Protein AF-0000000087412002 (afdb_homodimer)

Foldseek 3Di:
DPLVVLPLPFPVDCVQAWDWDQAPVRWIKIKGKAAADAAEEEAEAPPDALCLLSSQRVVQRPPHTYIGIGFALAFPIHQDPDQLLPQQELLNRLRRVVRVCVVVVHAQYEYEAAEVRLVSVLVNCVVCVRRHAEYEYELYDDCLLPCVLVPPVQVVVCVVLVLLLDPCSLCQCLVALVSVLVVVVCCLQVQWLPNVLDDPSRSSSSSVRCNPPCSVVRSSSHSNNVVVVCVVPVDDPPPAAAREHAYEYEYECAGSNRHPVSCPCNVVRHVHYHYDYDYSGGRSCSRNPVVVVSVVVVVSVVD/DPLVVLPLPFPVDCVQAWDWDQAPVRWIKIKGKAAADAAEEEAEAPPDALCLLSSQRVVQRDPHTYIGIGFALAFPIHQDPDQLLPQQELVNRLRRVVRVCVVVVHAQYEYEAAEVRLVSVLVNCVVCVRRHAEYEYELYDDCLLPCVLVPPVQVVVCVVLVLLLDPCSLCQCLVALVSVLVVVVCCLQVQWLPNVLDDPSRSSSSSVRCNPPCSVVRSSSHSNNVVVVCVVPVDDPPPAAAREHAYEYEYECAGSNRHPVSCPCNVVRHVHYHYDYDYSGGRSCSRNPVVVVSVVVVVSVVD

Nearest PDB structures (foldseek):
  8hgu-assembly1_B  TM=9.425E-01  e=6.709E-30  Bosea sp. PAMC 26642
  8agm-assembly2_DDD  TM=9.220E-01  e=1.750E-25  metagenome
  4inz-assembly2_B  TM=8.528E-01  e=5.417E-22  Priestia megaterium
  4o08-assembly2_B  TM=8.492E-01  e=7.806E-22  Priestia megaterium
  4io0-assembly2_B  TM=8.385E-01  e=4.246E-22  Priestia megaterium

Structure (mmCIF, N/CA/C/O backbone):
data_AF-0000000087412002-model_v1
#
loop_
_entity.id
_entity.type
_entity.pdbx_description
1 polymer Hydrolase
#
loop_
_atom_site.group_PDB
_atom_site.id
_atom_site.type_symbol
_atom_site.label_atom_id
_atom_site.label_alt_id
_atom_site.label_comp_id
_atom_site.label_asym_id
_atom_site.label_entity_id
_atom_site.label_seq_id
_atom_site.pdbx_PDB_ins_code
_atom_site.Cartn_x
_atom_site.Cartn_y
_atom_site.Cartn_z
_atom_site.occupancy
_atom_site.B_iso_or_equiv
_atom_site.auth_seq_id
_atom_site.auth_comp_id
_atom_site.auth_asym_id
_atom_site.auth_atom_id
_atom_site.pdbx_PDB_model_num
ATOM 1 N N . MET A 1 1 ? -5.898 -38.125 1.73 1 53.84 1 MET A N 1
ATOM 2 C CA . MET A 1 1 ? -4.848 -38.281 0.724 1 53.84 1 MET A CA 1
ATOM 3 C C . MET A 1 1 ? -3.467 -38.156 1.358 1 53.84 1 MET A C 1
ATOM 5 O O . MET A 1 1 ? -3.299 -37.469 2.369 1 53.84 1 MET A O 1
ATOM 9 N N . ASN A 1 2 ? -2.592 -39.125 1.1 1 62.88 2 ASN A N 1
ATOM 10 C CA . ASN A 1 2 ? -1.389 -39.469 1.861 1 62.88 2 ASN A CA 1
ATOM 11 C C . ASN A 1 2 ? -0.272 -38.438 1.588 1 62.88 2 ASN A C 1
ATOM 13 O O . ASN A 1 2 ? 0.633 -38.719 0.797 1 62.88 2 ASN A O 1
ATOM 17 N N . TYR A 1 3 ? -0.481 -37.188 1.935 1 68.19 3 TYR A N 1
ATOM 18 C CA . TYR A 1 3 ? 0.678 -36.312 1.886 1 68.19 3 TYR A CA 1
ATOM 19 C C . TYR A 1 3 ? 1.342 -36.188 3.254 1 68.19 3 TYR A C 1
ATOM 21 O O . TYR A 1 3 ? 2.25 -35.375 3.449 1 68.19 3 TYR A O 1
ATOM 29 N N . ASP A 1 4 ? 0.982 -37.031 4.125 1 74.44 4 ASP A N 1
ATOM 30 C CA . ASP A 1 4 ? 1.461 -36.969 5.504 1 74.44 4 ASP A CA 1
ATOM 31 C C . ASP A 1 4 ? 2.971 -37.188 5.566 1 74.44 4 ASP A C 1
ATOM 33 O O . ASP A 1 4 ? 3.656 -36.594 6.398 1 74.44 4 ASP A O 1
ATOM 37 N N . LYS A 1 5 ? 3.402 -38.031 4.605 1 76.69 5 LYS A N 1
ATOM 38 C CA . LYS A 1 5 ? 4.828 -38.344 4.617 1 76.69 5 LYS A CA 1
ATOM 39 C C . LYS A 1 5 ? 5.668 -37.125 4.262 1 76.69 5 LYS A C 1
ATOM 41 O O . LYS A 1 5 ? 6.863 -37.062 4.566 1 76.69 5 LYS A O 1
ATOM 46 N N . PHE A 1 6 ? 5.078 -36.125 3.592 1 82 6 PHE A N 1
ATOM 47 C CA . PHE A 1 6 ? 5.836 -34.969 3.133 1 82 6 PHE A CA 1
ATOM 48 C C . PHE A 1 6 ? 5.508 -33.75 3.967 1 82 6 PHE A C 1
ATOM 50 O O . PHE A 1 6 ? 5.973 -32.656 3.67 1 82 6 PHE A O 1
ATOM 57 N N . LEU A 1 7 ? 4.758 -34.062 4.996 1 80.25 7 LEU A N 1
ATOM 58 C CA . LEU A 1 7 ? 4.352 -32.938 5.848 1 80.25 7 LEU A CA 1
ATOM 59 C C . LEU A 1 7 ? 5.566 -32.281 6.484 1 80.25 7 LEU A C 1
ATOM 61 O O . LEU A 1 7 ? 6.461 -32.969 6.992 1 80.25 7 LEU A O 1
ATOM 65 N N . ASP A 1 8 ? 5.762 -30.969 6.375 1 84.31 8 ASP A N 1
ATOM 66 C CA . ASP A 1 8 ? 6.746 -30.109 7.016 1 84.31 8 ASP A CA 1
ATOM 67 C C . ASP A 1 8 ? 8.133 -30.312 6.406 1 84.31 8 ASP A C 1
ATOM 69 O O . ASP A 1 8 ? 9.125 -29.812 6.934 1 84.31 8 ASP A O 1
ATOM 73 N N . LEU A 1 9 ? 8.148 -31.156 5.312 1 93.25 9 LEU A N 1
ATOM 74 C CA . LEU A 1 9 ? 9.43 -31.281 4.617 1 93.25 9 LEU A CA 1
ATOM 75 C C . LEU A 1 9 ? 9.852 -29.953 4.012 1 93.25 9 LEU A C 1
ATOM 77 O O . LEU A 1 9 ? 9.07 -29.297 3.322 1 93.25 9 LEU A O 1
ATOM 81 N N . ALA A 1 10 ? 11.023 -29.641 4.301 1 96.12 10 ALA A N 1
ATOM 82 C CA . ALA A 1 10 ? 11.555 -28.375 3.773 1 96.12 10 ALA A CA 1
ATOM 83 C C . ALA A 1 10 ? 11.617 -28.406 2.248 1 96.12 10 ALA A C 1
ATOM 85 O O . ALA A 1 10 ? 11.844 -29.469 1.651 1 96.12 10 ALA A O 1
ATOM 86 N N . PRO A 1 11 ? 11.492 -27.281 1.626 1 97.44 11 PRO A N 1
ATOM 87 C CA . PRO A 1 11 ? 11.578 -27.234 0.165 1 97.44 11 PRO A CA 1
ATOM 88 C C . PRO A 1 11 ? 12.922 -27.719 -0.365 1 97.44 11 PRO A C 1
ATOM 90 O O . PRO A 1 11 ? 13.008 -28.188 -1.507 1 97.44 11 PRO A O 1
ATOM 93 N N . SER A 1 12 ? 13.945 -27.703 0.431 1 96.5 12 SER A N 1
ATOM 94 C CA . SER A 1 12 ? 15.273 -28.094 -0.039 1 96.5 12 SER A CA 1
ATOM 95 C C . SER A 1 12 ? 15.477 -29.594 0.04 1 96.5 12 SER A C 1
ATOM 97 O O . SER A 1 12 ? 16.484 -30.125 -0.43 1 96.5 12 SER A O 1
ATOM 99 N N . ASP A 1 13 ? 14.531 -30.266 0.653 1 96.88 13 ASP A N 1
ATOM 100 C CA . ASP A 1 13 ? 14.68 -31.703 0.837 1 96.88 13 ASP A CA 1
ATOM 101 C C . ASP A 1 13 ? 14.773 -32.438 -0.507 1 96.88 13 ASP A C 1
ATOM 103 O O . ASP A 1 13 ? 13.969 -32.188 -1.406 1 96.88 13 ASP A O 1
ATOM 107 N N . GLU A 1 14 ? 15.602 -33.375 -0.643 1 94.88 14 GLU A N 1
ATOM 108 C CA . GLU A 1 14 ? 15.875 -34.062 -1.898 1 94.88 14 GLU A CA 1
ATOM 109 C C . GLU A 1 14 ? 14.719 -35 -2.283 1 94.88 14 GLU A C 1
ATOM 111 O O . GLU A 1 14 ? 14.547 -35.312 -3.461 1 94.88 14 GLU A O 1
ATOM 116 N N . ARG A 1 15 ? 13.977 -35.375 -1.32 1 94.62 15 ARG A N 1
ATOM 117 C CA . ARG A 1 15 ? 12.875 -36.312 -1.562 1 94.62 15 ARG A CA 1
ATOM 118 C C . ARG A 1 15 ? 11.844 -35.688 -2.502 1 94.62 15 ARG A C 1
ATOM 120 O O . ARG A 1 15 ? 11.031 -36.406 -3.088 1 94.62 15 ARG A O 1
ATOM 127 N N . TRP A 1 16 ? 11.867 -34.375 -2.797 1 97.19 16 TRP A N 1
ATOM 128 C CA . TRP A 1 16 ? 10.914 -33.688 -3.66 1 97.19 16 TRP A CA 1
ATOM 129 C C . TRP A 1 16 ? 11.227 -33.938 -5.129 1 97.19 16 TRP A C 1
ATOM 131 O O . TRP A 1 16 ? 10.383 -33.719 -6 1 97.19 16 TRP A O 1
ATOM 141 N N . GLY A 1 17 ? 12.445 -34.406 -5.488 1 97.62 17 GLY A N 1
ATOM 142 C CA . GLY A 1 17 ? 12.812 -34.656 -6.875 1 97.62 17 GLY A CA 1
ATOM 143 C C . GLY A 1 17 ? 13.156 -33.375 -7.637 1 97.62 17 GLY A C 1
ATOM 144 O O . GLY A 1 17 ? 12.57 -33.094 -8.688 1 97.62 17 GLY A O 1
ATOM 145 N N . HIS A 1 18 ? 14.211 -32.688 -7.129 1 98.56 18 HIS A N 1
ATOM 146 C CA . HIS A 1 18 ? 14.633 -31.406 -7.699 1 98.56 18 HIS A CA 1
ATOM 147 C C . HIS A 1 18 ? 15.359 -31.609 -9.023 1 98.56 18 HIS A C 1
ATOM 149 O O . HIS A 1 18 ? 16.172 -32.531 -9.156 1 98.56 18 HIS A O 1
ATOM 155 N N . ASN A 1 19 ? 15 -30.812 -9.961 1 98.62 19 ASN A N 1
ATOM 156 C CA . ASN A 1 19 ? 15.602 -30.781 -11.289 1 98.62 19 ASN A CA 1
ATOM 157 C C . ASN A 1 19 ? 15.766 -29.344 -11.797 1 98.62 19 ASN A C 1
ATOM 159 O O . ASN A 1 19 ? 15.289 -28.406 -11.172 1 98.62 19 ASN A O 1
ATOM 163 N N . GLU A 1 20 ? 16.531 -29.172 -12.898 1 98.5 20 GLU A N 1
ATOM 164 C CA . GLU A 1 20 ? 16.703 -27.875 -13.555 1 98.5 20 GLU A CA 1
ATOM 165 C C . GLU A 1 20 ? 16.875 -28.031 -15.062 1 98.5 20 GLU A C 1
ATOM 167 O O . GLU A 1 20 ? 17.344 -29.078 -15.531 1 98.5 20 GLU A O 1
ATOM 172 N N . ILE A 1 21 ? 16.547 -27.078 -15.773 1 98.5 21 ILE A N 1
ATOM 173 C CA . ILE A 1 21 ? 16.828 -26.984 -17.203 1 98.5 21 ILE A CA 1
ATOM 174 C C . ILE A 1 21 ? 17.328 -25.578 -17.531 1 98.5 21 ILE A C 1
ATOM 176 O O . ILE A 1 21 ? 17.141 -24.641 -16.75 1 98.5 21 ILE A O 1
ATOM 180 N N . VAL A 1 22 ? 17.938 -25.438 -18.672 1 98.56 22 VAL A N 1
ATOM 181 C CA . VAL A 1 22 ? 18.25 -24.125 -19.234 1 98.56 22 VAL A CA 1
ATOM 182 C C . VAL A 1 22 ? 17.281 -23.812 -20.375 1 98.56 22 VAL A C 1
ATOM 184 O O . VAL A 1 22 ? 17.281 -24.5 -21.391 1 98.56 22 VAL A O 1
ATOM 187 N N . CYS A 1 23 ? 16.531 -22.844 -20.172 1 98 23 CYS A N 1
ATOM 188 C CA . CYS A 1 23 ? 15.531 -22.453 -21.156 1 98 23 CYS A CA 1
ATOM 189 C C . CYS A 1 23 ? 16.188 -21.859 -22.406 1 98 23 CYS A C 1
ATOM 191 O O . CYS A 1 23 ? 17.375 -21.547 -22.391 1 98 23 CYS A O 1
ATOM 193 N N . ASP A 1 24 ? 15.391 -21.797 -23.469 1 95.69 24 ASP A N 1
ATOM 194 C CA . ASP A 1 24 ? 15.875 -21.203 -24.719 1 95.69 24 ASP A CA 1
ATOM 195 C C . ASP A 1 24 ? 16.391 -19.781 -24.484 1 95.69 24 ASP A C 1
ATOM 197 O O . ASP A 1 24 ? 17.297 -19.328 -25.172 1 95.69 24 ASP A O 1
ATOM 201 N N . SER A 1 25 ? 15.859 -19.109 -23.484 1 94.31 25 SER A N 1
ATOM 202 C CA . SER A 1 25 ? 16.25 -17.75 -23.156 1 94.31 25 SER A CA 1
ATOM 203 C C . SER A 1 25 ? 17.594 -17.734 -22.406 1 94.31 25 SER A C 1
ATOM 205 O O . SER A 1 25 ? 18.172 -16.656 -22.188 1 94.31 25 SER A O 1
ATOM 207 N N . GLY A 1 26 ? 18.031 -18.812 -21.953 1 96.75 26 GLY A N 1
ATOM 208 C CA . GLY A 1 26 ? 19.25 -18.891 -21.156 1 96.75 26 GLY A CA 1
ATOM 209 C C . GLY A 1 26 ? 19 -18.969 -19.672 1 96.75 26 GLY A C 1
ATOM 210 O O . GLY A 1 26 ? 19.906 -19.234 -18.891 1 96.75 26 GLY A O 1
ATOM 211 N N . ILE A 1 27 ? 17.797 -18.828 -19.297 1 96.25 27 ILE A N 1
ATOM 212 C CA . ILE A 1 27 ? 17.391 -18.844 -17.891 1 96.25 27 ILE A CA 1
ATOM 213 C C . ILE A 1 27 ? 17.375 -20.281 -17.375 1 96.25 27 ILE A C 1
ATOM 215 O O . ILE A 1 27 ? 16.875 -21.188 -18.047 1 96.25 27 ILE A O 1
ATOM 219 N N . LYS A 1 28 ? 17.969 -20.469 -16.219 1 98.44 28 LYS A N 1
ATOM 220 C CA . LYS A 1 28 ? 17.828 -21.75 -15.547 1 98.44 28 LYS A CA 1
ATOM 221 C C . LYS A 1 28 ? 16.5 -21.859 -14.789 1 98.44 28 LYS A C 1
ATOM 223 O O . LYS A 1 28 ? 16.219 -21.047 -13.906 1 98.44 28 LYS A O 1
ATOM 228 N N . LEU A 1 29 ? 15.773 -22.812 -15.125 1 98.69 29 LEU A N 1
ATOM 229 C CA . LEU A 1 29 ? 14.469 -23.031 -14.508 1 98.69 29 LEU A CA 1
ATOM 230 C C . LEU A 1 29 ? 14.508 -24.266 -13.602 1 98.69 29 LEU A C 1
ATOM 232 O O . LEU A 1 29 ? 14.867 -25.359 -14.047 1 98.69 29 LEU A O 1
ATOM 236 N N . HIS A 1 30 ? 14.148 -24.047 -12.344 1 98.88 30 HIS A N 1
ATOM 237 C CA . HIS A 1 30 ? 14.023 -25.141 -11.391 1 98.88 30 HIS A CA 1
ATOM 238 C C . HIS A 1 30 ? 12.633 -25.766 -11.453 1 98.88 30 HIS A C 1
ATOM 240 O O . HIS A 1 30 ? 11.641 -25.062 -11.68 1 98.88 30 HIS A O 1
ATOM 246 N N . TYR A 1 31 ? 12.57 -27.078 -11.242 1 98.88 31 TYR A N 1
ATOM 247 C CA . TYR A 1 31 ? 11.281 -27.734 -11.07 1 98.88 31 TYR A CA 1
ATOM 248 C C . TYR A 1 31 ? 11.438 -29 -10.234 1 98.88 31 TYR A C 1
ATOM 250 O O . TYR A 1 31 ? 12.531 -29.578 -10.148 1 98.88 31 TYR A O 1
ATOM 258 N N . VAL A 1 32 ? 10.359 -29.406 -9.57 1 98.62 32 VAL A N 1
ATOM 259 C CA . VAL A 1 32 ? 10.266 -30.719 -8.938 1 98.62 32 VAL A CA 1
ATOM 260 C C . VAL A 1 32 ? 9.438 -31.656 -9.82 1 98.62 32 VAL A C 1
ATOM 262 O O . VAL A 1 32 ? 8.516 -31.219 -10.508 1 98.62 32 VAL A O 1
ATOM 265 N N . ARG A 1 33 ? 9.805 -32.906 -9.781 1 98.62 33 ARG A N 1
ATOM 266 C CA . ARG A 1 33 ? 9.109 -33.875 -10.609 1 98.62 33 ARG A CA 1
ATOM 267 C C . ARG A 1 33 ? 8.945 -35.219 -9.875 1 98.62 33 ARG A C 1
ATOM 269 O O . ARG A 1 33 ? 9.906 -35.75 -9.305 1 98.62 33 ARG A O 1
ATOM 276 N N . GLN A 1 34 ? 7.727 -35.656 -9.883 1 96.88 34 GLN A N 1
ATOM 277 C CA . GLN A 1 34 ? 7.402 -36.969 -9.281 1 96.88 34 GLN A CA 1
ATOM 278 C C . GLN A 1 34 ? 6.348 -37.688 -10.102 1 96.88 34 GLN A C 1
ATOM 280 O O . GLN A 1 34 ? 5.5 -37.062 -10.742 1 96.88 34 GLN A O 1
ATOM 285 N N . GLY A 1 35 ? 6.457 -39.031 -10.109 1 96.88 35 GLY A N 1
ATOM 286 C CA . GLY A 1 35 ? 5.438 -39.844 -10.734 1 96.88 35 GLY A CA 1
ATOM 287 C C . GLY A 1 35 ? 5.719 -40.156 -12.195 1 96.88 35 GLY A C 1
ATOM 288 O O . GLY A 1 35 ? 6.836 -39.938 -12.672 1 96.88 35 GLY A O 1
ATOM 289 N N . ALA A 1 36 ? 4.812 -40.844 -12.797 1 96.06 36 ALA A N 1
ATOM 290 C CA . ALA A 1 36 ? 4.859 -41.219 -14.203 1 96.06 36 ALA A CA 1
ATOM 291 C C . ALA A 1 36 ? 3.463 -41.219 -14.82 1 96.06 36 ALA A C 1
ATOM 293 O O . ALA A 1 36 ? 2.463 -41.344 -14.102 1 96.06 36 ALA A O 1
ATOM 294 N N . GLY A 1 37 ? 3.49 -41.125 -16.125 1 95 37 GLY A N 1
ATOM 295 C CA . GLY A 1 37 ? 2.211 -41.125 -16.812 1 95 37 GLY A CA 1
ATOM 296 C C . GLY A 1 37 ? 1.924 -39.812 -17.516 1 95 37 GLY A C 1
ATOM 297 O O . GLY A 1 37 ? 2.826 -39.188 -18.078 1 95 37 GLY A O 1
ATOM 298 N N . LYS A 1 38 ? 0.625 -39.469 -17.531 1 95.81 38 LYS A N 1
ATOM 299 C CA . LYS A 1 38 ? 0.226 -38.219 -18.203 1 95.81 38 LYS A CA 1
ATOM 300 C C . LYS A 1 38 ? 0.84 -37 -17.5 1 95.81 38 LYS A C 1
ATOM 302 O O . LYS A 1 38 ? 0.793 -36.906 -16.281 1 95.81 38 LYS A O 1
ATOM 307 N N . PRO A 1 39 ? 1.451 -36.125 -18.234 1 98.12 39 PRO A N 1
ATOM 308 C CA . PRO A 1 39 ? 2.109 -35 -17.625 1 98.12 39 PRO A CA 1
ATOM 309 C C . PRO A 1 39 ? 1.116 -33.969 -17.078 1 98.12 39 PRO A C 1
ATOM 311 O O . PRO A 1 39 ? 0.184 -33.562 -17.781 1 98.12 39 PRO A O 1
ATOM 314 N N . VAL A 1 40 ? 1.279 -33.562 -15.859 1 98.62 40 VAL A N 1
ATOM 315 C CA . VAL A 1 40 ? 0.551 -32.5 -15.195 1 98.62 40 VAL A CA 1
ATOM 316 C C . VAL A 1 40 ? 1.529 -31.422 -14.711 1 98.62 40 VAL A C 1
ATOM 318 O O . VAL A 1 40 ? 2.408 -31.703 -13.891 1 98.62 40 VAL A O 1
ATOM 321 N N . LEU A 1 41 ? 1.398 -30.234 -15.242 1 98.81 41 LEU A N 1
ATOM 322 C CA . LEU A 1 41 ? 2.24 -29.109 -14.852 1 98.81 41 LEU A CA 1
ATOM 323 C C . LEU A 1 41 ? 1.527 -28.219 -13.844 1 98.81 41 LEU A C 1
ATOM 325 O O . LEU A 1 41 ? 0.41 -27.75 -14.086 1 98.81 41 LEU A O 1
ATOM 329 N N . LEU A 1 42 ? 2.156 -27.984 -12.703 1 98.94 42 LEU A N 1
ATOM 330 C CA . LEU A 1 42 ? 1.604 -27.172 -11.625 1 98.94 42 LEU A CA 1
ATOM 331 C C . LEU A 1 42 ? 2.252 -25.797 -11.602 1 98.94 42 LEU A C 1
ATOM 333 O O . LEU A 1 42 ? 3.438 -25.672 -11.289 1 98.94 42 LEU A O 1
ATOM 337 N N . LEU A 1 43 ? 1.487 -24.75 -11.922 1 98.94 43 LEU A N 1
ATOM 338 C CA . LEU A 1 43 ? 1.999 -23.375 -12 1 98.94 43 LEU A CA 1
ATOM 339 C C . LEU A 1 43 ? 1.523 -22.547 -10.812 1 98.94 43 LEU A C 1
ATOM 341 O O . LEU A 1 43 ? 0.319 -22.375 -10.609 1 98.94 43 LEU A O 1
ATOM 345 N N . HIS A 1 44 ? 2.482 -22.016 -10.086 1 98.81 44 HIS A N 1
ATOM 346 C CA . HIS A 1 44 ? 2.197 -21.375 -8.805 1 98.81 44 HIS A CA 1
ATOM 347 C C . HIS A 1 44 ? 1.827 -19.906 -8.977 1 98.81 44 HIS A C 1
ATOM 349 O O . HIS A 1 44 ? 1.927 -19.375 -10.078 1 98.81 44 HIS A O 1
ATOM 355 N N . GLY A 1 45 ? 1.318 -19.297 -7.887 1 98.56 45 GLY A N 1
ATOM 356 C CA . GLY A 1 45 ? 0.998 -17.875 -7.84 1 98.56 45 GLY A CA 1
ATOM 357 C C . GLY A 1 45 ? 1.929 -17.094 -6.941 1 98.56 45 GLY A C 1
ATOM 358 O O . GLY A 1 45 ? 3.08 -17.484 -6.734 1 98.56 45 GLY A O 1
ATOM 359 N N . TRP A 1 46 ? 1.433 -15.898 -6.492 1 98.12 46 TRP A N 1
ATOM 360 C CA . TRP A 1 46 ? 2.139 -15.039 -5.547 1 98.12 46 TRP A CA 1
ATOM 361 C C . TRP A 1 46 ? 1.269 -14.734 -4.332 1 98.12 46 TRP A C 1
ATOM 363 O O . TRP A 1 46 ? 0.065 -14.5 -4.465 1 98.12 46 TRP A O 1
ATOM 373 N N . PRO A 1 47 ? 1.859 -14.633 -3.217 1 97.25 47 PRO A N 1
ATOM 374 C CA . PRO A 1 47 ? 3.189 -15.195 -2.979 1 97.25 47 PRO A CA 1
ATOM 375 C C . PRO A 1 47 ? 3.215 -16.719 -3.094 1 97.25 47 PRO A C 1
ATOM 377 O O . PRO A 1 47 ? 2.162 -17.359 -3.078 1 97.25 47 PRO A O 1
ATOM 380 N N . GLY A 1 48 ? 4.301 -17.266 -3.279 1 97.44 48 GLY A N 1
ATOM 381 C CA . GLY A 1 48 ? 4.434 -18.719 -3.379 1 97.44 48 GLY A CA 1
ATOM 382 C C . GLY A 1 48 ? 5.531 -19.156 -4.328 1 97.44 48 GLY A C 1
ATOM 383 O O . GLY A 1 48 ? 6.289 -18.312 -4.832 1 97.44 48 GLY A O 1
ATOM 384 N N . PHE A 1 49 ? 5.711 -20.375 -4.465 1 98.44 49 PHE A N 1
ATOM 385 C CA . PHE A 1 49 ? 6.527 -21.109 -5.418 1 98.44 49 PHE A CA 1
ATOM 386 C C . PHE A 1 49 ? 6.098 -22.578 -5.473 1 98.44 49 PHE A C 1
ATOM 388 O O . PHE A 1 49 ? 5.02 -22.938 -4.996 1 98.44 49 PHE A O 1
ATOM 395 N N . TRP A 1 50 ? 6.875 -23.406 -6.137 1 98.69 50 TRP A N 1
ATOM 396 C CA . TRP A 1 50 ? 6.422 -24.766 -6.367 1 98.69 50 TRP A CA 1
ATOM 397 C C . TRP A 1 50 ? 5.906 -25.391 -5.074 1 98.69 50 TRP A C 1
ATOM 399 O O . TRP A 1 50 ? 5.02 -26.25 -5.102 1 98.69 50 TRP A O 1
ATOM 409 N N . TYR A 1 51 ? 6.359 -25 -3.947 1 98.31 51 TYR A N 1
ATOM 410 C CA . TYR A 1 51 ? 6.094 -25.578 -2.635 1 98.31 51 TYR A CA 1
ATOM 411 C C . TYR A 1 51 ? 4.633 -25.391 -2.242 1 98.31 51 TYR A C 1
ATOM 413 O O . TYR A 1 51 ? 4.137 -26.062 -1.331 1 98.31 51 TYR A O 1
ATOM 421 N N . ASP A 1 52 ? 3.91 -24.516 -2.893 1 97.12 52 ASP A N 1
ATOM 422 C CA . ASP A 1 52 ? 2.477 -24.375 -2.664 1 97.12 52 ASP A CA 1
ATOM 423 C C . ASP A 1 52 ? 1.734 -25.656 -2.988 1 97.12 52 ASP A C 1
ATOM 425 O O . ASP A 1 52 ? 0.635 -25.891 -2.482 1 97.12 52 ASP A O 1
ATOM 429 N N . TRP A 1 53 ? 2.359 -26.469 -3.805 1 97.88 53 TRP A N 1
ATOM 430 C CA . TRP A 1 53 ? 1.736 -27.703 -4.277 1 97.88 53 TRP A CA 1
ATOM 431 C C . TRP A 1 53 ? 2.135 -28.891 -3.402 1 97.88 53 TRP A C 1
ATOM 433 O O . TRP A 1 53 ? 1.856 -30.047 -3.74 1 97.88 53 TRP A O 1
ATOM 443 N N . ARG A 1 54 ? 2.668 -28.688 -2.256 1 96.62 54 ARG A N 1
ATOM 444 C CA . ARG A 1 54 ? 3.303 -29.688 -1.415 1 96.62 54 ARG A CA 1
ATOM 445 C C . ARG A 1 54 ? 2.303 -30.766 -1.002 1 96.62 54 ARG A C 1
ATOM 447 O O . ARG A 1 54 ? 2.682 -31.922 -0.771 1 96.62 54 ARG A O 1
ATOM 454 N N . ARG A 1 55 ? 1.049 -30.453 -0.99 1 95.56 55 ARG A N 1
ATOM 455 C CA . ARG A 1 55 ? 0.038 -31.438 -0.604 1 95.56 55 ARG A CA 1
ATOM 456 C C . ARG A 1 55 ? -0.572 -32.094 -1.831 1 95.56 55 ARG A C 1
ATOM 458 O O . ARG A 1 55 ? -1.187 -33.156 -1.724 1 95.56 55 ARG A O 1
ATOM 465 N N . VAL A 1 56 ? -0.381 -31.484 -2.926 1 96.62 56 VAL A N 1
ATOM 466 C CA . VAL A 1 56 ? -0.955 -31.984 -4.172 1 96.62 56 VAL A CA 1
ATOM 467 C C . VAL A 1 56 ? 0.02 -32.938 -4.844 1 96.62 56 VAL A C 1
ATOM 469 O O . VAL A 1 56 ? -0.382 -34 -5.332 1 96.62 56 VAL A O 1
ATOM 472 N N . ILE A 1 57 ? 1.314 -32.688 -4.805 1 97.06 57 ILE A N 1
ATOM 473 C CA . ILE A 1 57 ? 2.346 -33.375 -5.547 1 97.06 57 ILE A CA 1
ATOM 474 C C . ILE A 1 57 ? 2.35 -34.844 -5.141 1 97.06 57 ILE A C 1
ATOM 476 O O . ILE A 1 57 ? 2.174 -35.75 -5.98 1 97.06 57 ILE A O 1
ATOM 480 N N . PRO A 1 58 ? 2.441 -35.156 -3.818 1 94.5 58 PRO A N 1
ATOM 481 C CA . PRO A 1 58 ? 2.521 -36.594 -3.453 1 94.5 58 PRO A CA 1
ATOM 482 C C . PRO A 1 58 ? 1.238 -37.344 -3.768 1 94.5 58 PRO A C 1
ATOM 484 O O . PRO A 1 58 ? 1.291 -38.531 -4.129 1 94.5 58 PRO A O 1
ATOM 487 N N . ALA A 1 59 ? 0.14 -36.688 -3.67 1 93 59 ALA A N 1
ATOM 488 C CA . ALA A 1 59 ? -1.146 -37.312 -3.936 1 93 59 ALA A CA 1
ATOM 489 C C . ALA A 1 59 ? -1.325 -37.594 -5.426 1 93 59 ALA A C 1
ATOM 491 O O . ALA A 1 59 ? -1.857 -38.656 -5.812 1 93 59 ALA A O 1
ATOM 492 N N . LEU A 1 60 ? -0.871 -36.75 -6.227 1 94.62 60 LEU A N 1
ATOM 493 C CA . LEU A 1 60 ? -1.073 -36.844 -7.668 1 94.62 60 LEU A CA 1
ATOM 494 C C . LEU A 1 60 ? -0.014 -37.719 -8.312 1 94.62 60 LEU A C 1
ATOM 496 O O . LEU A 1 60 ? -0.249 -38.312 -9.375 1 94.62 60 LEU A O 1
ATOM 500 N N . ALA A 1 61 ? 1.129 -37.844 -7.684 1 94.44 61 ALA A N 1
ATOM 501 C CA . ALA A 1 61 ? 2.271 -38.562 -8.242 1 94.44 61 ALA A CA 1
ATOM 502 C C . ALA A 1 61 ? 1.974 -40.031 -8.375 1 94.44 61 ALA A C 1
ATOM 504 O O . ALA A 1 61 ? 2.631 -40.75 -9.141 1 94.44 61 ALA A O 1
ATOM 505 N N . GLU A 1 62 ? 0.983 -40.469 -7.742 1 90.31 62 GLU A N 1
ATOM 506 C CA . GLU A 1 62 ? 0.57 -41.875 -7.824 1 90.31 62 GLU A CA 1
ATOM 507 C C . GLU A 1 62 ? -0.123 -42.156 -9.148 1 90.31 62 GLU A C 1
ATOM 509 O O . GLU A 1 62 ? -0.217 -43.312 -9.562 1 90.31 62 GLU A O 1
ATOM 514 N N . LYS A 1 63 ? -0.49 -41.156 -9.852 1 92.12 63 LYS A N 1
ATOM 515 C CA . LYS A 1 63 ? -1.377 -41.375 -10.992 1 92.12 63 LYS A CA 1
ATOM 516 C C . LYS A 1 63 ? -0.886 -40.625 -12.219 1 92.12 63 LYS A C 1
ATOM 518 O O . LYS A 1 63 ? -1.383 -40.812 -13.328 1 92.12 63 LYS A O 1
ATOM 523 N N . ALA A 1 64 ? 0.079 -39.812 -12.039 1 96.25 64 ALA A N 1
ATOM 524 C CA . ALA A 1 64 ? 0.485 -38.938 -13.133 1 96.25 64 ALA A CA 1
ATOM 525 C C . ALA A 1 64 ? 1.956 -38.531 -13.008 1 96.25 64 ALA A C 1
ATOM 527 O O . ALA A 1 64 ? 2.584 -38.781 -11.977 1 96.25 64 ALA A O 1
ATOM 528 N N . ASP A 1 65 ? 2.492 -38.031 -14.086 1 97.69 65 ASP A N 1
ATOM 529 C CA . ASP A 1 65 ? 3.789 -37.375 -14.094 1 97.69 65 ASP A CA 1
ATOM 530 C C . ASP A 1 65 ? 3.654 -35.906 -13.68 1 97.69 65 ASP A C 1
ATOM 532 O O . ASP A 1 65 ? 3.264 -35.062 -14.492 1 97.69 65 ASP A O 1
ATOM 536 N N . VAL A 1 66 ? 3.992 -35.625 -12.422 1 98.38 66 VAL A N 1
ATOM 537 C CA . VAL A 1 66 ? 3.727 -34.312 -11.836 1 98.38 66 VAL A CA 1
ATOM 538 C C . VAL A 1 66 ? 4.98 -33.438 -11.914 1 98.38 66 VAL A C 1
ATOM 540 O O . VAL A 1 66 ? 6.043 -33.812 -11.414 1 98.38 66 VAL A O 1
ATOM 543 N N . ILE A 1 67 ? 4.902 -32.281 -12.562 1 98.88 67 ILE A N 1
ATOM 544 C CA . ILE A 1 67 ? 5.996 -31.344 -12.719 1 98.88 67 ILE A CA 1
ATOM 545 C C . ILE A 1 67 ? 5.586 -29.984 -12.148 1 98.88 67 ILE A C 1
ATOM 547 O O . ILE A 1 67 ? 4.559 -29.422 -12.539 1 98.88 67 ILE A O 1
ATOM 551 N N . ALA A 1 68 ? 6.344 -29.469 -11.219 1 98.88 68 ALA A N 1
ATOM 552 C CA . ALA A 1 68 ? 6.059 -28.188 -10.586 1 98.88 68 ALA A CA 1
ATOM 553 C C . ALA A 1 68 ? 7.266 -27.25 -10.664 1 98.88 68 ALA A C 1
ATOM 555 O O . ALA A 1 68 ? 8.172 -27.344 -9.836 1 98.88 68 ALA A O 1
ATOM 556 N N . PRO A 1 69 ? 7.281 -26.328 -11.555 1 98.88 69 PRO A N 1
ATOM 557 C CA . PRO A 1 69 ? 8.406 -25.406 -11.688 1 98.88 69 PRO A CA 1
ATOM 558 C C . PRO A 1 69 ? 8.266 -24.172 -10.789 1 98.88 69 PRO A C 1
ATOM 560 O O . PRO A 1 69 ? 7.16 -23.859 -10.344 1 98.88 69 PRO A O 1
ATOM 563 N N . ASP A 1 70 ? 9.375 -23.578 -10.508 1 98.88 70 ASP A N 1
ATOM 564 C CA . ASP A 1 70 ? 9.43 -22.172 -10.102 1 98.88 70 ASP A CA 1
ATOM 565 C C . ASP A 1 70 ? 9.461 -21.25 -11.32 1 98.88 70 ASP A C 1
ATOM 567 O O . ASP A 1 70 ? 10.297 -21.422 -12.211 1 98.88 70 ASP A O 1
ATOM 571 N N . PHE A 1 71 ? 8.586 -20.297 -11.352 1 98.75 71 PHE A N 1
ATOM 572 C CA . PHE A 1 71 ? 8.766 -19.266 -12.367 1 98.75 71 PHE A CA 1
ATOM 573 C C . PHE A 1 71 ? 10.102 -18.547 -12.18 1 98.75 71 PHE A C 1
ATOM 575 O O . PHE A 1 71 ? 10.641 -18.5 -11.078 1 98.75 71 PHE A O 1
ATOM 582 N N . ARG A 1 72 ? 10.68 -18.016 -13.305 1 98.5 72 ARG A N 1
ATOM 583 C CA . ARG A 1 72 ? 11.789 -17.078 -13.117 1 98.5 72 ARG A CA 1
ATOM 584 C C . ARG A 1 72 ? 11.445 -16.031 -12.062 1 98.5 72 ARG A C 1
ATOM 586 O O . ARG A 1 72 ? 10.305 -15.578 -11.977 1 98.5 72 ARG A O 1
ATOM 593 N N . GLY A 1 73 ? 12.461 -15.727 -11.234 1 98.19 73 GLY A N 1
ATOM 594 C CA . GLY A 1 73 ? 12.234 -14.75 -10.188 1 98.19 73 GLY A CA 1
ATOM 595 C C . GLY A 1 73 ? 11.766 -15.375 -8.883 1 98.19 73 GLY A C 1
ATOM 596 O O . GLY A 1 73 ? 11.719 -14.703 -7.852 1 98.19 73 GLY A O 1
ATOM 597 N N . PHE A 1 74 ? 11.5 -16.688 -8.875 1 98.5 74 PHE A N 1
ATOM 598 C CA . PHE A 1 74 ? 10.953 -17.344 -7.695 1 98.5 74 PHE A CA 1
ATOM 599 C C . PHE A 1 74 ? 11.797 -18.562 -7.309 1 98.5 74 PHE A C 1
ATOM 601 O O . PHE A 1 74 ? 12.453 -19.156 -8.156 1 98.5 74 PHE A O 1
ATOM 608 N N . GLY A 1 75 ? 11.734 -18.875 -6.039 1 98.06 75 GLY A N 1
ATOM 609 C CA . GLY A 1 75 ? 12.312 -20.125 -5.555 1 98.06 75 GLY A CA 1
ATOM 610 C C . GLY A 1 75 ? 13.758 -20.297 -5.98 1 98.06 75 GLY A C 1
ATOM 611 O O . GLY A 1 75 ? 14.594 -19.422 -5.766 1 98.06 75 GLY A O 1
ATOM 612 N N . ALA A 1 76 ? 14.023 -21.422 -6.641 1 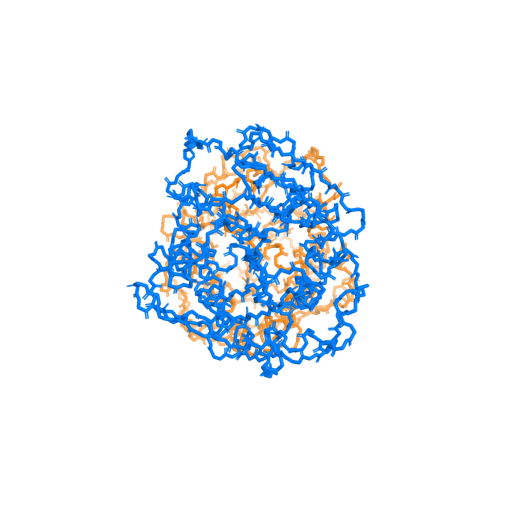98.06 76 ALA A N 1
ATOM 613 C CA . ALA A 1 76 ? 15.398 -21.766 -6.984 1 98.06 76 ALA A CA 1
ATOM 614 C C . ALA A 1 76 ? 15.68 -21.484 -8.461 1 98.06 76 ALA A C 1
ATOM 616 O O . ALA A 1 76 ? 16.781 -21.766 -8.953 1 98.06 76 ALA A O 1
ATOM 617 N N . SER A 1 77 ? 14.695 -20.922 -9.18 1 98.56 77 SER A N 1
ATOM 618 C CA . SER A 1 77 ? 14.93 -20.5 -10.555 1 98.56 77 SER A CA 1
ATOM 619 C C . SER A 1 77 ? 15.773 -19.234 -10.617 1 98.56 77 SER A C 1
ATOM 621 O O . SER A 1 77 ? 15.906 -18.531 -9.617 1 98.56 77 SER A O 1
ATOM 623 N N . ASP A 1 78 ? 16.312 -18.984 -11.797 1 98.06 78 ASP A N 1
ATOM 624 C CA . ASP A 1 78 ? 17.094 -17.766 -12.016 1 98.06 78 ASP A CA 1
ATOM 625 C C . ASP A 1 78 ? 16.25 -16.516 -11.773 1 98.06 78 ASP A C 1
ATOM 627 O O . ASP A 1 78 ? 15.023 -16.547 -11.945 1 98.06 78 ASP A O 1
ATOM 631 N N . LYS A 1 79 ? 16.938 -15.469 -11.406 1 97.62 79 LYS A N 1
ATOM 632 C CA . LYS A 1 79 ? 16.375 -14.148 -11.188 1 97.62 79 LYS A CA 1
ATOM 633 C C . LYS A 1 79 ? 17.109 -13.086 -12 1 97.62 79 LYS A C 1
ATOM 635 O O . LYS A 1 79 ? 17.828 -12.258 -11.438 1 97.62 79 LYS A O 1
ATOM 640 N N . PRO A 1 80 ? 16.812 -13.164 -13.273 1 95.81 80 PRO A N 1
ATOM 641 C CA . PRO A 1 80 ? 17.594 -12.281 -14.148 1 95.81 80 PRO A CA 1
ATOM 642 C C . PRO A 1 80 ? 17.359 -10.805 -13.852 1 95.81 80 PRO A C 1
ATOM 644 O O . PRO A 1 80 ? 16.219 -10.391 -13.609 1 95.81 80 PRO A O 1
ATOM 647 N N . ASP A 1 81 ? 18.422 -10.07 -13.836 1 94.88 81 ASP A N 1
ATOM 648 C CA . ASP A 1 81 ? 18.359 -8.633 -13.617 1 94.88 81 ASP A CA 1
ATOM 649 C C . ASP A 1 81 ? 17.953 -7.898 -14.891 1 94.88 81 ASP A C 1
ATOM 651 O O . ASP A 1 81 ? 18.797 -7.281 -15.547 1 94.88 81 ASP A O 1
ATOM 655 N N . LEU A 1 82 ? 16.766 -7.961 -15.281 1 94.62 82 LEU A N 1
ATOM 656 C CA . LEU A 1 82 ? 16.172 -7.324 -16.453 1 94.62 82 LEU A CA 1
ATOM 657 C C . LEU A 1 82 ? 15.055 -6.371 -16.062 1 94.62 82 LEU A C 1
ATOM 659 O O . LEU A 1 82 ? 14.398 -6.574 -15.031 1 94.62 82 LEU A O 1
ATOM 663 N N . PRO A 1 83 ? 14.859 -5.348 -16.938 1 94.5 83 PRO A N 1
ATOM 664 C CA . PRO A 1 83 ? 13.648 -4.559 -16.688 1 94.5 83 PRO A CA 1
ATOM 665 C C . PRO A 1 83 ? 12.383 -5.414 -16.641 1 94.5 83 PRO A C 1
ATOM 667 O O . PRO A 1 83 ? 12.211 -6.305 -17.484 1 94.5 83 PRO A O 1
ATOM 670 N N . PRO A 1 84 ? 11.609 -5.141 -15.68 1 94.12 84 PRO A N 1
ATOM 671 C CA . PRO A 1 84 ? 10.43 -5.988 -15.508 1 94.12 84 PRO A CA 1
ATOM 672 C C . PRO A 1 84 ? 9.609 -6.121 -16.797 1 94.12 84 PRO A C 1
ATOM 674 O O . PRO A 1 84 ? 9.18 -7.227 -17.141 1 94.12 84 PRO A O 1
ATOM 677 N N . ALA A 1 85 ? 9.445 -5.133 -17.547 1 92.75 85 ALA A N 1
ATOM 678 C CA . ALA A 1 85 ? 8.633 -5.129 -18.766 1 92.75 85 ALA A CA 1
ATOM 679 C C . ALA A 1 85 ? 9.242 -6.035 -19.828 1 92.75 85 ALA A C 1
ATOM 681 O O . ALA A 1 85 ? 8.562 -6.422 -20.781 1 92.75 85 ALA A O 1
ATOM 682 N N . GLU A 1 86 ? 10.461 -6.449 -19.656 1 92 86 GLU A N 1
ATOM 683 C CA . GLU A 1 86 ? 11.164 -7.297 -20.609 1 92 86 GLU A CA 1
ATOM 684 C C . GLU A 1 86 ? 11.305 -8.719 -20.094 1 92 86 GLU A C 1
ATOM 686 O O . GLU A 1 86 ? 11.258 -9.68 -20.859 1 92 86 GLU A O 1
ATOM 691 N N . GLY A 1 87 ? 11.352 -8.781 -18.828 1 95.12 87 GLY A N 1
ATOM 692 C CA . GLY A 1 87 ? 11.805 -10.062 -18.312 1 95.12 87 GLY A CA 1
ATOM 693 C C . GLY A 1 87 ? 10.758 -10.781 -17.484 1 95.12 87 GLY A C 1
ATOM 694 O O . GLY A 1 87 ? 10.883 -11.984 -17.219 1 95.12 87 GLY A O 1
ATOM 695 N N . TYR A 1 88 ? 9.695 -10.102 -17.125 1 97.5 88 TYR A N 1
ATOM 696 C CA . TYR A 1 88 ? 8.836 -10.727 -16.125 1 97.5 88 TYR A CA 1
ATOM 697 C C . TYR A 1 88 ? 7.363 -10.602 -16.5 1 97.5 88 TYR A C 1
ATOM 699 O O . TYR A 1 88 ? 6.488 -10.562 -15.641 1 97.5 88 TYR A O 1
ATOM 707 N N . THR A 1 89 ? 7.094 -10.5 -17.797 1 96.25 89 THR A N 1
ATOM 708 C CA . THR A 1 89 ? 5.73 -10.484 -18.328 1 96.25 89 THR A CA 1
ATOM 709 C C . THR A 1 89 ? 5.148 -11.891 -18.359 1 96.25 89 THR A C 1
ATOM 711 O O . THR A 1 89 ? 5.887 -12.875 -18.266 1 96.25 89 THR A O 1
ATOM 714 N N . PRO A 1 90 ? 3.834 -11.977 -18.5 1 96.31 90 PRO A N 1
ATOM 715 C CA . PRO A 1 90 ? 3.24 -13.305 -18.672 1 96.31 90 PRO A CA 1
ATOM 716 C C . PRO A 1 90 ? 3.832 -14.062 -19.859 1 96.31 90 PRO A C 1
ATOM 718 O O . PRO A 1 90 ? 4.016 -15.281 -19.797 1 96.31 90 PRO A O 1
ATOM 721 N N . GLN A 1 91 ? 4.176 -13.391 -20.875 1 96.06 91 GLN A N 1
ATOM 722 C CA . GLN A 1 91 ? 4.762 -14 -22.062 1 96.06 91 GLN A CA 1
ATOM 723 C C . GLN A 1 91 ? 6.152 -14.562 -21.766 1 96.06 91 GLN A C 1
ATOM 725 O O . GLN A 1 91 ? 6.5 -15.648 -22.234 1 96.06 91 GLN A O 1
ATOM 730 N N . ALA A 1 92 ? 6.898 -13.789 -21.016 1 97 92 ALA A N 1
ATOM 731 C CA . ALA A 1 92 ? 8.234 -14.258 -20.656 1 97 92 ALA A CA 1
ATOM 732 C C . ALA A 1 92 ? 8.172 -15.516 -19.812 1 97 92 ALA A C 1
ATOM 734 O O . ALA A 1 92 ? 8.906 -16.484 -20.047 1 97 92 ALA A O 1
ATOM 735 N N . LEU A 1 93 ? 7.316 -15.492 -18.844 1 98.31 93 LEU A N 1
ATOM 736 C CA . LEU A 1 93 ? 7.164 -16.656 -17.984 1 98.31 93 LEU A CA 1
ATOM 737 C C . LEU A 1 93 ? 6.648 -17.859 -18.766 1 98.31 93 LEU A C 1
ATOM 739 O O . LEU A 1 93 ? 7.141 -18.969 -18.609 1 98.31 93 LEU A O 1
ATOM 743 N N . ALA A 1 94 ? 5.672 -17.625 -19.656 1 98.25 94 ALA A N 1
ATOM 744 C CA . ALA A 1 94 ? 5.137 -18.688 -20.5 1 98.25 94 ALA A CA 1
ATOM 745 C C . ALA A 1 94 ? 6.223 -19.266 -21.406 1 98.25 94 ALA A C 1
ATOM 747 O O . ALA A 1 94 ? 6.246 -20.469 -21.656 1 98.25 94 ALA A O 1
ATOM 748 N N . GLY A 1 95 ? 7.07 -18.391 -21.859 1 98.12 95 GLY A N 1
ATOM 749 C CA . GLY A 1 95 ? 8.18 -18.828 -22.688 1 98.12 95 GLY A CA 1
ATOM 750 C C . GLY A 1 95 ? 9.094 -19.812 -21.969 1 98.12 95 GLY A C 1
ATOM 751 O O . GLY A 1 95 ? 9.57 -20.781 -22.578 1 98.12 95 GLY A O 1
ATOM 752 N N . ASP A 1 96 ? 9.352 -19.562 -20.734 1 98.62 96 ASP A N 1
ATOM 753 C CA . ASP A 1 96 ? 10.172 -20.484 -19.953 1 98.62 96 ASP A CA 1
ATOM 754 C C . ASP A 1 96 ? 9.484 -21.844 -19.812 1 98.62 96 ASP A C 1
ATOM 756 O O . ASP A 1 96 ? 10.141 -22.891 -19.938 1 98.62 96 ASP A O 1
ATOM 760 N N . ILE A 1 97 ? 8.195 -21.797 -19.578 1 98.81 97 ILE A N 1
ATOM 761 C CA . ILE A 1 97 ? 7.449 -23.047 -19.422 1 98.81 97 ILE A CA 1
ATOM 762 C C . ILE A 1 97 ? 7.402 -23.781 -20.75 1 98.81 97 ILE A C 1
ATOM 764 O O . ILE A 1 97 ? 7.465 -25.016 -20.797 1 98.81 97 ILE A O 1
ATOM 768 N N . LEU A 1 98 ? 7.277 -23.062 -21.844 1 98.56 98 LEU A N 1
ATOM 769 C CA . LEU A 1 98 ? 7.336 -23.656 -23.172 1 98.56 98 LEU A CA 1
ATOM 770 C C . LEU A 1 98 ? 8.648 -24.406 -23.375 1 98.56 98 LEU A C 1
ATOM 772 O O . LEU A 1 98 ? 8.656 -25.531 -23.891 1 98.56 98 LEU A O 1
ATOM 776 N N . SER A 1 99 ? 9.719 -23.797 -22.984 1 98.62 99 SER A N 1
ATOM 777 C CA . SER A 1 99 ? 11.023 -24.469 -23.062 1 98.62 99 SER A CA 1
ATOM 778 C C . SER A 1 99 ? 11.023 -25.766 -22.266 1 98.62 99 SER A C 1
ATOM 780 O O . SER A 1 99 ? 11.578 -26.766 -22.719 1 98.62 99 SER A O 1
ATOM 782 N N . LEU A 1 100 ? 10.445 -25.703 -21.094 1 98.75 100 LEU A N 1
ATOM 783 C CA . LEU A 1 100 ? 10.359 -26.875 -20.25 1 98.75 100 LEU A CA 1
ATOM 784 C C . LEU A 1 100 ? 9.594 -28 -20.938 1 98.75 100 LEU A C 1
ATOM 786 O O . LEU A 1 100 ? 10.039 -29.141 -20.953 1 98.75 100 LEU A O 1
ATOM 790 N N . ILE A 1 101 ? 8.453 -27.703 -21.547 1 98.62 101 ILE A N 1
ATOM 791 C CA . ILE A 1 101 ? 7.605 -28.672 -22.234 1 98.62 101 ILE A CA 1
ATOM 792 C C . ILE A 1 101 ? 8.375 -29.297 -23.391 1 98.62 101 ILE A C 1
ATOM 794 O O . ILE A 1 101 ? 8.359 -30.516 -23.578 1 98.62 101 ILE A O 1
ATOM 798 N N . HIS A 1 102 ? 9.086 -28.469 -24.109 1 98.19 102 HIS A N 1
ATOM 799 C CA . HIS A 1 102 ? 9.844 -28.953 -25.266 1 98.19 102 HIS A CA 1
ATOM 800 C C . HIS A 1 102 ? 10.992 -29.859 -24.828 1 98.19 102 HIS A C 1
ATOM 802 O O . HIS A 1 102 ? 11.164 -30.938 -25.375 1 98.19 102 HIS A O 1
ATOM 808 N N . GLN A 1 103 ? 11.703 -29.422 -23.906 1 98.31 103 GLN A N 1
ATOM 809 C CA . GLN A 1 103 ? 12.914 -30.125 -23.516 1 98.31 103 GLN A CA 1
ATOM 810 C C . GLN A 1 103 ? 12.578 -31.453 -22.844 1 98.31 103 GLN A C 1
ATOM 812 O O . GLN A 1 103 ? 13.336 -32.406 -22.953 1 98.31 103 GLN A O 1
ATOM 817 N N . LEU A 1 104 ? 11.461 -31.5 -22.156 1 98.25 104 LEU A N 1
ATOM 818 C CA . LEU A 1 104 ? 11.047 -32.719 -21.5 1 98.25 104 LEU A CA 1
ATOM 819 C C . LEU A 1 104 ? 10.188 -33.562 -22.438 1 98.25 104 LEU A C 1
ATOM 821 O O . LEU A 1 104 ? 9.703 -34.656 -22.047 1 98.25 104 LEU A O 1
ATOM 825 N N . ASN A 1 105 ? 9.953 -33.094 -23.625 1 97.75 105 ASN A N 1
ATOM 826 C CA . ASN A 1 105 ? 9.172 -33.781 -24.656 1 97.75 105 ASN A CA 1
ATOM 827 C C . ASN A 1 105 ? 7.773 -34.156 -24.141 1 97.75 105 ASN A C 1
ATOM 829 O O . ASN A 1 105 ? 7.328 -35.281 -24.281 1 97.75 105 ASN A O 1
ATOM 833 N N . LEU A 1 106 ? 7.16 -33.219 -23.531 1 97.94 106 LEU A N 1
ATOM 834 C CA . LEU A 1 106 ? 5.82 -33.438 -22.984 1 97.94 106 LEU A CA 1
ATOM 835 C C . LEU A 1 106 ? 4.762 -33.25 -24.062 1 97.94 106 LEU A C 1
ATOM 837 O O . LEU A 1 106 ? 4.883 -32.344 -24.906 1 97.94 106 LEU A O 1
ATOM 841 N N . GLU A 1 107 ? 3.781 -34.062 -24.078 1 96 107 GLU A N 1
ATOM 842 C CA . GLU A 1 107 ? 2.621 -33.969 -24.953 1 96 107 GLU A CA 1
ATOM 843 C C . GLU A 1 107 ? 1.32 -34.125 -24.172 1 96 107 GLU A C 1
ATOM 845 O O . GLU A 1 107 ? 1.287 -34.781 -23.125 1 96 107 GLU A O 1
ATOM 850 N N . ASN A 1 108 ? 0.232 -33.438 -24.719 1 96.31 108 ASN A N 1
ATOM 851 C CA . ASN A 1 108 ? -1.082 -33.531 -24.094 1 96.31 108 ASN A CA 1
ATOM 852 C C . ASN A 1 108 ? -1.018 -33.156 -22.609 1 96.31 108 ASN A C 1
ATOM 854 O O . ASN A 1 108 ? -1.469 -33.938 -21.75 1 96.31 108 ASN A O 1
ATOM 858 N N . VAL A 1 109 ? -0.47 -32.031 -22.344 1 98.06 109 VAL A N 1
ATOM 859 C CA . VAL A 1 109 ? -0.165 -31.578 -20.984 1 98.06 109 VAL A CA 1
ATOM 860 C C . VAL A 1 109 ? -1.424 -31 -20.328 1 98.06 109 VAL A C 1
ATOM 862 O O . VAL A 1 109 ? -2.168 -30.25 -20.969 1 98.06 109 VAL A O 1
ATOM 865 N N . MET A 1 110 ? -1.702 -31.391 -19.141 1 98.56 110 MET A N 1
ATOM 866 C CA . MET A 1 110 ? -2.674 -30.688 -18.312 1 98.56 110 MET A CA 1
ATOM 867 C C . MET A 1 110 ? -2 -29.578 -17.5 1 98.56 110 MET A C 1
ATOM 869 O O . MET A 1 110 ? -0.979 -29.812 -16.859 1 98.56 110 MET A O 1
ATOM 873 N N . LEU A 1 111 ? -2.547 -28.375 -17.578 1 98.81 111 LEU A N 1
ATOM 874 C CA . LEU A 1 111 ? -2.045 -27.25 -16.781 1 98.81 111 LEU A CA 1
ATOM 875 C C . LEU A 1 111 ? -2.906 -27.031 -15.547 1 98.81 111 LEU A C 1
ATOM 877 O O . LEU A 1 111 ? -4.125 -26.875 -15.656 1 98.81 111 LEU A O 1
ATOM 881 N N . VAL A 1 112 ? -2.322 -27.078 -14.406 1 98.88 112 VAL A N 1
ATOM 882 C CA . VAL A 1 112 ? -2.941 -26.688 -13.148 1 98.88 112 VAL A CA 1
ATOM 883 C C . VAL A 1 112 ? -2.281 -25.422 -12.617 1 98.88 112 VAL A C 1
ATOM 885 O O . VAL A 1 112 ? -1.088 -25.422 -12.305 1 98.88 112 VAL A O 1
ATOM 888 N N . ALA A 1 113 ? -3.076 -24.344 -12.492 1 98.94 113 ALA A N 1
ATOM 889 C CA . ALA A 1 113 ? -2.432 -23.047 -12.336 1 98.94 113 ALA A CA 1
ATOM 890 C C . ALA A 1 113 ? -3.188 -22.172 -11.336 1 98.94 113 ALA A C 1
ATOM 892 O O . ALA A 1 113 ? -4.418 -22.094 -11.375 1 98.94 113 ALA A O 1
ATOM 893 N N . HIS A 1 114 ? -2.441 -21.531 -10.492 1 98.81 114 HIS A N 1
ATOM 894 C CA . HIS A 1 114 ? -2.982 -20.719 -9.406 1 98.81 114 HIS A CA 1
ATOM 895 C C . HIS A 1 114 ? -2.607 -19.25 -9.586 1 98.81 114 HIS A C 1
ATOM 897 O O . HIS A 1 114 ? -1.438 -18.922 -9.812 1 98.81 114 HIS A O 1
ATOM 903 N N . ASP A 1 115 ? -3.629 -18.328 -9.5 1 98.19 115 ASP A N 1
ATOM 904 C CA . ASP A 1 115 ? -3.373 -16.891 -9.422 1 98.19 115 ASP A CA 1
ATOM 905 C C . ASP A 1 115 ? -2.553 -16.406 -10.617 1 98.19 115 ASP A C 1
ATOM 907 O O . ASP A 1 115 ? -2.938 -16.625 -11.766 1 98.19 115 ASP A O 1
ATOM 911 N N . ILE A 1 116 ? -1.363 -15.852 -10.508 1 97.56 116 ILE A N 1
ATOM 912 C CA . ILE A 1 116 ? -0.59 -15.359 -11.648 1 97.56 116 ILE A CA 1
ATOM 913 C C . ILE A 1 116 ? -0.222 -16.516 -12.562 1 97.56 116 ILE A C 1
ATOM 915 O O . ILE A 1 116 ? -0.094 -16.344 -13.781 1 97.56 116 ILE A O 1
ATOM 919 N N . GLY A 1 117 ? -0.102 -17.688 -11.961 1 98.69 117 GLY A N 1
ATOM 920 C CA . GLY A 1 117 ? 0.11 -18.859 -12.797 1 98.69 117 GLY A CA 1
ATOM 921 C C . GLY A 1 117 ? -1.021 -19.109 -13.773 1 98.69 117 GLY A C 1
ATOM 922 O O . GLY A 1 117 ? -0.794 -19.609 -14.875 1 98.69 117 GLY A O 1
ATOM 923 N N . ALA A 1 118 ? -2.213 -18.781 -13.352 1 98.62 118 ALA A N 1
ATOM 924 C CA . ALA A 1 118 ? -3.361 -18.953 -14.234 1 98.62 118 ALA A CA 1
ATOM 925 C C . ALA A 1 118 ? -3.271 -18.016 -15.438 1 98.62 118 ALA A C 1
ATOM 927 O O . ALA A 1 118 ? -3.68 -18.375 -16.547 1 98.62 118 ALA A O 1
ATOM 928 N N . THR A 1 119 ? -2.785 -16.812 -15.203 1 97.31 119 THR A N 1
ATOM 929 C CA . THR A 1 119 ? -2.545 -15.914 -16.328 1 97.31 119 THR A CA 1
ATOM 930 C C . THR A 1 119 ? -1.509 -16.5 -17.281 1 97.31 119 THR A C 1
ATOM 932 O O . THR A 1 119 ? -1.703 -16.484 -18.5 1 97.31 119 THR A O 1
ATOM 935 N N . VAL A 1 120 ? -0.495 -17.047 -16.75 1 98.12 120 VAL A N 1
ATOM 936 C CA . VAL A 1 120 ? 0.577 -17.641 -17.547 1 98.12 120 VAL A CA 1
ATOM 937 C C . VAL A 1 120 ? 0.049 -18.859 -18.297 1 98.12 120 VAL A C 1
ATOM 939 O O . VAL A 1 120 ? 0.356 -19.047 -19.484 1 98.12 120 VAL A O 1
ATOM 942 N N . ALA A 1 121 ? -0.768 -19.656 -17.641 1 98.75 121 ALA A N 1
ATOM 943 C CA . ALA A 1 121 ? -1.353 -20.844 -18.25 1 98.75 121 ALA A CA 1
ATOM 944 C C . ALA A 1 121 ? -2.232 -20.469 -19.438 1 98.75 121 ALA A C 1
ATOM 946 O O . ALA A 1 121 ? -2.184 -21.109 -20.5 1 98.75 121 ALA A O 1
ATOM 947 N N . GLN A 1 122 ? -3.016 -19.453 -19.266 1 97.94 122 GLN A N 1
ATOM 948 C CA . GLN A 1 122 ? -3.859 -18.969 -20.359 1 97.94 122 GLN A CA 1
ATOM 949 C C . GLN A 1 122 ? -3.016 -18.484 -21.531 1 97.94 122 GLN A C 1
ATOM 951 O O . GLN A 1 122 ? -3.314 -18.797 -22.688 1 97.94 122 GLN A O 1
ATOM 956 N N . THR A 1 123 ? -1.991 -17.766 -21.234 1 96.75 123 THR A N 1
ATOM 957 C CA . THR A 1 123 ? -1.072 -17.281 -22.25 1 96.75 123 THR A CA 1
ATOM 958 C C . THR A 1 123 ? -0.421 -18.453 -23 1 96.75 123 THR A C 1
ATOM 960 O O . THR A 1 123 ? -0.409 -18.484 -24.234 1 96.75 123 THR A O 1
ATOM 963 N N . LEU A 1 124 ? 0.034 -19.375 -22.25 1 97.75 124 LEU A N 1
ATOM 964 C CA . LEU A 1 124 ? 0.699 -20.547 -22.812 1 97.75 124 LEU A CA 1
ATOM 965 C C . LEU A 1 124 ? -0.258 -21.344 -23.688 1 97.75 124 LEU A C 1
ATOM 967 O O . LEU A 1 124 ? 0.116 -21.797 -24.766 1 97.75 124 LEU A O 1
ATOM 971 N N . THR A 1 125 ? -1.466 -21.547 -23.234 1 97.88 125 THR A N 1
ATOM 972 C CA . THR A 1 125 ? -2.471 -22.297 -23.969 1 97.88 125 THR A CA 1
ATOM 973 C C . THR A 1 125 ? -2.754 -21.656 -25.328 1 97.88 125 THR A C 1
ATOM 975 O O . THR A 1 125 ? -2.908 -22.359 -26.328 1 97.88 125 THR A O 1
ATOM 978 N N . ARG A 1 126 ? -2.764 -20.391 -25.359 1 95 126 ARG A N 1
ATOM 979 C CA . ARG A 1 126 ? -3.004 -19.688 -26.609 1 95 126 ARG A CA 1
ATOM 980 C C . ARG A 1 126 ? -1.79 -19.766 -27.531 1 95 126 ARG A C 1
ATOM 982 O O . ARG A 1 126 ? -1.929 -19.75 -28.766 1 95 126 ARG A O 1
ATOM 989 N N . MET A 1 127 ? -0.664 -19.953 -26.984 1 94.44 127 MET A N 1
ATOM 990 C CA . MET A 1 127 ? 0.576 -20.078 -27.75 1 94.44 127 MET A CA 1
ATOM 991 C C . MET A 1 127 ? 0.687 -21.453 -28.391 1 94.44 127 MET A C 1
ATOM 993 O O . MET A 1 127 ? 1.175 -21.594 -29.516 1 94.44 127 MET A O 1
ATOM 997 N N . ILE A 1 128 ? 0.256 -22.484 -27.672 1 96.62 128 ILE A N 1
ATOM 998 C CA . ILE A 1 128 ? 0.443 -23.859 -28.156 1 96.62 128 ILE A CA 1
ATOM 999 C C . ILE A 1 128 ? -0.799 -24.688 -27.828 1 96.62 128 ILE A C 1
ATOM 1001 O O . ILE A 1 128 ? -0.709 -25.719 -27.172 1 96.62 128 ILE A O 1
ATOM 1005 N N . PRO A 1 129 ? -1.895 -24.312 -28.344 1 96.12 129 PRO A N 1
ATOM 1006 C CA . PRO A 1 129 ? -3.145 -25 -28.016 1 96.12 129 PRO A CA 1
ATOM 1007 C C . PRO A 1 129 ? -3.092 -26.5 -28.297 1 96.12 129 PRO A C 1
ATOM 1009 O O . PRO A 1 129 ? -3.705 -27.281 -27.562 1 96.12 129 PRO A O 1
ATOM 1012 N N . GLU A 1 130 ? -2.314 -26.922 -29.219 1 96.38 130 GLU A N 1
ATOM 1013 C CA . GLU A 1 130 ? -2.291 -28.312 -29.656 1 96.38 130 GLU A CA 1
ATOM 1014 C C . GLU A 1 130 ? -1.579 -29.203 -28.625 1 96.38 130 GLU A C 1
ATOM 1016 O O . GLU A 1 130 ? -1.775 -30.422 -28.594 1 96.38 130 GLU A O 1
ATOM 1021 N N . LYS A 1 131 ? -0.807 -28.625 -27.75 1 97.44 131 LYS A N 1
ATOM 1022 C CA . LYS A 1 131 ? -0.045 -29.391 -26.781 1 97.44 131 LYS A CA 1
ATOM 1023 C C . LYS A 1 131 ? -0.765 -29.438 -25.438 1 97.44 131 LYS A C 1
ATOM 1025 O O . LYS A 1 131 ? -0.412 -30.234 -24.562 1 97.44 131 LYS A O 1
ATOM 1030 N N . ILE A 1 132 ? -1.772 -28.656 -25.297 1 98.06 132 ILE A N 1
ATOM 1031 C CA . ILE A 1 132 ? -2.453 -28.547 -24.016 1 98.06 132 ILE A CA 1
ATOM 1032 C C . ILE A 1 132 ? -3.746 -29.359 -24.047 1 98.06 132 ILE A C 1
ATOM 1034 O O . ILE A 1 132 ? -4.582 -29.172 -24.938 1 98.06 132 ILE A O 1
ATOM 1038 N N . ASP A 1 133 ? -3.832 -30.219 -23.094 1 97.75 133 ASP A N 1
ATOM 1039 C CA . ASP A 1 133 ? -4.977 -31.125 -23.047 1 97.75 133 ASP A CA 1
ATOM 1040 C C . ASP A 1 133 ? -6.145 -30.484 -22.297 1 97.75 133 ASP A C 1
ATOM 1042 O O . ASP A 1 133 ? -7.301 -30.609 -22.703 1 97.75 133 ASP A O 1
ATOM 1046 N N . SER A 1 134 ? -5.902 -29.906 -21.219 1 98.31 134 SER A N 1
ATOM 1047 C CA . SER A 1 134 ? -6.906 -29.344 -20.328 1 98.31 134 SER A CA 1
ATOM 1048 C C . SER A 1 134 ? -6.273 -28.422 -19.281 1 98.31 134 SER A C 1
ATOM 1050 O O . SER A 1 134 ? -5.047 -28.359 -19.172 1 98.31 134 SER A O 1
ATOM 1052 N N . LEU A 1 135 ? -7.156 -27.641 -18.609 1 98.62 135 LEU A N 1
ATOM 1053 C CA . LEU A 1 135 ? -6.695 -26.734 -17.578 1 98.62 135 LEU A CA 1
ATOM 1054 C C . LEU A 1 135 ? -7.508 -26.906 -16.297 1 98.62 135 LEU A C 1
ATOM 1056 O O . LEU A 1 135 ? -8.719 -27.109 -16.344 1 98.62 135 LEU A O 1
ATOM 1060 N N . VAL A 1 136 ? -6.871 -26.812 -15.172 1 98.81 136 VAL A N 1
ATOM 1061 C CA . VAL A 1 136 ? -7.477 -26.547 -13.867 1 98.81 136 VAL A CA 1
ATOM 1062 C C . VAL A 1 136 ? -6.969 -25.219 -13.312 1 98.81 136 VAL A C 1
ATOM 1064 O O . VAL A 1 136 ? -5.785 -25.078 -13.008 1 98.81 136 VAL A O 1
ATOM 1067 N N . LEU A 1 137 ? -7.848 -24.266 -13.219 1 98.88 137 LEU A N 1
ATOM 1068 C CA . LEU A 1 137 ? -7.469 -22.922 -12.789 1 98.88 137 LEU A CA 1
ATOM 1069 C C . LEU A 1 137 ? -7.988 -22.625 -11.383 1 98.88 137 LEU A C 1
ATOM 1071 O O . LEU A 1 137 ? -9.164 -22.859 -11.094 1 98.88 137 LEU A O 1
ATOM 1075 N N . LEU A 1 138 ? -7.082 -22.156 -10.531 1 98.88 138 LEU A N 1
ATOM 1076 C CA . LEU A 1 138 ? -7.398 -21.891 -9.133 1 98.88 138 LEU A CA 1
ATOM 1077 C C . LEU A 1 138 ? -7.371 -20.391 -8.852 1 98.88 138 LEU A C 1
ATOM 1079 O O . LEU A 1 138 ? -6.316 -19.766 -8.945 1 98.88 138 LEU A O 1
ATOM 1083 N N . ASN A 1 139 ? -8.516 -19.781 -8.422 1 98.25 139 ASN A N 1
ATOM 1084 C CA . ASN A 1 139 ? -8.656 -18.344 -8.219 1 98.25 139 ASN A CA 1
ATOM 1085 C C . ASN A 1 139 ? -7.98 -17.547 -9.336 1 98.25 139 ASN A C 1
ATOM 1087 O O . ASN A 1 139 ? -7.117 -16.719 -9.07 1 98.25 139 ASN A O 1
ATOM 1091 N N . PRO A 1 140 ? -8.477 -17.781 -10.586 1 98.12 140 PRO A N 1
ATOM 1092 C CA . PRO A 1 140 ? -7.723 -17.25 -11.727 1 98.12 140 PRO A CA 1
ATOM 1093 C C . PRO A 1 140 ? -8.062 -15.797 -12.047 1 98.12 140 PRO A C 1
ATOM 1095 O O . PRO A 1 140 ? -9.234 -15.453 -12.18 1 98.12 140 PRO A O 1
ATOM 1098 N N . PRO A 1 141 ? -7.039 -14.945 -12.172 1 96.06 141 PRO A N 1
ATOM 1099 C CA . PRO A 1 141 ? -7.293 -13.766 -13.008 1 96.06 141 PRO A CA 1
ATOM 1100 C C . PRO A 1 141 ? -7.645 -14.125 -14.453 1 96.06 141 PRO A C 1
ATOM 1102 O O . PRO A 1 141 ? -7.102 -15.086 -15 1 96.06 141 PRO A O 1
ATOM 1105 N N . TYR A 1 142 ? -8.586 -13.453 -15.039 1 95.06 142 TYR A N 1
ATOM 1106 C CA . TYR A 1 142 ? -8.969 -13.602 -16.438 1 95.06 142 TYR A CA 1
ATOM 1107 C C . TYR A 1 142 ? -9.586 -12.32 -16.969 1 95.06 142 TYR A C 1
ATOM 1109 O O . TYR A 1 142 ? -10.016 -11.461 -16.203 1 95.06 142 TYR A O 1
ATOM 1117 N N . PRO A 1 143 ? -9.547 -12.133 -18.219 1 91.75 143 PRO A N 1
ATOM 1118 C CA . PRO A 1 143 ? -9.93 -10.836 -18.797 1 91.75 143 PRO A CA 1
ATOM 1119 C C . PRO A 1 143 ? -11.352 -10.422 -18.438 1 91.75 143 PRO A C 1
ATOM 1121 O O . PRO A 1 143 ? -11.648 -9.227 -18.375 1 91.75 143 PRO A O 1
ATOM 1124 N N . GLY A 1 144 ? -12.172 -11.305 -18.094 1 93.25 144 GLY A N 1
ATOM 1125 C CA . GLY A 1 144 ? -13.57 -11.008 -17.812 1 93.25 144 GLY A CA 1
ATOM 1126 C C . GLY A 1 144 ? -13.758 -10.242 -16.516 1 93.25 144 GLY A C 1
ATOM 1127 O O . GLY A 1 144 ? -14.836 -9.688 -16.266 1 93.25 144 GLY A O 1
ATOM 1128 N N . ILE A 1 145 ? -12.781 -10.227 -15.664 1 93.56 145 ILE A N 1
ATOM 1129 C CA . ILE A 1 145 ? -12.844 -9.422 -14.453 1 93.56 145 ILE A CA 1
ATOM 1130 C C . ILE A 1 145 ? -12.93 -7.941 -14.812 1 93.56 145 ILE A C 1
ATOM 1132 O O . ILE A 1 145 ? -13.672 -7.184 -14.18 1 93.56 145 ILE A O 1
ATOM 1136 N N . GLY A 1 146 ? -12.172 -7.527 -15.773 1 87.94 146 GLY A N 1
ATOM 1137 C CA . GLY A 1 146 ? -12.258 -6.188 -16.328 1 87.94 146 GLY A CA 1
ATOM 1138 C C . GLY A 1 146 ? -12.016 -5.098 -15.297 1 87.94 146 GLY A C 1
ATOM 1139 O O . GLY A 1 146 ? -11.102 -5.207 -14.477 1 87.94 146 GLY A O 1
ATOM 1140 N N . SER A 1 147 ? -12.867 -4.074 -15.289 1 85.62 147 SER A N 1
ATOM 1141 C CA . SER A 1 147 ? -12.648 -2.879 -14.477 1 85.62 147 SER A CA 1
ATOM 1142 C C . SER A 1 147 ? -13.133 -3.082 -13.047 1 85.62 147 SER A C 1
ATOM 1144 O O . SER A 1 147 ? -12.945 -2.215 -12.195 1 85.62 147 SER A O 1
ATOM 1146 N N . ARG A 1 148 ? -13.695 -4.234 -12.805 1 88.81 148 ARG A N 1
ATOM 1147 C CA . ARG A 1 148 ? -14.219 -4.492 -11.469 1 88.81 148 ARG A CA 1
ATOM 1148 C C . ARG A 1 148 ? -13.102 -4.488 -10.43 1 88.81 148 ARG A C 1
ATOM 1150 O O . ARG A 1 148 ? -13.344 -4.242 -9.242 1 88.81 148 ARG A O 1
ATOM 1157 N N . ARG A 1 149 ? -11.898 -4.734 -10.891 1 86.56 149 ARG A N 1
ATOM 1158 C CA . ARG A 1 149 ? -10.75 -4.73 -9.992 1 86.56 149 ARG A CA 1
ATOM 1159 C C . ARG A 1 149 ? -10.438 -3.32 -9.508 1 86.56 149 ARG A C 1
ATOM 1161 O O . ARG A 1 149 ? -9.656 -3.137 -8.578 1 86.56 149 ARG A O 1
ATOM 1168 N N . PHE A 1 150 ? -11.117 -2.359 -10.117 1 83.69 150 PHE A N 1
ATOM 1169 C CA . PHE A 1 150 ? -10.883 -0.972 -9.727 1 83.69 150 PHE A CA 1
ATOM 1170 C C . PHE A 1 150 ? -12.031 -0.447 -8.875 1 83.69 150 PHE A C 1
ATOM 1172 O O . PHE A 1 150 ? -12.047 0.724 -8.492 1 83.69 150 PHE A O 1
ATOM 1179 N N . ASP A 1 151 ? -12.984 -1.287 -8.594 1 86.31 151 ASP A N 1
ATOM 1180 C CA . ASP A 1 151 ? -14.078 -0.888 -7.715 1 86.31 151 ASP A CA 1
ATOM 1181 C C . ASP A 1 151 ? -13.555 -0.406 -6.363 1 86.31 151 ASP A C 1
ATOM 1183 O O . ASP A 1 151 ? -12.742 -1.084 -5.73 1 86.31 151 ASP A O 1
ATOM 1187 N N . PRO A 1 152 ? -14.039 0.746 -5.887 1 82.06 152 PRO A N 1
ATOM 1188 C CA . PRO A 1 152 ? -13.586 1.282 -4.602 1 82.06 152 PRO A CA 1
ATOM 1189 C C . PRO A 1 152 ? -13.75 0.288 -3.453 1 82.06 152 PRO A C 1
ATOM 1191 O O . PRO A 1 152 ? -12.938 0.271 -2.525 1 82.06 152 PRO A O 1
ATOM 1194 N N . ALA A 1 153 ? -14.703 -0.526 -3.506 1 83.5 153 ALA A N 1
ATOM 1195 C CA . ALA A 1 153 ? -15.023 -1.447 -2.418 1 83.5 153 ALA A CA 1
ATOM 1196 C C . ALA A 1 153 ? -13.922 -2.496 -2.25 1 83.5 153 ALA A C 1
ATOM 1198 O O . ALA A 1 153 ? -13.797 -3.105 -1.186 1 83.5 153 ALA A O 1
ATOM 1199 N N . VAL A 1 154 ? -13.078 -2.668 -3.303 1 87.25 154 VAL A N 1
ATOM 1200 C CA . VAL A 1 154 ? -12.109 -3.754 -3.236 1 87.25 154 VAL A CA 1
ATOM 1201 C C .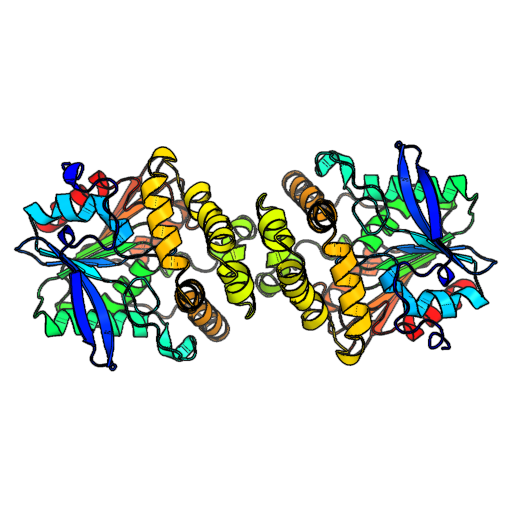 VAL A 1 154 ? -10.695 -3.18 -3.193 1 87.25 154 VAL A C 1
ATOM 1203 O O . VAL A 1 154 ? -9.719 -3.924 -3.053 1 87.25 154 VAL A O 1
ATOM 1206 N N . GLN A 1 155 ? -10.555 -1.899 -3.244 1 84.56 155 GLN A N 1
ATOM 1207 C CA . GLN A 1 155 ? -9.242 -1.275 -3.383 1 84.56 155 GLN A CA 1
ATOM 1208 C C . GLN A 1 155 ? -8.383 -1.524 -2.146 1 84.56 155 GLN A C 1
ATOM 1210 O O . GLN A 1 155 ? -7.152 -1.593 -2.24 1 84.56 155 GLN A O 1
ATOM 1215 N N . GLY A 1 156 ? -9.055 -1.71 -1.006 1 87 156 GLY A N 1
ATOM 1216 C CA . GLY A 1 156 ? -8.305 -1.991 0.211 1 87 156 GLY A CA 1
ATOM 1217 C C . GLY A 1 156 ? -7.5 -3.275 0.133 1 87 156 GLY A C 1
ATOM 1218 O O . GLY A 1 156 ? -6.551 -3.465 0.896 1 87 156 GLY A O 1
ATOM 1219 N N . GLN A 1 157 ? -7.836 -4.094 -0.857 1 90.31 157 GLN A N 1
ATOM 1220 C CA . GLN A 1 157 ? -7.172 -5.387 -0.982 1 90.31 157 GLN A CA 1
ATOM 1221 C C . GLN A 1 157 ? -6.027 -5.32 -1.991 1 90.31 157 GLN A C 1
ATOM 1223 O O . GLN A 1 157 ? -5.223 -6.25 -2.088 1 90.31 157 GLN A O 1
ATOM 1228 N N . PHE A 1 158 ? -5.855 -4.184 -2.723 1 90 158 PHE A N 1
ATOM 1229 C CA . PHE A 1 158 ? -4.918 -4.145 -3.84 1 90 158 PHE A CA 1
ATOM 1230 C C . PHE A 1 158 ? -3.775 -3.182 -3.553 1 90 158 PHE A C 1
ATOM 1232 O O . PHE A 1 158 ? -2.973 -2.881 -4.441 1 90 158 PHE A O 1
ATOM 1239 N N . TRP A 1 159 ? -3.689 -2.766 -2.305 1 91.5 159 TRP A N 1
ATOM 1240 C CA . TRP A 1 159 ? -2.664 -1.809 -1.902 1 91.5 159 TRP A CA 1
ATOM 1241 C C . TRP A 1 159 ? -1.273 -2.318 -2.264 1 91.5 159 TRP A C 1
ATOM 1243 O O . TRP A 1 159 ? -0.414 -1.543 -2.691 1 91.5 159 TRP A O 1
ATOM 1253 N N . TYR A 1 160 ? -1.024 -3.615 -2.17 1 94.69 160 TYR A N 1
ATOM 1254 C CA . TYR A 1 160 ? 0.295 -4.219 -2.32 1 94.69 160 TYR A CA 1
ATOM 1255 C C . TYR A 1 160 ? 0.788 -4.098 -3.758 1 94.69 160 TYR A C 1
ATOM 1257 O O . TYR A 1 160 ? 1.995 -4.039 -4.004 1 94.69 160 TYR A O 1
ATOM 1265 N N . GLN A 1 161 ? -0.146 -4.074 -4.734 1 93.06 161 GLN A N 1
ATOM 1266 C CA . GLN A 1 161 ? 0.272 -3.949 -6.129 1 93.06 161 GLN A CA 1
ATOM 1267 C C . GLN A 1 161 ? 0.883 -2.576 -6.395 1 93.06 161 GLN A C 1
ATOM 1269 O O . GLN A 1 161 ? 1.856 -2.461 -7.145 1 93.06 161 GLN A O 1
ATOM 1274 N N . HIS A 1 162 ? 0.359 -1.583 -5.805 1 91.31 162 HIS A N 1
ATOM 1275 C CA . HIS A 1 162 ? 0.917 -0.241 -5.922 1 91.31 162 HIS A CA 1
ATOM 1276 C C . HIS A 1 162 ? 2.188 -0.097 -5.09 1 91.31 162 HIS A C 1
ATOM 1278 O O . HIS A 1 162 ? 3.166 0.5 -5.543 1 91.31 162 HIS A O 1
ATOM 1284 N N . PHE A 1 163 ? 2.146 -0.692 -3.873 1 95.25 163 PHE A N 1
ATOM 1285 C CA . PHE A 1 163 ? 3.312 -0.69 -2.996 1 95.25 163 PHE A CA 1
ATOM 1286 C C . PHE A 1 163 ? 4.496 -1.373 -3.668 1 95.25 163 PHE A C 1
ATOM 1288 O O . PHE A 1 163 ? 5.617 -0.863 -3.629 1 95.25 163 PHE A O 1
ATOM 1295 N N . HIS A 1 164 ? 4.242 -2.467 -4.379 1 96.19 164 HIS A N 1
ATOM 1296 C CA . HIS A 1 164 ? 5.285 -3.244 -5.035 1 96.19 164 HIS A CA 1
ATOM 1297 C C . HIS A 1 164 ? 5.949 -2.443 -6.148 1 96.19 164 HIS A C 1
ATOM 1299 O O . HIS A 1 164 ? 7.066 -2.76 -6.562 1 96.19 164 HIS A O 1
ATOM 1305 N N . ASN A 1 165 ? 5.297 -1.515 -6.684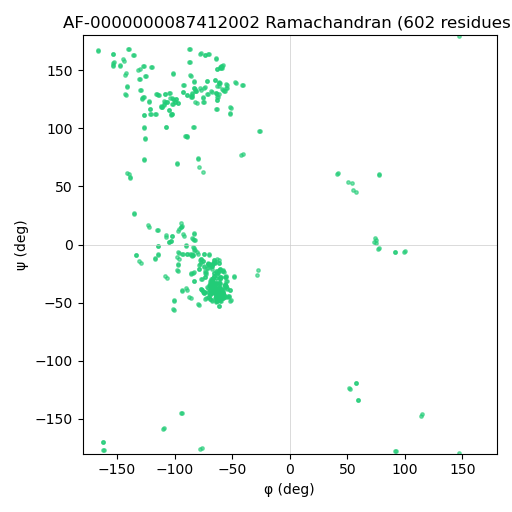 1 92.19 165 ASN A N 1
ATOM 1306 C CA . ASN A 1 165 ? 5.828 -0.753 -7.809 1 92.19 165 ASN A CA 1
ATOM 1307 C C . ASN A 1 165 ? 6.77 0.356 -7.34 1 92.19 165 ASN A C 1
ATOM 1309 O O . ASN A 1 165 ? 7.395 1.033 -8.156 1 92.19 165 ASN A O 1
ATOM 1313 N N . LEU A 1 166 ? 6.859 0.497 -6.004 1 91.94 166 LEU A N 1
ATOM 1314 C CA . LEU A 1 166 ? 7.801 1.471 -5.461 1 91.94 166 LEU A CA 1
ATOM 1315 C C . LEU A 1 166 ? 9.211 0.89 -5.398 1 91.94 166 LEU A C 1
ATOM 1317 O O . LEU A 1 166 ? 9.406 -0.219 -4.898 1 91.94 166 LEU A O 1
ATOM 1321 N N . PRO A 1 167 ? 10.188 1.607 -5.859 1 85.75 167 PRO A N 1
ATOM 1322 C CA . PRO A 1 167 ? 11.547 1.065 -5.957 1 85.75 167 PRO A CA 1
ATOM 1323 C C . PRO A 1 167 ? 12.109 0.639 -4.602 1 85.75 167 PRO A C 1
ATOM 1325 O O . PRO A 1 167 ? 12.883 -0.319 -4.523 1 85.75 167 PRO A O 1
ATOM 1328 N N . TRP A 1 168 ? 11.695 1.232 -3.561 1 91.69 168 TRP A N 1
ATOM 1329 C CA . TRP A 1 168 ? 12.281 0.97 -2.25 1 91.69 168 TRP A CA 1
ATOM 1330 C C . TRP A 1 168 ? 11.5 -0.107 -1.508 1 91.69 168 TRP A C 1
ATOM 1332 O O . TRP A 1 168 ? 11.898 -0.535 -0.422 1 91.69 168 TRP A O 1
ATOM 1342 N N . ALA A 1 169 ? 10.375 -0.517 -2.037 1 94.25 169 ALA A N 1
ATOM 1343 C CA . ALA A 1 169 ? 9.555 -1.53 -1.381 1 94.25 169 ALA A CA 1
ATOM 1344 C C . ALA A 1 169 ? 10.344 -2.818 -1.163 1 94.25 169 ALA A C 1
ATOM 1346 O O . ALA A 1 169 ? 10.242 -3.443 -0.105 1 94.25 169 ALA A O 1
ATOM 1347 N N . GLU A 1 170 ? 11.125 -3.164 -2.213 1 94.62 170 GLU A N 1
ATOM 1348 C CA . GLU A 1 170 ? 11.93 -4.379 -2.123 1 94.62 170 GLU A CA 1
ATOM 1349 C C . GLU A 1 170 ? 12.977 -4.266 -1.021 1 94.62 170 GLU A C 1
ATOM 1351 O O . GLU A 1 170 ? 13.305 -5.258 -0.368 1 94.62 170 GLU A O 1
ATOM 1356 N N . GLU A 1 171 ? 13.477 -3.047 -0.81 1 94.88 171 GLU A N 1
ATOM 1357 C CA . GLU A 1 171 ? 14.484 -2.83 0.229 1 94.88 171 GLU A CA 1
ATOM 1358 C C . GLU A 1 171 ? 13.852 -2.877 1.619 1 94.88 171 GLU A C 1
ATOM 1360 O O . GLU A 1 171 ? 14.43 -3.453 2.547 1 94.88 171 GLU A O 1
ATOM 1365 N N . LEU A 1 172 ? 12.672 -2.268 1.733 1 96.56 172 LEU A N 1
ATOM 1366 C CA . LEU A 1 172 ? 11.977 -2.236 3.02 1 96.56 172 LEU A CA 1
ATOM 1367 C C . LEU A 1 172 ? 11.586 -3.643 3.457 1 96.56 172 LEU A C 1
ATOM 1369 O O . LEU A 1 172 ? 11.906 -4.066 4.57 1 96.56 172 LEU A O 1
ATOM 1373 N N . VAL A 1 173 ? 10.953 -4.391 2.551 1 97.12 173 VAL A N 1
ATOM 1374 C CA . VAL A 1 173 ? 10.461 -5.723 2.879 1 97.12 173 VAL A CA 1
ATOM 1375 C C . VAL A 1 173 ? 11.633 -6.699 2.975 1 97.12 173 VAL A C 1
ATOM 1377 O O . VAL A 1 173 ? 11.664 -7.551 3.865 1 97.12 173 VAL A O 1
ATOM 1380 N N . GLY A 1 174 ? 12.594 -6.566 2.043 1 96.19 174 GLY A N 1
ATOM 1381 C CA . GLY A 1 174 ? 13.734 -7.465 1.984 1 96.19 174 GLY A CA 1
ATOM 1382 C C . GLY A 1 174 ? 14.852 -7.078 2.936 1 96.19 174 GLY A C 1
ATOM 1383 O O . GLY A 1 174 ? 15.977 -7.566 2.812 1 96.19 174 GLY A O 1
ATOM 1384 N N . TYR A 1 175 ? 14.586 -6.082 3.861 1 94.19 175 TYR A N 1
ATOM 1385 C CA . TYR A 1 175 ? 15.602 -5.559 4.766 1 94.19 175 TYR A CA 1
ATOM 1386 C C . TYR A 1 175 ? 16.281 -6.688 5.531 1 94.19 175 TYR A C 1
ATOM 1388 O O . TYR A 1 175 ? 17.516 -6.758 5.59 1 94.19 175 TYR A O 1
ATOM 1396 N N . ASP A 1 176 ? 15.562 -7.633 6.062 1 95.25 176 ASP A N 1
ATOM 1397 C CA . ASP A 1 176 ? 16.062 -8.867 6.664 1 95.25 176 ASP A CA 1
ATOM 1398 C C . ASP A 1 176 ? 14.945 -9.914 6.766 1 95.25 176 ASP A C 1
ATOM 1400 O O . ASP A 1 176 ? 13.852 -9.711 6.246 1 95.25 176 ASP A O 1
ATOM 1404 N N . ARG A 1 177 ? 15.227 -11.055 7.34 1 97.62 177 ARG A N 1
ATOM 1405 C CA . ARG A 1 177 ? 14.289 -12.172 7.395 1 97.62 177 ARG A CA 1
ATOM 1406 C C . ARG A 1 177 ? 13.023 -11.797 8.148 1 97.62 177 ARG A C 1
ATOM 1408 O O . ARG A 1 177 ? 11.922 -12.234 7.793 1 97.62 177 ARG A O 1
ATOM 1415 N N . ASN A 1 178 ? 13.133 -10.969 9.219 1 96.75 178 ASN A N 1
ATOM 1416 C CA . ASN A 1 178 ? 11.977 -10.602 10.039 1 96.75 178 ASN A CA 1
ATOM 1417 C C . ASN A 1 178 ? 11.016 -9.703 9.281 1 96.75 178 ASN A C 1
ATOM 1419 O O . ASN A 1 178 ? 9.797 -9.852 9.398 1 96.75 178 ASN A O 1
ATOM 1423 N N . THR A 1 179 ? 11.531 -8.711 8.531 1 97.12 179 THR A N 1
ATOM 1424 C CA . THR A 1 179 ? 10.656 -7.832 7.754 1 97.12 179 THR A CA 1
ATOM 1425 C C . THR A 1 179 ? 9.969 -8.609 6.641 1 97.12 179 THR A C 1
ATOM 1427 O O . THR A 1 179 ? 8.797 -8.367 6.34 1 97.12 179 THR A O 1
ATOM 1430 N N . VAL A 1 180 ? 10.672 -9.617 6.051 1 98.25 180 VAL A N 1
ATOM 1431 C CA . VAL A 1 180 ? 10.055 -10.484 5.055 1 98.25 180 VAL A CA 1
ATOM 1432 C C . VAL A 1 180 ? 8.922 -11.289 5.695 1 98.25 180 VAL A C 1
ATOM 1434 O O . VAL A 1 180 ? 7.82 -11.375 5.148 1 98.25 180 VAL A O 1
ATOM 1437 N N . LYS A 1 181 ? 9.195 -11.812 6.867 1 98.06 181 LYS A N 1
ATOM 1438 C CA . LYS A 1 181 ? 8.211 -12.609 7.594 1 98.06 181 LYS A CA 1
ATOM 1439 C C . LYS A 1 181 ? 6.973 -11.781 7.926 1 98.06 181 LYS A C 1
ATOM 1441 O O . LYS A 1 181 ? 5.844 -12.234 7.73 1 98.06 181 LYS A O 1
ATOM 1446 N N . MET A 1 182 ? 7.16 -10.547 8.406 1 96.62 182 MET A N 1
ATOM 1447 C CA . MET A 1 182 ? 6.047 -9.664 8.75 1 96.62 182 MET A CA 1
ATOM 1448 C C . MET A 1 182 ? 5.172 -9.398 7.531 1 96.62 182 MET A C 1
ATOM 1450 O O . MET A 1 182 ? 3.943 -9.484 7.617 1 96.62 182 MET A O 1
ATOM 1454 N N . TYR A 1 183 ? 5.816 -9.141 6.434 1 98 183 TYR A N 1
ATOM 1455 C CA . TYR A 1 183 ? 5.082 -8.789 5.219 1 98 183 TYR A CA 1
ATOM 1456 C C . TYR A 1 183 ? 4.324 -9.992 4.676 1 98 183 TYR A C 1
ATOM 1458 O O . TYR A 1 183 ? 3.129 -9.898 4.383 1 98 183 TYR A O 1
ATOM 1466 N N . LEU A 1 184 ? 4.969 -11.148 4.582 1 98.12 184 LEU A N 1
ATOM 1467 C CA . LEU A 1 184 ? 4.344 -12.344 4.027 1 98.12 184 LEU A CA 1
ATOM 1468 C C . LEU A 1 184 ? 3.236 -12.859 4.941 1 98.12 184 LEU A C 1
ATOM 1470 O O . LEU A 1 184 ? 2.24 -13.406 4.469 1 98.12 184 LEU A O 1
ATOM 1474 N N . SER A 1 185 ? 3.434 -12.688 6.234 1 97.31 185 SER A N 1
ATOM 1475 C CA . SER A 1 185 ? 2.441 -13.148 7.203 1 97.31 185 SER A CA 1
ATOM 1476 C C . SER A 1 185 ? 1.071 -12.539 6.922 1 97.31 185 SER A C 1
ATOM 1478 O O . SER A 1 185 ? 0.046 -13.211 7.086 1 97.31 185 SER A O 1
ATOM 1480 N N . HIS A 1 186 ? 1.071 -11.328 6.461 1 96.06 186 HIS A N 1
ATOM 1481 C CA . HIS A 1 186 ? -0.201 -10.688 6.137 1 96.06 186 HIS A CA 1
ATOM 1482 C C . HIS A 1 186 ? -0.954 -11.469 5.066 1 96.06 186 HIS A C 1
ATOM 1484 O O . HIS A 1 186 ? -2.123 -11.82 5.25 1 96.06 186 HIS A O 1
ATOM 1490 N N . PHE A 1 187 ? -0.301 -11.797 4.043 1 97.19 187 PHE A N 1
ATOM 1491 C CA . PHE A 1 187 ? -0.963 -12.43 2.908 1 97.19 187 PHE A CA 1
ATOM 1492 C C . PHE A 1 187 ? -1.384 -13.852 3.254 1 97.19 187 PHE A C 1
ATOM 1494 O O . PHE A 1 187 ? -2.512 -14.258 2.967 1 97.19 187 PHE A O 1
ATOM 1501 N N . TYR A 1 188 ? -0.497 -14.609 3.879 1 96.94 188 TYR A N 1
ATOM 1502 C CA . TYR A 1 188 ? -0.773 -16 4.184 1 96.94 188 TYR A CA 1
ATOM 1503 C C . TYR A 1 188 ? -1.841 -16.125 5.266 1 96.94 188 TYR A C 1
ATOM 1505 O O . TYR A 1 188 ? -2.467 -17.188 5.41 1 96.94 188 TYR A O 1
ATOM 1513 N N . HIS A 1 189 ? -2.102 -15.094 5.984 1 95.12 189 HIS A N 1
ATOM 1514 C CA . HIS A 1 189 ? -3.158 -15.141 6.988 1 95.12 189 HIS A CA 1
ATOM 1515 C C . HIS A 1 189 ? -4.434 -14.477 6.477 1 95.12 189 HIS A C 1
ATOM 1517 O O . HIS A 1 189 ? -5.512 -15.078 6.523 1 95.12 189 HIS A O 1
ATOM 1523 N N . HIS A 1 190 ? -4.32 -13.312 5.926 1 96.12 190 HIS A N 1
ATOM 1524 C CA . HIS A 1 190 ? -5.477 -12.523 5.504 1 96.12 190 HIS A CA 1
ATOM 1525 C C . HIS A 1 190 ? -6.172 -13.172 4.309 1 96.12 190 HIS A C 1
ATOM 1527 O O . HIS A 1 190 ? -7.398 -13.125 4.203 1 96.12 190 HIS A O 1
ATOM 1533 N N . TRP A 1 191 ? -5.406 -13.789 3.408 1 97.88 191 TRP A N 1
ATOM 1534 C CA . TRP A 1 191 ? -5.965 -14.32 2.166 1 97.88 191 TRP A CA 1
ATOM 1535 C C . TRP A 1 191 ? -6.438 -15.758 2.348 1 97.88 191 TRP A C 1
ATOM 1537 O O . TRP A 1 191 ? -7.086 -16.312 1.462 1 97.88 191 TRP A O 1
ATOM 1547 N N . THR A 1 192 ? -6.148 -16.359 3.484 1 98.19 192 THR A N 1
ATOM 1548 C CA . THR A 1 192 ? -6.484 -17.75 3.744 1 98.19 192 THR A CA 1
ATOM 1549 C C . THR A 1 192 ? -7.84 -17.859 4.43 1 98.19 192 THR A C 1
ATOM 1551 O O . THR A 1 192 ? -8.141 -17.109 5.355 1 98.19 192 THR A O 1
ATOM 1554 N N . GLY A 1 193 ? -8.695 -18.734 3.92 1 98.06 193 GLY A N 1
ATOM 1555 C CA . GLY A 1 193 ? -9.953 -19.047 4.582 1 98.06 193 GLY A CA 1
ATOM 1556 C C . GLY A 1 193 ? -9.789 -20.031 5.727 1 98.06 193 GLY A C 1
ATOM 1557 O O . GLY A 1 193 ? -10.133 -19.719 6.871 1 98.06 193 GLY A O 1
ATOM 1558 N N . LYS A 1 194 ? -9.133 -21.141 5.438 1 97.19 194 LYS A N 1
ATOM 1559 C CA . LYS A 1 194 ? -8.836 -22.172 6.434 1 97.19 194 LYS A CA 1
ATOM 1560 C C . LYS A 1 194 ? -7.504 -21.906 7.125 1 97.19 194 LYS A C 1
ATOM 1562 O O . LYS A 1 194 ? -6.469 -22.438 6.715 1 97.19 194 LYS A O 1
ATOM 1567 N N . LYS A 1 195 ? -7.574 -21.234 8.195 1 95.75 195 LYS A N 1
ATOM 1568 C CA . LYS A 1 195 ? -6.371 -20.719 8.844 1 95.75 195 LYS A CA 1
ATOM 1569 C C . LYS A 1 195 ? -5.43 -21.859 9.234 1 95.75 195 LYS A C 1
ATOM 1571 O O . LYS A 1 195 ? -4.211 -21.688 9.242 1 95.75 195 LYS A O 1
ATOM 1576 N N . GLU A 1 196 ? -5.957 -23.016 9.484 1 93.75 196 GLU A N 1
ATOM 1577 C CA . GLU A 1 196 ? -5.156 -24.156 9.914 1 93.75 196 GLU A CA 1
ATOM 1578 C C . GLU A 1 196 ? -4.293 -24.672 8.766 1 93.75 196 GLU A C 1
ATOM 1580 O O . GLU A 1 196 ? -3.355 -25.438 8.992 1 93.75 196 GLU A O 1
ATOM 1585 N N . ALA A 1 197 ? -4.594 -24.312 7.574 1 93.12 197 ALA A N 1
ATOM 1586 C CA . ALA A 1 197 ? -3.838 -24.781 6.41 1 93.12 197 ALA A CA 1
ATOM 1587 C C . ALA A 1 197 ? -2.457 -24.125 6.367 1 93.12 197 ALA A C 1
ATOM 1589 O O . ALA A 1 197 ? -1.562 -24.609 5.664 1 93.12 197 ALA A O 1
ATOM 1590 N N . VAL A 1 198 ? -2.287 -23.031 7.043 1 93.88 198 VAL A N 1
ATOM 1591 C CA . VAL A 1 198 ? -0.984 -22.375 7.137 1 93.88 198 VAL A CA 1
ATOM 1592 C C . VAL A 1 198 ? -0.232 -22.906 8.359 1 93.88 198 VAL A C 1
ATOM 1594 O O . VAL A 1 198 ? -0.362 -22.359 9.453 1 93.88 198 VAL A O 1
ATOM 1597 N N . ARG A 1 199 ? 0.533 -23.859 8.125 1 94.75 199 ARG A N 1
ATOM 1598 C CA . ARG A 1 199 ? 1.287 -24.453 9.227 1 94.75 199 ARG A CA 1
ATOM 1599 C C . ARG A 1 199 ? 2.555 -23.656 9.516 1 94.75 199 ARG A C 1
ATOM 1601 O O . ARG A 1 199 ? 3.32 -23.344 8.602 1 94.75 199 ARG A O 1
ATOM 1608 N N . PRO A 1 200 ? 2.797 -23.422 10.773 1 95.69 200 PRO A N 1
ATOM 1609 C CA . PRO A 1 200 ? 3.914 -22.547 11.133 1 95.69 200 PRO A CA 1
ATOM 1610 C C . PRO A 1 200 ? 5.25 -23.031 10.578 1 95.69 200 PRO A C 1
ATOM 1612 O O . PRO A 1 200 ? 6.035 -22.234 10.047 1 95.69 200 PRO A O 1
ATOM 1615 N N . ALA A 1 201 ? 5.539 -24.344 10.664 1 95.56 201 ALA A N 1
ATOM 1616 C CA . ALA A 1 201 ? 6.812 -24.875 10.18 1 95.56 201 ALA A CA 1
ATOM 1617 C C . ALA A 1 201 ? 6.961 -24.672 8.68 1 95.56 201 ALA A C 1
ATOM 1619 O O . ALA A 1 201 ? 8.039 -24.312 8.195 1 95.56 201 ALA A O 1
ATOM 1620 N N . GLU A 1 202 ? 5.898 -24.906 7.938 1 96.44 202 GLU A N 1
ATOM 1621 C CA . GLU A 1 202 ? 5.91 -24.734 6.488 1 96.44 202 GLU A CA 1
ATOM 1622 C C . GLU A 1 202 ? 6.066 -23.266 6.117 1 96.44 202 GLU A C 1
ATOM 1624 O O . GLU A 1 202 ? 6.793 -22.922 5.18 1 96.44 202 GLU A O 1
ATOM 1629 N N . PHE A 1 203 ? 5.379 -22.391 6.918 1 97.62 203 PHE A N 1
ATOM 1630 C CA . PHE A 1 203 ? 5.473 -20.953 6.672 1 97.62 203 PHE A CA 1
ATOM 1631 C C . PHE A 1 203 ? 6.898 -20.469 6.887 1 97.62 203 PHE A C 1
ATOM 1633 O O . PHE A 1 203 ? 7.387 -19.625 6.133 1 97.62 203 PHE A O 1
ATOM 1640 N N . GLU A 1 204 ? 7.562 -20.984 7.887 1 97.94 204 GLU A N 1
ATOM 1641 C CA . GLU A 1 204 ? 8.953 -20.609 8.133 1 97.94 204 GLU A CA 1
ATOM 1642 C C . GLU A 1 204 ? 9.844 -20.953 6.945 1 97.94 204 GLU A C 1
ATOM 1644 O O . GLU A 1 204 ? 10.742 -20.203 6.59 1 97.94 204 GLU A O 1
ATOM 1649 N N . HIS A 1 205 ? 9.594 -22.109 6.32 1 97.44 205 HIS A N 1
ATOM 1650 C CA . HIS A 1 205 ? 10.359 -22.5 5.141 1 97.44 205 HIS A CA 1
ATOM 1651 C C . HIS A 1 205 ? 10.125 -21.547 3.984 1 97.44 205 HIS A C 1
ATOM 1653 O O . HIS A 1 205 ? 11.055 -21.203 3.248 1 97.44 205 HIS A O 1
ATOM 1659 N N . ILE A 1 206 ? 8.891 -21.125 3.854 1 98.19 206 ILE A N 1
ATOM 1660 C CA . ILE A 1 206 ? 8.547 -20.172 2.799 1 98.19 206 ILE A CA 1
ATOM 1661 C C . ILE A 1 206 ? 9.266 -18.844 3.035 1 98.19 206 ILE A C 1
ATOM 1663 O O . ILE A 1 206 ? 9.859 -18.281 2.111 1 98.19 206 ILE A O 1
ATOM 1667 N N . VAL A 1 207 ? 9.266 -18.375 4.289 1 98.56 207 VAL A N 1
ATOM 1668 C CA . VAL A 1 207 ? 9.938 -17.141 4.66 1 98.56 207 VAL A CA 1
ATOM 1669 C C . VAL A 1 207 ? 11.43 -17.234 4.324 1 98.56 207 VAL A C 1
ATOM 1671 O O . VAL A 1 207 ? 12.008 -16.281 3.783 1 98.56 207 VAL A O 1
ATOM 1674 N N . ASP A 1 208 ? 12.039 -18.359 4.617 1 98.25 208 ASP A N 1
ATOM 1675 C CA . ASP A 1 208 ? 13.461 -18.562 4.352 1 98.25 208 ASP A CA 1
ATOM 1676 C C . ASP A 1 208 ? 13.773 -18.375 2.869 1 98.25 208 ASP A C 1
ATOM 1678 O O . ASP A 1 208 ? 14.781 -17.766 2.514 1 98.25 208 ASP A O 1
ATOM 1682 N N . VAL A 1 209 ? 12.922 -18.875 2.035 1 98.38 209 VAL A N 1
ATOM 1683 C CA . VAL A 1 209 ? 13.141 -18.812 0.595 1 98.38 209 VAL A CA 1
ATOM 1684 C C . VAL A 1 209 ? 13.016 -17.359 0.127 1 98.38 209 VAL A C 1
ATOM 1686 O O . VAL A 1 209 ? 13.844 -16.875 -0.655 1 98.38 209 VAL A O 1
ATOM 1689 N N . TYR A 1 210 ? 12.078 -16.609 0.668 1 98.5 210 TYR A N 1
ATOM 1690 C CA . TYR A 1 210 ? 11.852 -15.227 0.259 1 98.5 210 TYR A CA 1
ATOM 1691 C C . TYR A 1 210 ? 12.883 -14.297 0.894 1 98.5 210 TYR A C 1
ATOM 1693 O O . TYR A 1 210 ? 13.086 -13.172 0.423 1 98.5 210 TYR A O 1
ATOM 1701 N N . ALA A 1 211 ? 13.5 -14.734 1.994 1 98.19 211 ALA A N 1
ATOM 1702 C CA . ALA A 1 211 ? 14.445 -13.898 2.723 1 98.19 211 ALA A CA 1
ATOM 1703 C C . ALA A 1 211 ? 15.844 -14 2.119 1 98.19 211 ALA A C 1
ATOM 1705 O O . ALA A 1 211 ? 16.75 -13.242 2.498 1 98.19 211 ALA A O 1
ATOM 1706 N N . ALA A 1 212 ? 16.016 -14.969 1.196 1 97.25 212 ALA A N 1
ATOM 1707 C CA . ALA A 1 212 ? 17.297 -15.047 0.503 1 97.25 212 ALA A CA 1
ATOM 1708 C C . ALA A 1 212 ? 17.609 -13.742 -0.225 1 97.25 212 ALA A C 1
ATOM 1710 O O . ALA A 1 212 ? 16.703 -12.969 -0.539 1 97.25 212 ALA A O 1
ATOM 1711 N N . PRO A 1 213 ? 18.859 -13.43 -0.451 1 94.25 213 PRO A N 1
ATOM 1712 C CA . PRO A 1 213 ? 19.234 -12.164 -1.08 1 94.25 213 PRO A CA 1
ATOM 1713 C C . PRO A 1 213 ? 18.484 -11.906 -2.383 1 94.25 213 PRO A C 1
ATOM 1715 O O . PRO A 1 213 ? 18.516 -12.734 -3.297 1 94.25 213 PRO A O 1
ATOM 1718 N N . GLN A 1 214 ? 17.734 -10.875 -2.445 1 93.69 214 GLN A N 1
ATOM 1719 C CA . GLN A 1 214 ? 17.047 -10.305 -3.6 1 93.69 214 GLN A CA 1
ATOM 1720 C C . GLN A 1 214 ? 15.844 -11.164 -4.004 1 93.69 214 GLN A C 1
ATOM 1722 O O . GLN A 1 214 ? 15.227 -10.93 -5.043 1 93.69 214 GLN A O 1
ATOM 1727 N N . ALA A 1 215 ? 15.562 -12.242 -3.264 1 97.25 215 ALA A N 1
ATOM 1728 C CA . ALA A 1 215 ? 14.461 -13.141 -3.619 1 97.25 215 ALA A CA 1
ATOM 1729 C C . ALA A 1 215 ? 13.133 -12.391 -3.643 1 97.25 215 ALA A C 1
ATOM 1731 O O . ALA A 1 215 ? 12.359 -12.516 -4.598 1 97.25 215 ALA A O 1
ATOM 1732 N N . PHE A 1 216 ? 12.922 -11.586 -2.602 1 97.94 216 PHE A N 1
ATOM 1733 C CA . PHE A 1 216 ? 11.672 -10.836 -2.578 1 97.94 216 PHE A CA 1
ATOM 1734 C C . PHE A 1 216 ? 11.609 -9.859 -3.74 1 97.94 216 PHE A C 1
ATOM 1736 O O . PHE A 1 216 ? 10.578 -9.75 -4.41 1 97.94 216 PHE A O 1
ATOM 1743 N N . LYS A 1 217 ? 12.703 -9.188 -3.994 1 96.5 217 LYS A N 1
ATOM 1744 C CA . LYS A 1 217 ? 12.781 -8.203 -5.07 1 96.5 217 LYS A CA 1
ATOM 1745 C C . LYS A 1 217 ? 12.289 -8.781 -6.387 1 96.5 217 LYS A C 1
ATOM 1747 O O . LYS A 1 217 ? 11.406 -8.211 -7.035 1 96.5 217 LYS A O 1
ATOM 1752 N N . TRP A 1 218 ? 12.734 -9.914 -6.719 1 97.25 218 TRP A N 1
ATOM 1753 C CA . TRP A 1 218 ? 12.445 -10.453 -8.047 1 97.25 218 TRP A CA 1
ATOM 1754 C C . TRP A 1 218 ? 11.086 -11.141 -8.062 1 97.25 218 TRP A C 1
ATOM 1756 O O . TRP A 1 218 ? 10.438 -11.219 -9.109 1 97.25 218 TRP A O 1
ATOM 1766 N N . SER A 1 219 ? 10.609 -11.602 -6.887 1 97.81 219 SER A N 1
ATOM 1767 C CA . SER A 1 219 ? 9.289 -12.211 -6.805 1 97.81 219 SER A CA 1
ATOM 1768 C C . SER A 1 219 ? 8.195 -11.219 -7.168 1 97.81 219 SER A C 1
ATOM 1770 O O . SER A 1 219 ? 7.109 -11.609 -7.609 1 97.81 219 SER A O 1
ATOM 1772 N N . ILE A 1 220 ? 8.477 -9.891 -6.98 1 97.88 220 ILE A N 1
ATOM 1773 C CA . ILE A 1 220 ? 7.43 -8.906 -7.219 1 97.88 220 ILE A CA 1
ATOM 1774 C C . ILE A 1 220 ? 7.648 -8.227 -8.57 1 97.88 220 ILE A C 1
ATOM 1776 O O . ILE A 1 220 ? 6.902 -7.32 -8.945 1 97.88 220 ILE A O 1
ATOM 1780 N N . ALA A 1 221 ? 8.625 -8.703 -9.375 1 97.19 221 ALA A N 1
ATOM 1781 C CA . ALA A 1 221 ? 8.922 -8.125 -10.68 1 97.19 221 ALA A CA 1
ATOM 1782 C C . ALA A 1 221 ? 7.766 -8.336 -11.656 1 97.19 221 ALA A C 1
ATOM 1784 O O . ALA A 1 221 ? 7.547 -7.523 -12.555 1 97.19 221 ALA A O 1
ATOM 1785 N N . TYR A 1 222 ? 7.035 -9.406 -11.453 1 95.69 222 TYR A N 1
ATOM 1786 C CA . TYR A 1 222 ? 5.844 -9.656 -12.25 1 95.69 222 TYR A CA 1
ATOM 1787 C C . TYR A 1 222 ? 4.852 -8.508 -12.125 1 95.69 222 TYR A C 1
ATOM 1789 O O . TYR A 1 222 ? 4.309 -8.039 -13.133 1 95.69 222 TYR A O 1
ATOM 1797 N N . TYR A 1 223 ? 4.625 -8.07 -10.938 1 94.44 223 TYR A N 1
ATOM 1798 C CA . TYR A 1 223 ? 3.691 -6.977 -10.695 1 94.44 223 TYR A CA 1
ATOM 1799 C C . TYR A 1 223 ? 4.207 -5.676 -11.305 1 94.44 223 TYR A C 1
ATOM 1801 O O . TYR A 1 223 ? 3.424 -4.871 -11.812 1 94.44 223 TYR A O 1
ATOM 1809 N N . ARG A 1 224 ? 5.461 -5.477 -11.242 1 94.81 224 ARG A N 1
ATOM 1810 C CA . ARG A 1 224 ? 6.066 -4.297 -11.852 1 94.81 224 ARG A CA 1
ATOM 1811 C C . ARG A 1 224 ? 5.918 -4.328 -13.367 1 94.81 224 ARG A C 1
ATOM 1813 O O . ARG A 1 224 ? 5.668 -3.293 -13.992 1 94.81 224 ARG A O 1
ATOM 1820 N N . ALA A 1 225 ? 6 -5.488 -13.93 1 94.69 225 ALA A N 1
ATOM 1821 C CA . ALA A 1 225 ? 5.816 -5.652 -15.367 1 94.69 225 ALA A CA 1
ATOM 1822 C C . ALA A 1 225 ? 4.379 -5.352 -15.781 1 94.69 225 ALA A C 1
ATOM 1824 O O . ALA A 1 225 ? 4.141 -4.703 -16.797 1 94.69 225 ALA A O 1
ATOM 1825 N N . ARG A 1 226 ? 3.453 -5.781 -14.969 1 90.38 226 ARG A N 1
ATOM 1826 C CA . ARG A 1 226 ? 2.037 -5.625 -15.281 1 90.38 226 ARG A CA 1
ATOM 1827 C C . ARG A 1 226 ? 1.612 -4.164 -15.172 1 90.38 226 ARG A C 1
ATOM 1829 O O . ARG A 1 226 ? 0.768 -3.695 -15.938 1 90.38 226 ARG A O 1
ATOM 1836 N N . ALA A 1 227 ? 2.08 -3.508 -14.195 1 82.44 227 ALA A N 1
ATOM 1837 C CA . ALA A 1 227 ? 1.757 -2.096 -14.008 1 82.44 227 ALA A CA 1
ATOM 1838 C C . ALA A 1 227 ? 2.188 -1.271 -15.219 1 82.44 227 ALA A C 1
ATOM 1840 O O . ALA A 1 227 ? 1.46 -0.378 -15.656 1 82.44 227 ALA A O 1
ATOM 1841 N N . GLY A 1 228 ? 3.271 -1.581 -15.75 1 72.5 228 GLY A N 1
ATOM 1842 C CA . GLY A 1 228 ? 3.738 -0.894 -16.938 1 72.5 228 GLY A CA 1
ATOM 1843 C C . GLY A 1 228 ? 2.848 -1.123 -18.141 1 72.5 228 GLY A C 1
ATOM 1844 O O . GLY A 1 228 ? 2.596 -0.2 -18.922 1 72.5 228 GLY A O 1
ATOM 1845 N N . ALA A 1 229 ? 2.338 -2.297 -18.219 1 70 229 ALA A N 1
ATOM 1846 C CA . ALA A 1 229 ? 1.49 -2.662 -19.344 1 70 229 ALA A CA 1
ATOM 1847 C C . ALA A 1 229 ? 0.123 -1.991 -19.25 1 70 229 ALA A C 1
ATOM 1849 O O . ALA A 1 229 ? -0.431 -1.547 -20.25 1 70 229 ALA A O 1
ATOM 1850 N N . ARG A 1 230 ? -0.423 -2.057 -18.109 1 62.78 230 ARG A N 1
ATOM 1851 C CA . ARG A 1 230 ? -1.721 -1.431 -17.891 1 62.78 230 ARG A CA 1
ATOM 1852 C C . ARG A 1 230 ? -1.696 0.043 -18.281 1 62.78 230 ARG A C 1
ATOM 1854 O O . ARG A 1 230 ? -2.67 0.561 -18.828 1 62.78 230 ARG A O 1
ATOM 1861 N N . ALA A 1 231 ? -0.67 0.604 -17.844 1 53.44 231 ALA A N 1
ATOM 1862 C CA . ALA A 1 231 ? -0.542 2.023 -18.172 1 53.44 231 ALA A CA 1
ATOM 1863 C C . ALA A 1 231 ? -0.582 2.254 -19.672 1 53.44 231 ALA A C 1
ATOM 1865 O O . ALA A 1 231 ? -1.039 3.301 -20.141 1 53.44 231 ALA A O 1
ATOM 1866 N N . LYS A 1 232 ? -0.25 1.231 -20.359 1 51.09 232 LYS A N 1
ATOM 1867 C CA . LYS A 1 232 ? -0.205 1.328 -21.812 1 51.09 232 LYS A CA 1
ATOM 1868 C C . LYS A 1 232 ? -1.529 0.892 -22.438 1 51.09 232 LYS A C 1
ATOM 1870 O O . LYS A 1 232 ? -1.889 1.343 -23.516 1 51.09 232 LYS A O 1
ATOM 1875 N N . GLU A 1 233 ? -2.178 -0.128 -21.953 1 48.44 233 GLU A N 1
ATOM 1876 C CA . GLU A 1 233 ? -3.324 -0.769 -22.594 1 48.44 233 GLU A CA 1
ATOM 1877 C C . GLU A 1 233 ? -4.637 -0.198 -22.062 1 48.44 233 GLU A C 1
ATOM 1879 O O . GLU A 1 233 ? -5.426 -0.911 -21.438 1 48.44 233 GLU A O 1
ATOM 1884 N N . ALA A 1 234 ? -4.645 0.982 -21.438 1 46.34 234 ALA A N 1
ATOM 1885 C CA . ALA A 1 234 ? -5.945 1.448 -20.969 1 46.34 234 ALA A CA 1
ATOM 1886 C C . ALA A 1 234 ? -7.07 0.91 -21.844 1 46.34 234 ALA A C 1
ATOM 1888 O O . ALA A 1 234 ? -8.25 1.144 -21.562 1 46.34 234 ALA A O 1
ATOM 1889 N N . GLY A 1 235 ? -6.902 0.598 -23 1 40.12 235 GLY A N 1
ATOM 1890 C CA . GLY A 1 235 ? -7.953 0.313 -23.953 1 40.12 235 GLY A CA 1
ATOM 1891 C C . GLY A 1 235 ? -8.586 -1.049 -23.766 1 40.12 235 GLY A C 1
ATOM 1892 O O . GLY A 1 235 ? -8.227 -1.782 -22.844 1 40.12 235 GLY A O 1
ATOM 1893 N N . ALA A 1 236 ? -9.57 -1.446 -24.766 1 42.81 236 ALA A N 1
ATOM 1894 C CA . ALA A 1 236 ? -10.484 -2.561 -25 1 42.81 236 ALA A CA 1
ATOM 1895 C C . ALA A 1 236 ? -9.75 -3.898 -24.922 1 42.81 236 ALA A C 1
ATOM 1897 O O . ALA A 1 236 ? -8.617 -4.023 -25.391 1 42.81 236 ALA A O 1
ATOM 1898 N N . ALA A 1 237 ? -10.07 -4.691 -23.891 1 49.84 237 ALA A N 1
ATOM 1899 C CA . ALA A 1 237 ? -9.719 -6.109 -23.938 1 49.84 237 ALA A CA 1
ATOM 1900 C C . ALA A 1 237 ? -9.602 -6.598 -25.375 1 49.84 237 ALA A C 1
ATOM 1902 O O . ALA A 1 237 ? -10.555 -6.496 -26.141 1 49.84 237 ALA A O 1
ATOM 1903 N N . PRO A 1 238 ? -8.43 -6.648 -25.875 1 50.03 238 PRO A N 1
ATOM 1904 C CA . PRO A 1 238 ? -8.414 -7.23 -27.219 1 50.03 238 PRO A CA 1
ATOM 1905 C C . PRO A 1 238 ? -9.344 -8.445 -27.344 1 50.03 238 PRO A C 1
ATOM 1907 O O . PRO A 1 238 ? -9.641 -9.102 -26.344 1 50.03 238 PRO A O 1
ATOM 1910 N N . GLU A 1 239 ? -10.039 -8.484 -28.406 1 54.91 239 GLU A N 1
ATOM 1911 C CA . GLU A 1 239 ? -10.742 -9.703 -28.797 1 54.91 239 GLU A CA 1
ATOM 1912 C C . GLU A 1 239 ? -9.883 -10.938 -28.547 1 54.91 239 GLU A C 1
ATOM 1914 O O . GLU A 1 239 ? -8.891 -11.156 -29.25 1 54.91 239 GLU A O 1
ATOM 1919 N N . THR A 1 240 ? -9.773 -11.43 -27.188 1 74.38 240 THR A N 1
ATOM 1920 C CA . THR A 1 240 ? -8.992 -12.625 -26.875 1 74.38 240 THR A CA 1
ATOM 1921 C C . THR A 1 240 ? -9.75 -13.883 -27.297 1 74.38 240 THR A C 1
ATOM 1923 O O . THR A 1 240 ? -10.953 -14 -27.062 1 74.38 240 THR A O 1
ATOM 1926 N N . MET A 1 241 ? -9.133 -14.695 -28.156 1 84.94 241 MET A N 1
ATOM 1927 C CA . MET A 1 241 ? -9.711 -15.977 -28.547 1 84.94 241 MET A CA 1
ATOM 1928 C C . MET A 1 241 ? -10.008 -16.844 -27.328 1 84.94 241 MET A C 1
ATOM 1930 O O . MET A 1 241 ? -9.195 -16.906 -26.391 1 84.94 241 MET A O 1
ATOM 1934 N N . LYS A 1 242 ? -11.133 -17.453 -27.391 1 94.62 242 LYS A N 1
ATOM 1935 C CA . LYS A 1 242 ? -11.523 -18.359 -26.312 1 94.62 242 LYS A CA 1
ATOM 1936 C C . LYS A 1 242 ? -10.602 -19.562 -26.234 1 94.62 242 LYS A C 1
ATOM 1938 O O . LYS A 1 242 ? -10.156 -20.078 -27.266 1 94.62 242 LYS A O 1
ATOM 1943 N N . ILE A 1 243 ? -10.328 -19.953 -25.062 1 97.38 243 ILE A N 1
ATOM 1944 C CA . ILE A 1 243 ? -9.672 -21.234 -24.844 1 97.38 243 ILE A CA 1
ATOM 1945 C C . ILE A 1 243 ? -10.672 -22.375 -25.047 1 97.38 243 ILE A C 1
ATOM 1947 O O . ILE A 1 243 ? -11.727 -22.391 -24.406 1 97.38 243 ILE A O 1
ATOM 1951 N N . VAL A 1 244 ? -10.328 -23.312 -25.906 1 96.81 244 VAL A N 1
ATOM 1952 C CA . VAL A 1 244 ? -11.305 -24.297 -26.328 1 96.81 244 VAL A CA 1
ATOM 1953 C C . VAL A 1 244 ? -11.133 -25.578 -25.5 1 96.81 244 VAL A C 1
ATOM 1955 O O . VAL A 1 244 ? -12.039 -26.406 -25.438 1 96.81 244 VAL A O 1
ATOM 1958 N N . GLN A 1 245 ? -9.945 -25.797 -24.922 1 97.19 245 GLN A N 1
ATOM 1959 C CA . GLN A 1 245 ? -9.695 -26.969 -24.094 1 97.19 245 GLN A CA 1
ATOM 1960 C C . GLN A 1 245 ? -10.648 -27.016 -22.906 1 97.19 245 GLN A C 1
ATOM 1962 O O . GLN A 1 245 ? -11.141 -25.984 -22.453 1 97.19 245 GLN A O 1
ATOM 1967 N N . PRO A 1 246 ? -10.945 -28.25 -22.406 1 97.94 246 PRO A N 1
ATOM 1968 C CA . PRO A 1 246 ? -11.719 -28.328 -21.156 1 97.94 246 PRO A CA 1
ATOM 1969 C C . PRO A 1 246 ? -11.031 -27.625 -19.984 1 97.94 246 PRO A C 1
ATOM 1971 O O . PRO A 1 246 ? -9.82 -27.766 -19.797 1 97.94 246 PRO A O 1
ATOM 1974 N N . VAL A 1 247 ? -11.852 -26.812 -19.234 1 98.38 247 VAL A N 1
ATOM 1975 C CA . VAL A 1 247 ? -11.32 -26.062 -18.109 1 98.38 247 VAL A CA 1
ATOM 1976 C C . VAL A 1 247 ? -12.172 -26.312 -16.859 1 98.38 247 VAL A C 1
ATOM 1978 O O . VAL A 1 247 ? -13.398 -26.25 -16.922 1 98.38 247 VAL A O 1
ATOM 1981 N N . SER A 1 248 ? -11.586 -26.703 -15.805 1 98.56 248 SER A N 1
ATOM 1982 C CA . SER A 1 248 ? -12.195 -26.688 -14.484 1 98.56 248 SER A CA 1
ATOM 1983 C C . SER A 1 248 ? -11.664 -25.531 -13.641 1 98.56 248 SER A C 1
ATOM 1985 O O . SER A 1 248 ? -10.453 -25.359 -13.5 1 98.56 248 SER A O 1
ATOM 1987 N N . VAL A 1 249 ? -12.555 -24.719 -13.117 1 98.81 249 VAL A N 1
ATOM 1988 C CA . VAL A 1 249 ? -12.164 -23.594 -12.266 1 98.81 249 VAL A CA 1
ATOM 1989 C C . VAL A 1 249 ? -12.562 -23.891 -10.82 1 98.81 249 VAL A C 1
ATOM 1991 O O . VAL A 1 249 ? -13.727 -24.172 -10.531 1 98.81 249 VAL A O 1
ATOM 1994 N N . LEU A 1 250 ? -11.617 -23.906 -9.938 1 98.88 250 LEU A N 1
ATOM 1995 C CA . LEU A 1 250 ? -11.836 -23.953 -8.5 1 98.88 250 LEU A CA 1
ATOM 1996 C C . LEU A 1 250 ? -11.633 -22.578 -7.879 1 98.88 250 LEU A C 1
ATOM 1998 O O . LEU A 1 250 ? -10.555 -21.984 -7.984 1 98.88 250 LEU A O 1
ATOM 2002 N N . TRP A 1 251 ? -12.656 -22.062 -7.23 1 98.81 251 TRP A N 1
ATOM 2003 C CA . TRP A 1 251 ? -12.641 -20.688 -6.742 1 98.81 251 TRP A CA 1
ATOM 2004 C C . TRP A 1 251 ? -12.961 -20.641 -5.254 1 98.81 251 TRP A C 1
ATOM 2006 O O . TRP A 1 251 ? -14.086 -20.969 -4.848 1 98.81 251 TRP A O 1
ATOM 2016 N N . GLY A 1 252 ? -11.969 -20.281 -4.453 1 98.75 252 GLY A N 1
ATOM 2017 C CA . GLY A 1 252 ? -12.234 -20.109 -3.033 1 98.75 252 GLY A CA 1
ATOM 2018 C C . GLY A 1 252 ? -13.227 -19 -2.744 1 98.75 252 GLY A C 1
ATOM 2019 O O . GLY A 1 252 ? -12.984 -17.844 -3.104 1 98.75 252 GLY A O 1
ATOM 2020 N N . GLU A 1 253 ? -14.25 -19.25 -2.078 1 98.31 253 GLU A N 1
ATOM 2021 C CA . GLU A 1 253 ? -15.312 -18.297 -1.8 1 98.31 253 GLU A CA 1
ATOM 2022 C C . GLU A 1 253 ? -14.828 -17.188 -0.872 1 98.31 253 GLU A C 1
ATOM 2024 O O . GLU A 1 253 ? -15.242 -16.031 -1.007 1 98.31 253 GLU A O 1
ATOM 2029 N N . ALA A 1 254 ? -13.945 -17.516 -0.042 1 98.06 254 ALA A N 1
ATOM 2030 C CA . ALA A 1 254 ? -13.5 -16.578 0.99 1 98.06 254 ALA A CA 1
ATOM 2031 C C . ALA A 1 254 ? -12.289 -15.781 0.518 1 98.06 254 ALA A C 1
ATOM 2033 O O . ALA A 1 254 ? -11.664 -15.07 1.308 1 98.06 254 ALA A O 1
ATOM 2034 N N . ASP A 1 255 ? -11.93 -15.891 -0.746 1 98 255 ASP A N 1
ATOM 2035 C CA . ASP A 1 255 ? -10.836 -15.109 -1.308 1 98 255 ASP A CA 1
ATOM 2036 C C . ASP A 1 255 ? -11.156 -13.609 -1.271 1 98 255 ASP A C 1
ATOM 2038 O O . ASP A 1 255 ? -12.078 -13.156 -1.952 1 98 255 ASP A O 1
ATOM 2042 N N . PRO A 1 256 ? -10.414 -12.828 -0.562 1 96.31 256 PRO A N 1
ATOM 2043 C CA . PRO A 1 256 ? -10.711 -11.398 -0.466 1 96.31 256 PRO A CA 1
ATOM 2044 C C . PRO A 1 256 ? -10.125 -10.602 -1.628 1 96.31 256 PRO A C 1
ATOM 2046 O O . PRO A 1 256 ? -10.445 -9.414 -1.784 1 96.31 256 PRO A O 1
ATOM 2049 N N . VAL A 1 257 ? -9.312 -11.188 -2.441 1 95.38 257 VAL A N 1
ATOM 2050 C CA . VAL A 1 257 ? -8.578 -10.461 -3.473 1 95.38 257 VAL A CA 1
ATOM 2051 C C . VAL A 1 257 ? -9.258 -10.648 -4.824 1 95.38 257 VAL A C 1
ATOM 2053 O O . VAL A 1 257 ? -9.547 -9.68 -5.527 1 95.38 257 VAL A O 1
ATOM 2056 N N . ILE A 1 258 ? -9.406 -11.883 -5.176 1 96.62 258 ILE A N 1
ATOM 2057 C CA . ILE A 1 258 ? -10.156 -12.203 -6.387 1 96.62 258 ILE A CA 1
ATOM 2058 C C . ILE A 1 258 ? -11.508 -12.805 -6.012 1 96.62 258 ILE A C 1
ATOM 2060 O O . ILE A 1 258 ? -11.617 -14.016 -5.789 1 96.62 258 ILE A O 1
ATOM 2064 N N . LEU A 1 259 ? -12.492 -12.031 -6.086 1 97.38 259 LEU A N 1
ATOM 2065 C CA . LEU A 1 259 ? -13.797 -12.383 -5.535 1 97.38 259 LEU A CA 1
ATOM 2066 C C . LEU A 1 259 ? -14.469 -13.461 -6.375 1 97.38 259 LEU A C 1
ATOM 2068 O O . LEU A 1 259 ? -14.422 -13.414 -7.609 1 97.38 259 LEU A O 1
ATOM 2072 N N . ALA A 1 260 ? -15.102 -14.344 -5.676 1 97.56 260 ALA A N 1
ATOM 2073 C CA . ALA A 1 260 ? -15.805 -15.422 -6.359 1 97.56 260 ALA A CA 1
ATOM 2074 C C . ALA A 1 260 ? -16.891 -14.875 -7.277 1 97.56 260 ALA A C 1
ATOM 2076 O O . ALA A 1 260 ? -17.172 -15.453 -8.328 1 97.56 260 ALA A O 1
ATOM 2077 N N . SER A 1 261 ? -17.469 -13.727 -6.938 1 97.19 261 SER A N 1
ATOM 2078 C CA . SER A 1 261 ? -18.531 -13.109 -7.738 1 97.19 261 SER A CA 1
ATOM 2079 C C . SER A 1 261 ? -18 -12.68 -9.109 1 97.19 261 SER A C 1
ATOM 2081 O O . SER A 1 261 ? -18.781 -12.445 -10.031 1 97.19 261 SER A O 1
ATOM 2083 N N . TRP A 1 262 ? -16.688 -12.633 -9.258 1 97 262 TRP A N 1
ATOM 2084 C CA . TRP A 1 262 ? -16.094 -12.219 -10.523 1 97 262 TRP A CA 1
ATOM 2085 C C . TRP A 1 262 ? -16.031 -13.391 -11.5 1 97 262 TRP A C 1
ATOM 2087 O O . TRP A 1 262 ? -15.555 -13.242 -12.625 1 97 262 TRP A O 1
ATOM 2097 N N . SER A 1 263 ? -16.531 -14.539 -11.188 1 98.06 263 SER A N 1
ATOM 2098 C CA . SER A 1 263 ? -16.531 -15.719 -12.039 1 98.06 263 SER A CA 1
ATOM 2099 C C . SER A 1 263 ? -17.688 -15.711 -13.016 1 98.06 263 SER A C 1
ATOM 2101 O O . SER A 1 263 ? -17.875 -16.672 -13.773 1 98.06 263 SER A O 1
ATOM 2103 N N . ASP A 1 264 ? -18.453 -14.664 -13.055 1 97.75 264 ASP A N 1
ATOM 2104 C CA . ASP A 1 264 ? -19.719 -14.617 -13.766 1 97.75 264 ASP A CA 1
ATOM 2105 C C . ASP A 1 264 ? -19.516 -14.523 -15.273 1 97.75 264 ASP A C 1
ATOM 2107 O O . ASP A 1 264 ? -20.438 -14.758 -16.047 1 97.75 264 ASP A O 1
ATOM 2111 N N . ARG A 1 265 ? -18.281 -14.328 -15.789 1 96.69 265 ARG A N 1
ATOM 2112 C CA . ARG A 1 265 ? -18.047 -14.117 -17.219 1 96.69 265 ARG A CA 1
ATOM 2113 C C . ARG A 1 265 ? -17.094 -15.156 -17.781 1 96.69 265 ARG A C 1
ATOM 2115 O O . ARG A 1 265 ? -16.531 -14.977 -18.859 1 96.69 265 ARG A O 1
ATOM 2122 N N . LEU A 1 266 ? -16.859 -16.219 -17.078 1 97.81 266 LEU A N 1
ATOM 2123 C CA . LEU A 1 266 ? -15.914 -17.25 -17.516 1 97.81 266 LEU A CA 1
ATOM 2124 C C . LEU A 1 266 ? -16.281 -17.781 -18.891 1 97.81 266 LEU A C 1
ATOM 2126 O O . LEU A 1 266 ? -15.406 -18 -19.734 1 97.81 266 LEU A O 1
ATOM 2130 N N . HIS A 1 267 ? -17.516 -17.922 -19.234 1 97 267 HIS A N 1
ATOM 2131 C CA . HIS A 1 267 ? -17.984 -18.516 -20.469 1 97 267 HIS A CA 1
ATOM 2132 C C . HIS A 1 267 ? -17.641 -17.656 -21.672 1 97 267 HIS A C 1
ATOM 2134 O O . HIS A 1 267 ? -17.703 -18.109 -22.812 1 97 267 HIS A O 1
ATOM 2140 N N . GLU A 1 268 ? -17.328 -16.406 -21.406 1 95.88 268 GLU A N 1
ATOM 2141 C CA . GLU A 1 268 ? -16.938 -15.508 -22.484 1 95.88 268 GLU A CA 1
ATOM 2142 C C . GLU A 1 268 ? -15.508 -15.773 -22.938 1 95.88 268 GLU A C 1
ATOM 2144 O O . GLU A 1 268 ? -15.117 -15.391 -24.047 1 95.88 268 GLU A O 1
ATOM 2149 N N . TYR A 1 269 ? -14.758 -16.562 -22.156 1 96.44 269 TYR A N 1
ATOM 2150 C CA . TYR A 1 269 ? -13.328 -16.672 -22.453 1 96.44 269 TYR A CA 1
ATOM 2151 C C . TYR A 1 269 ? -12.906 -18.141 -22.5 1 96.44 269 TYR A C 1
ATOM 2153 O O . TYR A 1 269 ? -11.82 -18.469 -22.984 1 96.44 269 TYR A O 1
ATOM 2161 N N . PHE A 1 270 ? -13.773 -19 -22 1 97.56 270 PHE A N 1
ATOM 2162 C CA . PHE A 1 270 ? -13.547 -20.438 -22.016 1 97.56 270 PHE A CA 1
ATOM 2163 C C . PHE A 1 270 ? -14.742 -21.156 -22.625 1 97.56 270 PHE A C 1
ATOM 2165 O O . PHE A 1 270 ? -15.875 -21.016 -22.156 1 97.56 270 PHE A O 1
ATOM 2172 N N . SER A 1 271 ? -14.5 -22.016 -23.641 1 97.31 271 SER A N 1
ATOM 2173 C CA . SER A 1 271 ? -15.578 -22.641 -24.391 1 97.31 271 SER A CA 1
ATOM 2174 C C . SER A 1 271 ? -16.203 -23.781 -23.609 1 97.31 271 SER A C 1
ATOM 2176 O O . SER A 1 271 ? -17.406 -24.031 -23.719 1 97.31 271 SER A O 1
ATOM 2178 N N . ASP A 1 272 ? -15.406 -24.531 -22.906 1 97.38 272 ASP A N 1
ATOM 2179 C CA . ASP A 1 272 ? -15.812 -25.656 -22.062 1 97.38 272 ASP A CA 1
ATOM 2180 C C . ASP A 1 272 ? -15.289 -25.5 -20.641 1 97.38 272 ASP A C 1
ATOM 2182 O O . ASP A 1 272 ? -14.203 -25.984 -20.312 1 97.38 272 ASP A O 1
ATOM 2186 N N . VAL A 1 273 ? -16.141 -24.828 -19.75 1 98 273 VAL A N 1
ATOM 2187 C CA . VAL A 1 273 ? -15.648 -24.484 -18.422 1 98 273 VAL A CA 1
ATOM 2188 C C . VAL A 1 273 ? -16.641 -24.953 -17.359 1 98 273 VAL A C 1
ATOM 2190 O O . VAL A 1 273 ? -17.859 -24.844 -17.562 1 98 273 VAL A O 1
ATOM 2193 N N . ARG A 1 274 ? -16.188 -25.562 -16.375 1 97.81 274 ARG A N 1
ATOM 2194 C CA . ARG A 1 274 ? -16.938 -25.922 -15.18 1 97.81 274 ARG A CA 1
ATOM 2195 C C . ARG A 1 274 ? -16.406 -25.172 -13.961 1 97.81 274 ARG A C 1
ATOM 2197 O O . ARG A 1 274 ? -15.203 -25.188 -13.695 1 97.81 274 ARG A O 1
ATOM 2204 N N . LEU A 1 275 ? -17.312 -24.531 -13.242 1 98.5 275 LEU A N 1
ATOM 2205 C CA . LEU A 1 275 ? -16.953 -23.719 -12.078 1 98.5 275 LEU A CA 1
ATOM 2206 C C . LEU A 1 275 ? -17.312 -24.453 -10.789 1 98.5 275 LEU A C 1
ATOM 2208 O O . LEU A 1 275 ? -18.422 -24.969 -10.648 1 98.5 275 LEU A O 1
ATOM 2212 N N . HIS A 1 276 ? -16.391 -24.531 -9.883 1 98.56 276 HIS A N 1
ATOM 2213 C CA . HIS A 1 276 ? -16.594 -25.062 -8.539 1 98.56 276 HIS A CA 1
ATOM 2214 C C . HIS A 1 276 ? -16.25 -24.016 -7.484 1 98.56 276 HIS A C 1
ATOM 2216 O O . HIS A 1 276 ? -15.086 -23.656 -7.309 1 98.56 276 HIS A O 1
ATOM 2222 N N . ILE A 1 277 ? -17.219 -23.531 -6.75 1 98.69 277 ILE A N 1
ATOM 2223 C CA . ILE A 1 277 ? -17 -22.625 -5.633 1 98.69 277 ILE A CA 1
ATOM 2224 C C . ILE A 1 277 ? -16.703 -23.422 -4.367 1 98.69 277 ILE A C 1
ATOM 2226 O O . ILE A 1 277 ? -17.438 -24.344 -4.012 1 98.69 277 ILE A O 1
ATOM 2230 N N . LEU A 1 278 ? -15.641 -23.109 -3.74 1 98.75 278 LEU A N 1
ATOM 2231 C CA . LEU A 1 278 ? -15.195 -23.844 -2.557 1 98.75 278 LEU A CA 1
ATOM 2232 C C . LEU A 1 278 ? -15.531 -23.078 -1.285 1 98.75 278 LEU A C 1
ATOM 2234 O O . LEU A 1 278 ? -14.914 -22.047 -0.996 1 98.75 278 LEU A O 1
ATOM 2238 N N . ASN A 1 279 ? -16.422 -23.594 -0.51 1 97.88 279 ASN A N 1
ATOM 2239 C CA . ASN A 1 279 ? -16.875 -22.938 0.711 1 97.88 279 ASN A CA 1
ATOM 2240 C C . ASN A 1 279 ? -15.781 -22.891 1.772 1 97.88 279 ASN A C 1
ATOM 2242 O O . ASN A 1 279 ? -15.148 -23.922 2.053 1 97.88 279 ASN A O 1
ATOM 2246 N N . GLY A 1 280 ? -15.594 -21.734 2.334 1 97.81 280 GLY A N 1
ATOM 2247 C CA . GLY A 1 280 ? -14.656 -21.547 3.432 1 97.81 280 GLY A CA 1
ATOM 2248 C C . GLY A 1 280 ? -13.211 -21.516 2.982 1 97.81 280 GLY A C 1
ATOM 2249 O O . GLY A 1 280 ? -12.305 -21.328 3.799 1 97.81 280 GLY A O 1
ATOM 2250 N N . VAL A 1 281 ? -12.93 -21.719 1.736 1 98.56 281 VAL A N 1
ATOM 2251 C CA . VAL A 1 281 ? -11.578 -21.719 1.19 1 98.56 281 VAL A CA 1
ATOM 2252 C C . VAL A 1 281 ? -11.211 -20.328 0.699 1 98.56 281 VAL A C 1
ATOM 2254 O O . VAL A 1 281 ? -12.031 -19.641 0.093 1 98.56 281 VAL A O 1
ATOM 2257 N N . GLY A 1 282 ? -9.992 -19.906 0.996 1 98.69 282 GLY A N 1
ATOM 2258 C CA . GLY A 1 282 ? -9.516 -18.594 0.599 1 98.69 282 GLY A CA 1
ATOM 2259 C C . GLY A 1 282 ? -8.742 -18.609 -0.709 1 98.69 282 GLY A C 1
ATOM 2260 O O . GLY A 1 282 ? -9.148 -19.281 -1.662 1 98.69 282 GLY A O 1
ATOM 2261 N N . HIS A 1 283 ? -7.734 -17.75 -0.79 1 98.5 283 HIS A N 1
ATOM 2262 C CA . HIS A 1 283 ? -6.988 -17.5 -2.021 1 98.5 283 HIS A CA 1
ATOM 2263 C C . HIS A 1 283 ? -6.059 -18.672 -2.336 1 98.5 283 HIS A C 1
ATOM 2265 O O . HIS A 1 283 ? -5.781 -18.953 -3.504 1 98.5 283 HIS A O 1
ATOM 2271 N N . PHE A 1 284 ? -5.605 -19.406 -1.326 1 98.62 284 PHE A N 1
ATOM 2272 C CA . PHE A 1 284 ? -4.578 -20.422 -1.508 1 98.62 284 PHE A CA 1
ATOM 2273 C C . PHE A 1 284 ? -5.207 -21.812 -1.625 1 98.62 284 PHE A C 1
ATOM 2275 O O . PHE A 1 284 ? -4.906 -22.703 -0.83 1 98.62 284 PHE A O 1
ATOM 2282 N N . VAL A 1 285 ? -5.855 -22.016 -2.686 1 98.62 285 VAL A N 1
ATOM 2283 C CA . VAL A 1 285 ? -6.613 -23.234 -2.951 1 98.62 285 VAL A CA 1
ATOM 2284 C C . VAL A 1 285 ? -5.672 -24.422 -2.971 1 98.62 285 VAL A C 1
ATOM 2286 O O . VAL A 1 285 ? -6 -25.5 -2.445 1 98.62 285 VAL A O 1
ATOM 2289 N N . PRO A 1 286 ? -4.422 -24.391 -3.484 1 97.88 286 PRO A N 1
ATOM 2290 C CA . PRO A 1 286 ? -3.539 -25.562 -3.562 1 97.88 286 PRO A CA 1
ATOM 2291 C C . PRO A 1 286 ? -3.342 -26.234 -2.213 1 97.88 286 PRO A C 1
ATOM 2293 O O . PRO A 1 286 ? -3.305 -27.469 -2.139 1 97.88 286 PRO A O 1
ATOM 2296 N N . PHE A 1 287 ? -3.244 -25.422 -1.106 1 95.94 287 PHE A N 1
ATOM 2297 C CA . PHE A 1 287 ? -2.967 -26.109 0.148 1 95.94 287 PHE A CA 1
ATOM 2298 C C . PHE A 1 287 ? -4.145 -25.969 1.108 1 95.94 287 PHE A C 1
ATOM 2300 O O . PHE A 1 287 ? -4.199 -26.672 2.125 1 95.94 287 PHE A O 1
ATOM 2307 N N . GLU A 1 288 ? -5.16 -25.125 0.784 1 97.56 288 GLU A N 1
ATOM 2308 C CA . GLU A 1 288 ? -6.359 -25.047 1.611 1 97.56 288 GLU A CA 1
ATOM 2309 C C . GLU A 1 288 ? -7.348 -26.156 1.254 1 97.56 288 GLU A C 1
ATOM 2311 O O . GLU A 1 288 ? -8.125 -26.594 2.104 1 97.56 288 GLU A O 1
ATOM 2316 N N . ALA A 1 289 ? -7.324 -26.531 -0.048 1 97.81 289 ALA A N 1
ATOM 2317 C CA . ALA A 1 289 ? -8.234 -27.578 -0.513 1 97.81 289 ALA A CA 1
ATOM 2318 C C . ALA A 1 289 ? -7.535 -28.531 -1.483 1 97.81 289 ALA A C 1
ATOM 2320 O O . ALA A 1 289 ? -8.023 -28.766 -2.588 1 97.81 289 ALA A O 1
ATOM 2321 N N . PRO A 1 290 ? -6.477 -29.141 -1.05 1 96.69 290 PRO A N 1
ATOM 2322 C CA . PRO A 1 290 ? -5.699 -30 -1.94 1 96.69 290 PRO A CA 1
ATOM 2323 C C . PRO A 1 290 ? -6.508 -31.188 -2.463 1 96.69 290 PRO A C 1
ATOM 2325 O O . PRO A 1 290 ? -6.32 -31.609 -3.604 1 96.69 290 PRO A O 1
ATOM 2328 N N . ASP A 1 291 ? -7.41 -31.703 -1.707 1 96 291 ASP A N 1
ATOM 2329 C CA . ASP A 1 291 ? -8.219 -32.844 -2.131 1 96 291 ASP A CA 1
ATOM 2330 C C . ASP A 1 291 ? -9.117 -32.469 -3.307 1 96 291 ASP A C 1
ATOM 2332 O O . ASP A 1 291 ? -9.312 -33.281 -4.227 1 96 291 ASP A O 1
ATOM 2336 N N . LYS A 1 292 ? -9.664 -31.25 -3.229 1 97.81 292 LYS A N 1
ATOM 2337 C CA . LYS A 1 292 ? -10.516 -30.781 -4.316 1 97.81 292 LYS A CA 1
ATOM 2338 C C . LYS A 1 292 ? -9.703 -30.562 -5.59 1 97.81 292 LYS A C 1
ATOM 2340 O O . LYS A 1 292 ? -10.195 -30.781 -6.695 1 97.81 292 LYS A O 1
ATOM 2345 N N . VAL A 1 293 ? -8.492 -30.109 -5.422 1 98.06 293 VAL A N 1
ATOM 2346 C CA . VAL A 1 293 ? -7.598 -29.922 -6.559 1 98.06 293 VAL A CA 1
ATOM 2347 C C . VAL A 1 293 ? -7.316 -31.281 -7.215 1 98.06 293 VAL A C 1
ATOM 2349 O O . VAL A 1 293 ? -7.473 -31.438 -8.43 1 98.06 293 VAL A O 1
ATOM 2352 N N . VAL A 1 294 ? -6.961 -32.281 -6.434 1 96.44 294 VAL A N 1
ATOM 2353 C CA . VAL A 1 294 ? -6.648 -33.625 -6.945 1 96.44 294 VAL A CA 1
ATOM 2354 C C . VAL A 1 294 ? -7.887 -34.219 -7.613 1 96.44 294 VAL A C 1
ATOM 2356 O O . VAL A 1 294 ? -7.789 -34.812 -8.68 1 96.44 294 VAL A O 1
ATOM 2359 N N . GLU A 1 295 ? -9.016 -33.969 -7.035 1 96.44 295 GLU A N 1
ATOM 2360 C CA . GLU A 1 295 ? -10.266 -34.469 -7.602 1 96.44 295 GLU A CA 1
ATOM 2361 C C . GLU A 1 295 ? -10.531 -33.844 -8.969 1 96.44 295 GLU A C 1
ATOM 2363 O O . GLU A 1 295 ? -10.93 -34.562 -9.906 1 96.44 295 GLU A O 1
ATOM 2368 N N . ALA A 1 296 ? -10.359 -32.562 -9.07 1 97 296 ALA A N 1
ATOM 2369 C CA . ALA A 1 296 ? -10.594 -31.859 -10.336 1 97 296 ALA A CA 1
ATOM 2370 C C . ALA A 1 296 ? -9.648 -32.375 -11.422 1 97 296 ALA A C 1
ATOM 2372 O O . ALA A 1 296 ? -10.055 -32.562 -12.57 1 97 296 ALA A O 1
ATOM 2373 N N . ILE A 1 297 ? -8.406 -32.594 -11.07 1 96.44 297 ILE A N 1
ATOM 2374 C CA . ILE A 1 297 ? -7.398 -33.094 -12 1 96.44 297 ILE A CA 1
ATOM 2375 C C . ILE A 1 297 ? -7.777 -34.5 -12.469 1 96.44 297 ILE A C 1
ATOM 2377 O O . ILE A 1 297 ? -7.789 -34.75 -13.672 1 96.44 297 ILE A O 1
ATOM 2381 N N . THR A 1 298 ? -8.172 -35.344 -11.562 1 92.75 298 THR A N 1
ATOM 2382 C CA . THR A 1 298 ? -8.469 -36.75 -11.867 1 92.75 298 THR A CA 1
ATOM 2383 C C . THR A 1 298 ? -9.742 -36.844 -12.703 1 92.75 298 THR A C 1
ATOM 2385 O O . THR A 1 298 ? -9.852 -37.719 -13.57 1 92.75 298 THR A O 1
ATOM 2388 N N . SER A 1 299 ? -10.633 -35.969 -12.422 1 91.12 299 SER A N 1
ATOM 2389 C CA . SER A 1 299 ? -11.891 -35.969 -13.164 1 91.12 299 SER A CA 1
ATOM 2390 C C . SER A 1 299 ? -11.664 -35.625 -14.633 1 91.12 299 SER A C 1
ATOM 2392 O O . SER A 1 299 ? -12.336 -36.156 -15.516 1 91.12 299 SER A O 1
ATOM 2394 N N . LEU A 1 300 ? -10.812 -34.719 -14.93 1 87.5 300 LEU A N 1
ATOM 2395 C CA . LEU A 1 300 ? -10.508 -34.312 -16.297 1 87.5 300 LEU A CA 1
ATOM 2396 C C . LEU A 1 300 ? -9.625 -35.344 -16.984 1 87.5 300 LEU A C 1
ATOM 2398 O O . LEU A 1 300 ? -9.672 -35.5 -18.219 1 87.5 300 LEU A O 1
ATOM 2402 N N . HIS A 1 301 ? -8.797 -36.062 -16.297 1 80.5 301 HIS A N 1
ATOM 2403 C CA . HIS A 1 301 ? -7.918 -37.094 -16.828 1 80.5 301 HIS A CA 1
ATOM 2404 C C . HIS A 1 301 ? -8.727 -38.25 -17.391 1 80.5 301 HIS A C 1
ATOM 2406 O O . HIS A 1 301 ? -8.344 -38.844 -18.406 1 80.5 301 HIS A O 1
ATOM 2412 N N . SER A 1 302 ? -9.781 -38.531 -16.844 1 70.88 302 SER A N 1
ATOM 2413 C CA . SER A 1 302 ? -10.602 -39.656 -17.219 1 70.88 302 SER A CA 1
ATOM 2414 C C . SER A 1 302 ? -11.445 -39.375 -18.453 1 70.88 302 SER A C 1
ATOM 2416 O O . SER A 1 302 ? -11.992 -40.281 -19.094 1 70.88 302 SER A O 1
ATOM 2418 N N . LYS A 1 303 ? -11.453 -38.25 -18.875 1 63.41 303 LYS A N 1
ATOM 2419 C CA . LYS A 1 303 ? -12.203 -37.906 -20.078 1 63.41 303 LYS A CA 1
ATOM 2420 C C . LYS A 1 303 ? -11.32 -37.938 -21.312 1 63.41 303 LYS A C 1
ATOM 2422 O O . LYS A 1 303 ? -11.758 -38.375 -22.375 1 63.41 303 LYS A O 1
ATOM 2427 N N . MET B 1 1 ? 13.469 36.094 2.822 1 54.97 1 MET B N 1
ATOM 2428 C CA . MET B 1 1 ? 12.969 36.094 4.195 1 54.97 1 MET B CA 1
ATOM 2429 C C . MET B 1 1 ? 13.922 35.312 5.113 1 54.97 1 MET B C 1
ATOM 2431 O O . MET B 1 1 ? 14.625 34.406 4.672 1 54.97 1 MET B O 1
ATOM 2435 N N . ASN B 1 2 ? 14.297 35.938 6.242 1 64.94 2 ASN B N 1
ATOM 2436 C CA . ASN B 1 2 ? 15.477 35.594 7.027 1 64.94 2 ASN B CA 1
ATOM 2437 C C . ASN B 1 2 ? 15.25 34.375 7.887 1 64.94 2 ASN B C 1
ATOM 2439 O O . ASN B 1 2 ? 14.961 34.469 9.078 1 64.94 2 ASN B O 1
ATOM 2443 N N . TYR B 1 3 ? 15.07 33.188 7.242 1 69.38 3 TYR B N 1
ATOM 2444 C CA . TYR B 1 3 ? 15.086 31.984 8.062 1 69.38 3 TYR B CA 1
ATOM 2445 C C . TYR B 1 3 ? 16.453 31.328 8.039 1 69.38 3 TYR B C 1
ATOM 2447 O O . TYR B 1 3 ? 16.641 30.25 8.586 1 69.38 3 TYR B O 1
ATOM 2455 N N . ASP B 1 4 ? 17.391 31.984 7.547 1 75.81 4 ASP B N 1
ATOM 2456 C CA . ASP B 1 4 ? 18.734 31.438 7.363 1 75.81 4 ASP B CA 1
ATOM 2457 C C . ASP B 1 4 ? 19.359 31.062 8.703 1 75.81 4 ASP B C 1
ATOM 2459 O O . ASP B 1 4 ? 20.094 30.078 8.805 1 75.81 4 ASP B O 1
ATOM 2463 N N . LYS B 1 5 ? 18.969 31.891 9.688 1 77.69 5 LYS B N 1
ATOM 2464 C CA . LYS B 1 5 ? 19.562 31.656 11 1 77.69 5 LYS B CA 1
ATOM 2465 C C . LYS B 1 5 ? 19.062 30.344 11.602 1 77.69 5 LYS B C 1
ATOM 2467 O O . LYS B 1 5 ? 19.688 29.797 12.508 1 77.69 5 LYS B O 1
ATOM 2472 N N . PHE B 1 6 ? 17.938 29.828 11.102 1 83.19 6 PHE B N 1
ATOM 2473 C CA . PHE B 1 6 ? 17.344 28.625 11.688 1 83.19 6 PHE B CA 1
ATOM 2474 C C . PHE B 1 6 ? 17.531 27.422 10.766 1 83.19 6 PHE B C 1
ATOM 2476 O O . PHE B 1 6 ? 17.047 26.328 11.055 1 83.19 6 PHE B O 1
ATOM 2483 N N . LEU B 1 7 ? 18.297 27.719 9.75 1 80.88 7 LEU B N 1
ATOM 2484 C CA . LEU B 1 7 ? 18.516 26.656 8.781 1 80.88 7 LEU B CA 1
ATOM 2485 C C . LEU B 1 7 ? 19.234 25.469 9.43 1 80.88 7 LEU B C 1
ATOM 2487 O O . LEU B 1 7 ? 20.219 25.656 10.148 1 80.88 7 LEU B O 1
ATOM 2491 N N . ASP B 1 8 ? 18.734 24.234 9.344 1 84.5 8 ASP B N 1
ATOM 2492 C CA . ASP B 1 8 ? 19.328 22.969 9.75 1 84.5 8 ASP B CA 1
ATOM 2493 C C . ASP B 1 8 ? 19.297 22.797 11.266 1 84.5 8 ASP B C 1
ATOM 2495 O O . ASP B 1 8 ? 19.891 21.859 11.805 1 84.5 8 ASP B O 1
ATOM 2499 N N . LEU B 1 9 ? 18.641 23.828 11.938 1 93.44 9 LEU B N 1
ATOM 2500 C CA . LEU B 1 9 ? 18.484 23.656 13.375 1 93.44 9 LEU B CA 1
ATOM 2501 C C . LEU B 1 9 ? 17.609 22.453 13.695 1 93.44 9 LEU B C 1
ATOM 2503 O O . LEU B 1 9 ? 16.531 22.297 13.141 1 93.44 9 LEU B O 1
ATOM 2507 N N . ALA B 1 10 ? 18.125 21.688 14.523 1 96.25 10 ALA B N 1
ATOM 2508 C CA . ALA B 1 10 ? 17.391 20.484 14.922 1 96.25 10 ALA B CA 1
ATOM 2509 C C . ALA B 1 10 ? 16.078 20.859 15.617 1 96.25 10 ALA B C 1
ATOM 2511 O O . ALA B 1 10 ? 16.016 21.875 16.328 1 96.25 10 ALA B O 1
ATOM 2512 N N . PRO B 1 11 ? 15.094 20.016 15.5 1 97.44 11 PRO B N 1
ATOM 2513 C CA . PRO B 1 11 ? 13.82 20.297 16.172 1 97.44 11 PRO B CA 1
ATOM 2514 C C . PRO B 1 11 ? 13.969 20.391 17.688 1 97.44 11 PRO B C 1
ATOM 2516 O O . PRO B 1 11 ? 13.164 21.047 18.359 1 97.44 11 PRO B O 1
ATOM 2519 N N . SER B 1 12 ? 15 19.844 18.25 1 96.56 12 SER B N 1
ATOM 2520 C CA . SER B 1 12 ? 15.156 19.828 19.703 1 96.56 12 SER B CA 1
ATOM 2521 C C . SER B 1 12 ? 15.828 21.094 20.203 1 96.56 12 SER B C 1
ATOM 2523 O O . SER B 1 12 ? 15.938 21.328 21.406 1 96.56 12 SER B O 1
ATOM 2525 N N . ASP B 1 13 ? 16.297 21.891 19.266 1 96.94 13 ASP B N 1
ATOM 2526 C CA . ASP B 1 13 ? 17.016 23.094 19.656 1 96.94 13 ASP B CA 1
ATOM 2527 C C . ASP B 1 13 ? 16.141 24.031 20.469 1 96.94 13 ASP B C 1
ATOM 2529 O O . ASP B 1 13 ? 15 24.312 20.094 1 96.94 13 ASP B O 1
ATOM 2533 N N . GLU B 1 14 ? 16.625 24.625 21.484 1 94.75 14 GLU B N 1
ATOM 2534 C CA . GLU B 1 14 ? 15.859 25.453 22.406 1 94.75 14 GLU B CA 1
ATOM 2535 C C . GLU B 1 14 ? 15.484 26.797 21.766 1 94.75 14 GLU B C 1
ATOM 2537 O O . GLU B 1 14 ? 14.516 27.422 22.172 1 94.75 14 GLU B O 1
ATOM 2542 N N . ARG B 1 15 ? 16.234 27.188 20.812 1 94.69 15 ARG B N 1
ATOM 2543 C CA . ARG B 1 15 ? 16 28.469 20.156 1 94.69 15 ARG B CA 1
ATOM 2544 C C . ARG B 1 15 ? 14.633 28.516 19.5 1 94.69 15 ARG B C 1
ATOM 2546 O O . ARG B 1 15 ? 14.117 29.594 19.188 1 94.69 15 ARG B O 1
ATOM 2553 N N . TRP B 1 16 ? 13.891 27.359 19.328 1 97.25 16 TRP B N 1
ATOM 2554 C CA . TRP B 1 16 ? 12.586 27.281 18.688 1 97.25 16 TRP B CA 1
ATOM 2555 C C . TRP B 1 16 ? 11.484 27.75 19.641 1 97.25 16 TRP B C 1
ATOM 2557 O O . TRP B 1 16 ? 10.367 28.062 19.219 1 97.25 16 TRP B O 1
ATOM 2567 N N . GLY B 1 17 ? 11.727 27.844 20.969 1 97.69 17 GLY B N 1
ATOM 2568 C CA . GLY B 1 17 ? 10.719 28.281 21.938 1 97.69 17 GLY B CA 1
ATOM 2569 C C . GLY B 1 17 ? 9.711 27.188 22.266 1 97.69 17 GLY B C 1
ATOM 2570 O O . GLY B 1 17 ? 8.5 27.406 22.125 1 97.69 17 GLY B O 1
ATOM 2571 N N . HIS B 1 18 ? 10.242 26.062 22.797 1 98.56 18 HIS B N 1
ATOM 2572 C CA . HIS B 1 18 ? 9.422 24.906 23.109 1 98.56 18 HIS B CA 1
ATOM 2573 C C . HIS B 1 18 ? 8.562 25.141 24.359 1 98.56 18 HIS B C 1
ATOM 2575 O O . HIS B 1 18 ? 9.039 25.719 25.344 1 98.56 18 HIS B O 1
ATOM 2581 N N . ASN B 1 19 ? 7.34 24.766 24.25 1 98.62 19 ASN B N 1
ATOM 2582 C CA . ASN B 1 19 ? 6.363 24.844 25.328 1 98.62 19 ASN B CA 1
ATOM 2583 C C . ASN B 1 19 ? 5.457 23.609 25.359 1 98.62 19 ASN B C 1
ATOM 2585 O O . ASN B 1 19 ? 5.512 22.781 24.453 1 98.62 19 ASN B O 1
ATOM 2589 N N . GLU B 1 20 ? 4.672 23.438 26.438 1 98.5 20 GLU B N 1
ATOM 2590 C CA . GLU B 1 20 ? 3.688 22.359 26.562 1 98.5 20 GLU B CA 1
ATOM 2591 C C . GLU B 1 20 ? 2.486 22.812 27.391 1 98.5 20 GLU B C 1
ATOM 2593 O O . GLU B 1 20 ? 2.602 23.703 28.234 1 98.5 20 GLU B O 1
ATOM 2598 N N . ILE B 1 21 ? 1.418 22.25 27.172 1 98.5 21 ILE B N 1
ATOM 2599 C CA . ILE B 1 21 ? 0.223 22.406 28 1 98.5 21 ILE B CA 1
ATOM 2600 C C . ILE B 1 21 ? -0.41 21.031 28.234 1 98.5 21 ILE B C 1
ATOM 2602 O O . ILE B 1 21 ? -0.112 20.078 27.531 1 98.5 21 ILE B O 1
ATOM 2606 N N . VAL B 1 22 ? -1.264 20.953 29.219 1 98.56 22 VAL B N 1
ATOM 2607 C CA . VAL B 1 22 ? -2.129 19.797 29.422 1 98.56 22 VAL B CA 1
ATOM 2608 C C . VAL B 1 22 ? -3.551 20.141 28.984 1 98.56 22 VAL B C 1
ATOM 2610 O O . VAL B 1 22 ? -4.203 21 29.562 1 98.56 22 VAL B O 1
ATOM 2613 N N . CYS B 1 23 ? -3.973 19.484 28.016 1 97.94 23 CYS B N 1
ATOM 2614 C CA . CYS B 1 23 ? -5.297 19.734 27.469 1 97.94 23 CYS B CA 1
ATOM 2615 C C . CYS B 1 23 ? -6.387 19.25 28.422 1 97.94 23 CYS B C 1
ATOM 2617 O O . CYS B 1 23 ? -6.102 18.531 29.375 1 97.94 23 CYS B O 1
ATOM 2619 N N . ASP B 1 24 ? -7.602 19.734 28.156 1 95.69 24 ASP B N 1
ATOM 2620 C CA . ASP B 1 24 ? -8.75 19.328 28.969 1 95.69 24 ASP B CA 1
ATOM 2621 C C . ASP B 1 24 ? -8.891 17.797 28.984 1 95.69 24 ASP B C 1
ATOM 2623 O O . ASP B 1 24 ? -9.367 17.234 29.969 1 95.69 24 ASP B O 1
ATOM 2627 N N . SER B 1 25 ? -8.43 17.141 27.953 1 94.19 25 SER B N 1
ATOM 2628 C CA . SER B 1 25 ? -8.5 15.695 27.844 1 94.19 25 SER B CA 1
ATOM 2629 C C . SER B 1 25 ? -7.434 15.016 28.703 1 94.19 25 SER B C 1
ATOM 2631 O O . SER B 1 25 ? -7.441 13.797 28.859 1 94.19 25 SER B O 1
ATOM 2633 N N . GLY B 1 26 ? -6.492 15.734 29.141 1 96.75 26 GLY B N 1
ATOM 2634 C CA . GLY B 1 26 ? -5.383 15.188 29.891 1 96.75 26 GLY B CA 1
ATOM 2635 C C . GLY B 1 26 ? -4.129 14.984 29.062 1 96.75 26 GLY B C 1
ATOM 2636 O O . GLY B 1 26 ? -3.057 14.711 29.609 1 96.75 26 GLY B O 1
ATOM 2637 N N . ILE B 1 27 ? -4.238 15.203 27.828 1 96.19 27 ILE B N 1
ATOM 2638 C CA . ILE B 1 27 ? -3.131 15.016 26.906 1 96.19 27 ILE B CA 1
ATOM 2639 C C . ILE B 1 27 ? -2.168 16.203 27 1 96.19 27 ILE B C 1
ATOM 2641 O O . ILE B 1 27 ? -2.596 17.359 27.031 1 96.19 27 ILE B O 1
ATOM 2645 N N . LYS B 1 28 ? -0.892 15.875 27.062 1 98.44 28 LYS B N 1
ATOM 2646 C CA . LYS B 1 28 ? 0.116 16.938 26.969 1 98.44 28 LYS B CA 1
ATOM 2647 C C . LYS B 1 28 ? 0.377 17.312 25.5 1 98.44 28 LYS B C 1
ATOM 2649 O O . LYS B 1 28 ? 0.761 16.453 24.703 1 98.44 28 LYS B O 1
ATOM 2654 N N . LEU B 1 29 ? 0.192 18.5 25.219 1 98.69 29 LEU B N 1
ATOM 2655 C CA . LEU B 1 29 ? 0.392 19.031 23.875 1 98.69 29 LEU B CA 1
ATOM 2656 C C . LEU B 1 29 ? 1.637 19.906 23.812 1 98.69 29 LEU B C 1
ATOM 2658 O O . LEU B 1 29 ? 1.761 20.875 24.578 1 98.69 29 LEU B O 1
ATOM 2662 N N . HIS B 1 30 ? 2.547 19.531 22.922 1 98.88 30 HIS B N 1
ATOM 2663 C CA . HIS B 1 30 ? 3.736 20.328 22.656 1 98.88 30 HIS B CA 1
ATOM 2664 C C . HIS B 1 30 ? 3.459 21.406 21.609 1 98.88 30 HIS B C 1
ATOM 2666 O O . HIS B 1 30 ? 2.686 21.188 20.688 1 98.88 30 HIS B O 1
ATOM 2672 N N . TYR B 1 31 ? 4.09 22.562 21.766 1 98.88 31 TYR B N 1
ATOM 2673 C CA . TYR B 1 31 ? 4.07 23.578 20.734 1 98.88 31 TYR B CA 1
ATOM 2674 C C . TYR B 1 31 ? 5.309 24.469 20.812 1 98.88 31 TYR B C 1
ATOM 2676 O O . TYR B 1 31 ? 5.938 24.562 21.859 1 98.88 31 TYR B O 1
ATOM 2684 N N . VAL B 1 32 ? 5.691 25.047 19.688 1 98.69 32 VAL B N 1
ATOM 2685 C CA . VAL B 1 32 ? 6.688 26.109 19.656 1 98.69 32 VAL B CA 1
ATOM 2686 C C . VAL B 1 32 ? 5.988 27.469 19.516 1 98.69 32 VAL B C 1
ATOM 2688 O O . VAL B 1 32 ? 4.934 27.562 18.891 1 98.69 32 VAL B O 1
ATOM 2691 N N . ARG B 1 33 ? 6.598 28.469 20.109 1 98.62 33 ARG B N 1
ATOM 2692 C CA . ARG B 1 33 ? 5.996 29.797 20.078 1 98.62 33 ARG B CA 1
ATOM 2693 C C . ARG B 1 33 ? 7.062 30.875 19.938 1 98.62 33 ARG B C 1
ATOM 2695 O O . ARG B 1 33 ? 8.062 30.875 20.656 1 98.62 33 ARG B O 1
ATOM 2702 N N . GLN B 1 34 ? 6.828 31.719 18.984 1 96.94 34 GLN B N 1
ATOM 2703 C CA . GLN B 1 34 ? 7.715 32.844 18.75 1 96.94 34 GLN B CA 1
ATOM 2704 C C . GLN B 1 34 ? 6.926 34.094 18.328 1 96.94 34 GLN B C 1
ATOM 2706 O O . GLN B 1 34 ? 5.871 33.969 17.703 1 96.94 34 GLN B O 1
ATOM 2711 N N . GLY B 1 35 ? 7.418 35.25 18.75 1 96.94 35 GLY B N 1
ATOM 2712 C CA . GLY B 1 35 ? 6.84 36.5 18.312 1 96.94 35 GLY B CA 1
ATOM 2713 C C . GLY B 1 35 ? 5.758 37.031 19.234 1 96.94 35 GLY B C 1
ATOM 2714 O O . GLY B 1 35 ? 5.625 36.562 20.375 1 96.94 35 GLY B O 1
ATOM 2715 N N . ALA B 1 36 ? 5.191 38.125 18.844 1 96.06 36 ALA B N 1
ATOM 2716 C CA . ALA B 1 36 ? 4.117 38.812 19.562 1 96.06 36 ALA B CA 1
ATOM 2717 C C . ALA B 1 36 ? 3.129 39.438 18.609 1 96.06 36 ALA B C 1
ATOM 2719 O O . ALA B 1 36 ? 3.469 39.719 17.453 1 96.06 36 ALA B O 1
ATOM 2720 N N . GLY B 1 37 ? 1.944 39.656 19.156 1 95 37 GLY B N 1
ATOM 2721 C CA . GLY B 1 37 ? 0.921 40.281 18.328 1 95 37 GLY B CA 1
ATOM 2722 C C . GLY B 1 37 ? -0.252 39.344 18.047 1 95 37 GLY B C 1
ATOM 2723 O O . GLY B 1 37 ? -0.683 38.594 18.938 1 95 37 GLY B O 1
ATOM 2724 N N . LYS B 1 38 ? -0.816 39.531 16.844 1 95.81 38 LYS B N 1
ATOM 2725 C CA . LYS B 1 38 ? -1.967 38.688 16.469 1 95.81 38 LYS B CA 1
ATOM 2726 C C . LYS B 1 38 ? -1.596 37.219 16.438 1 95.81 38 LYS B C 1
ATOM 2728 O O . LYS B 1 38 ? -0.576 36.844 15.859 1 95.81 38 LYS B O 1
ATOM 2733 N N . PRO B 1 39 ? -2.352 36.406 17.078 1 98.12 39 PRO B N 1
ATOM 2734 C CA . PRO B 1 39 ? -2.014 34.969 17.125 1 98.12 39 PRO B CA 1
ATOM 2735 C C . PRO B 1 39 ? -2.225 34.281 15.789 1 98.12 39 PRO B C 1
ATOM 2737 O O . PRO B 1 39 ? -3.285 34.406 15.172 1 98.12 39 PRO B O 1
ATOM 2740 N N . VAL B 1 40 ? -1.255 33.562 15.328 1 98.62 40 VAL B N 1
ATOM 2741 C CA . VAL B 1 40 ? -1.288 32.688 14.156 1 98.62 40 VAL B CA 1
ATOM 2742 C C . VAL B 1 40 ? -0.94 31.266 14.562 1 98.62 40 VAL B C 1
ATOM 2744 O O . VAL B 1 40 ? 0.162 31 15.047 1 98.62 40 VAL B O 1
ATOM 2747 N N . LEU B 1 41 ? -1.874 30.359 14.391 1 98.81 41 LEU B N 1
ATOM 2748 C CA . LEU B 1 41 ? -1.67 28.953 14.703 1 98.81 41 LEU B CA 1
ATOM 2749 C C . LEU B 1 41 ? -1.332 28.156 13.445 1 98.81 41 LEU B C 1
ATOM 2751 O O . LEU B 1 41 ? -2.074 28.203 12.461 1 98.81 41 LEU B O 1
ATOM 2755 N N . LEU B 1 42 ? -0.216 27.453 13.469 1 98.94 42 LEU B N 1
ATOM 2756 C CA . LEU B 1 42 ? 0.26 26.656 12.344 1 98.94 42 LEU B CA 1
ATOM 2757 C C . LEU B 1 42 ? -0.003 25.172 12.578 1 98.94 42 LEU B C 1
ATOM 2759 O O . LEU B 1 42 ? 0.612 24.562 13.453 1 98.94 42 LEU B O 1
ATOM 2763 N N . LEU B 1 43 ? -0.915 24.562 11.797 1 98.94 43 LEU B N 1
ATOM 2764 C CA . LEU B 1 43 ? -1.311 23.172 11.961 1 98.94 43 LEU B CA 1
ATOM 2765 C C . LEU B 1 43 ? -0.72 22.312 10.852 1 98.94 43 LEU B C 1
ATOM 2767 O O . LEU B 1 43 ? -0.996 22.531 9.672 1 98.94 43 LEU B O 1
ATOM 2771 N N . HIS B 1 44 ? 0.038 21.312 11.266 1 98.81 44 HIS B N 1
ATOM 2772 C CA . HIS B 1 44 ? 0.845 20.531 10.328 1 98.81 44 HIS B CA 1
ATOM 2773 C C . HIS B 1 44 ? 0.044 19.375 9.734 1 98.81 44 HIS B C 1
ATOM 2775 O O . HIS B 1 44 ? -1.084 19.125 10.156 1 98.81 44 HIS B O 1
ATOM 2781 N N . GLY B 1 45 ? 0.608 18.75 8.68 1 98.56 45 GLY B N 1
ATOM 2782 C CA . GLY B 1 45 ? 0.038 17.562 8.047 1 98.56 45 GLY B CA 1
ATOM 2783 C C . GLY B 1 45 ? 0.84 16.312 8.305 1 98.56 45 GLY B C 1
ATOM 2784 O O . GLY B 1 45 ? 1.526 16.203 9.32 1 98.56 45 GLY B O 1
ATOM 2785 N N . TRP B 1 46 ? 0.664 15.305 7.398 1 98.19 46 TRP B N 1
ATOM 2786 C CA . TRP B 1 46 ? 1.41 14.055 7.418 1 98.19 46 TRP B CA 1
ATOM 2787 C C . TRP B 1 46 ? 2.09 13.797 6.078 1 98.19 46 TRP B C 1
ATOM 2789 O O . TRP B 1 46 ? 1.509 14.062 5.023 1 98.19 46 TRP B O 1
ATOM 2799 N N . PRO B 1 47 ? 3.211 13.227 6.105 1 97.19 47 PRO B N 1
ATOM 2800 C CA . PRO B 1 47 ? 4.051 13.188 7.305 1 97.19 47 PRO B CA 1
ATOM 2801 C C . PRO B 1 47 ? 4.52 14.57 7.742 1 97.19 47 PRO B C 1
ATOM 2803 O O . PRO B 1 47 ? 4.43 15.531 6.969 1 97.19 47 PRO B O 1
ATOM 2806 N N . GLY B 1 48 ? 4.891 14.734 8.891 1 97.38 48 GLY B N 1
ATOM 2807 C CA . GLY B 1 48 ? 5.383 16.016 9.398 1 97.38 48 GLY B CA 1
ATOM 2808 C C . GLY B 1 48 ? 5.047 16.25 10.859 1 97.38 48 GLY B C 1
ATOM 2809 O O . GLY B 1 48 ? 4.543 15.352 11.531 1 97.38 48 GLY B O 1
ATOM 2810 N N . PHE B 1 49 ? 5.426 17.328 11.352 1 98.44 49 PHE B N 1
ATOM 2811 C CA . PHE B 1 49 ? 5.113 17.938 12.641 1 98.44 49 PHE B CA 1
ATOM 2812 C C . PHE B 1 49 ? 5.449 19.422 12.633 1 98.44 49 PHE B C 1
ATOM 2814 O O . PHE B 1 49 ? 5.645 20.016 11.57 1 98.44 49 PHE B O 1
ATOM 2821 N N . TRP B 1 50 ? 5.41 20.047 13.781 1 98.69 50 TRP B N 1
ATOM 2822 C CA . TRP B 1 50 ? 5.555 21.5 13.797 1 98.69 50 TRP B CA 1
ATOM 2823 C C . TRP B 1 50 ? 6.746 21.938 12.953 1 98.69 50 TRP B C 1
ATOM 2825 O O . TRP B 1 50 ? 6.746 23.031 12.391 1 98.69 50 TRP B O 1
ATOM 2835 N N . TYR B 1 51 ? 7.734 21.141 12.781 1 98.31 51 TYR B N 1
ATOM 2836 C CA . TYR B 1 51 ? 9.008 21.438 12.141 1 98.31 51 TYR B CA 1
ATOM 2837 C C . TYR B 1 51 ? 8.82 21.703 10.648 1 98.31 51 TYR B C 1
ATOM 2839 O O . TYR B 1 51 ? 9.695 22.266 9.992 1 98.31 51 TYR B O 1
ATOM 2847 N N . ASP B 1 52 ? 7.695 21.312 10.078 1 97.12 52 ASP B N 1
ATOM 2848 C CA . ASP B 1 52 ? 7.383 21.641 8.688 1 97.12 52 ASP B CA 1
ATOM 2849 C C . ASP B 1 52 ? 7.316 23.156 8.477 1 97.12 52 ASP B C 1
ATOM 2851 O O . ASP B 1 52 ? 7.488 23.625 7.355 1 97.12 52 ASP B O 1
ATOM 2855 N N . TRP B 1 53 ? 7.105 23.859 9.562 1 97.94 53 TRP B N 1
ATOM 2856 C CA . TRP B 1 53 ? 6.934 25.297 9.508 1 97.94 53 TRP B CA 1
ATOM 2857 C C . TRP B 1 53 ? 8.258 26.016 9.758 1 97.94 53 TRP B C 1
ATOM 2859 O O . TRP B 1 53 ? 8.281 27.234 9.93 1 97.94 53 TRP B O 1
ATOM 2869 N N . ARG B 1 54 ? 9.367 25.375 9.695 1 96.62 54 ARG B N 1
ATOM 2870 C CA . ARG B 1 54 ? 10.672 25.859 10.141 1 96.62 54 ARG B CA 1
ATOM 2871 C C . ARG B 1 54 ? 11.102 27.094 9.344 1 96.62 54 ARG B C 1
ATOM 2873 O O . ARG B 1 54 ? 11.852 27.938 9.844 1 96.62 54 ARG B O 1
ATOM 2880 N N . ARG B 1 55 ? 10.578 27.25 8.164 1 95.62 55 ARG B N 1
ATOM 2881 C CA . ARG B 1 55 ? 10.945 28.406 7.355 1 95.62 55 ARG B CA 1
ATOM 2882 C C . ARG B 1 55 ? 9.914 29.531 7.492 1 95.62 55 ARG B C 1
ATOM 2884 O O . ARG B 1 55 ? 10.195 30.688 7.172 1 95.62 55 ARG B O 1
ATOM 2891 N N . VAL B 1 56 ? 8.789 29.156 7.969 1 96.69 56 VAL B N 1
ATOM 2892 C CA . VAL B 1 56 ? 7.684 30.094 8.102 1 96.69 56 VAL B CA 1
ATOM 2893 C C . VAL B 1 56 ? 7.758 30.781 9.469 1 96.69 56 VAL B C 1
ATOM 2895 O O . VAL B 1 56 ? 7.578 32 9.57 1 96.69 56 VAL B O 1
ATOM 2898 N N . ILE B 1 57 ? 8.117 30.078 10.523 1 97.19 57 ILE B N 1
ATOM 2899 C CA . ILE B 1 57 ? 8.055 30.531 11.906 1 97.19 57 ILE B CA 1
ATOM 2900 C C . ILE B 1 57 ? 8.945 31.75 12.086 1 97.19 57 ILE B C 1
ATOM 2902 O O . ILE B 1 57 ? 8.469 32.812 12.484 1 97.19 57 ILE B O 1
ATOM 2906 N N . PRO B 1 58 ? 10.242 31.688 11.695 1 94.69 58 PRO B N 1
ATOM 2907 C CA . PRO B 1 58 ? 11.094 32.844 11.938 1 94.69 58 PRO B CA 1
ATOM 2908 C C . PRO B 1 58 ? 10.688 34.062 11.117 1 94.69 58 PRO B C 1
ATOM 2910 O O . PRO B 1 58 ? 10.812 35.188 11.586 1 94.69 58 PRO B O 1
ATOM 2913 N N . ALA B 1 59 ? 10.18 33.844 9.961 1 93.12 59 ALA B N 1
ATOM 2914 C CA . ALA B 1 59 ? 9.766 34.938 9.086 1 93.12 59 ALA B CA 1
ATOM 2915 C C . ALA B 1 59 ? 8.5 35.625 9.617 1 93.12 59 ALA B C 1
ATOM 2917 O O . ALA B 1 59 ? 8.367 36.844 9.547 1 93.12 59 ALA B O 1
ATOM 2918 N N . LEU B 1 60 ? 7.645 34.875 10.164 1 94.75 60 LEU B N 1
ATOM 2919 C CA . LEU B 1 60 ? 6.348 35.375 10.609 1 94.75 60 LEU B CA 1
ATOM 2920 C C . LEU B 1 60 ? 6.441 35.969 12.016 1 94.75 60 LEU B C 1
ATOM 2922 O O . LEU B 1 60 ? 5.648 36.812 12.391 1 94.75 60 LEU B O 1
ATOM 2926 N N . ALA B 1 61 ? 7.406 35.5 12.766 1 94.56 61 ALA B N 1
ATOM 2927 C CA . ALA B 1 61 ? 7.543 35.875 14.172 1 94.56 61 ALA B CA 1
ATOM 2928 C C . ALA B 1 61 ? 7.863 37.375 14.32 1 94.56 61 ALA B C 1
ATOM 2930 O O . ALA B 1 61 ? 7.652 37.938 15.383 1 94.56 61 ALA B O 1
ATOM 2931 N N . GLU B 1 62 ? 8.25 37.938 13.289 1 90.31 62 GLU B N 1
ATOM 2932 C CA . GLU B 1 62 ? 8.547 39.375 13.289 1 90.31 62 GLU B CA 1
ATOM 2933 C C . GLU B 1 62 ? 7.27 40.188 13.305 1 90.31 62 GLU B C 1
ATOM 2935 O O . GLU B 1 62 ? 7.293 41.375 13.664 1 90.31 62 GLU B O 1
ATOM 2940 N N . LYS B 1 63 ? 6.168 39.594 13.039 1 92.12 63 LYS B N 1
ATOM 2941 C CA . LYS B 1 63 ? 4.961 40.375 12.781 1 92.12 63 LYS B CA 1
ATOM 2942 C C . LYS B 1 63 ? 3.77 39.812 13.555 1 92.12 63 LYS B C 1
ATOM 2944 O O . LYS B 1 63 ? 2.717 40.438 13.633 1 92.12 63 LYS B O 1
ATOM 2949 N N . ALA B 1 64 ? 3.951 38.688 14.141 1 96.31 64 ALA B N 1
ATOM 2950 C CA . ALA B 1 64 ? 2.809 38.031 14.75 1 96.31 64 ALA B CA 1
ATOM 2951 C C . ALA B 1 64 ? 3.252 37.125 15.898 1 96.31 64 ALA B C 1
ATOM 2953 O O . ALA B 1 64 ? 4.445 36.875 16.078 1 96.31 64 ALA B O 1
ATOM 2954 N N . ASP B 1 65 ? 2.301 36.75 16.703 1 97.75 65 ASP B N 1
ATOM 2955 C CA . ASP B 1 65 ? 2.471 35.688 17.688 1 97.75 65 ASP B CA 1
ATOM 2956 C C . ASP B 1 65 ? 2.262 34.312 17.047 1 97.75 65 ASP B C 1
ATOM 2958 O O . ASP B 1 65 ? 1.124 33.875 16.844 1 97.75 65 ASP B O 1
ATOM 2962 N N . VAL B 1 66 ? 3.369 33.625 16.75 1 98.44 66 VAL B N 1
ATOM 2963 C CA . VAL B 1 66 ? 3.328 32.406 15.969 1 98.44 66 VAL B CA 1
ATOM 2964 C C . VAL B 1 66 ? 3.348 31.188 16.891 1 98.44 66 VAL B C 1
ATOM 2966 O O . VAL B 1 66 ? 4.266 31.031 17.703 1 98.44 66 VAL B O 1
ATOM 2969 N N . ILE B 1 67 ? 2.35 30.328 16.828 1 98.88 67 ILE B N 1
ATOM 2970 C CA . ILE B 1 67 ? 2.217 29.125 17.625 1 98.88 67 ILE B CA 1
ATOM 2971 C C . ILE B 1 67 ? 2.094 27.906 16.719 1 98.88 67 ILE B C 1
ATOM 2973 O O . ILE B 1 67 ? 1.22 27.859 15.844 1 98.88 67 ILE B O 1
ATOM 2977 N N . ALA B 1 68 ? 2.965 26.938 16.859 1 98.88 68 ALA B N 1
ATOM 2978 C CA . ALA B 1 68 ? 2.963 25.719 16.047 1 98.88 68 ALA B CA 1
ATOM 2979 C C . ALA B 1 68 ? 2.951 24.469 16.922 1 98.88 68 ALA B C 1
ATOM 2981 O O . ALA B 1 68 ? 4 24.031 17.391 1 98.88 68 ALA B O 1
ATOM 2982 N N . PRO B 1 69 ? 1.842 23.859 17.094 1 98.88 69 PRO B N 1
ATOM 2983 C CA . PRO B 1 69 ? 1.755 22.641 17.922 1 98.88 69 PRO B CA 1
ATOM 2984 C C . PRO B 1 69 ? 2.051 21.375 17.125 1 98.88 69 PRO B C 1
ATOM 2986 O O . PRO B 1 69 ? 1.971 21.375 15.898 1 98.88 69 PRO B O 1
ATOM 2989 N N . ASP B 1 70 ? 2.443 20.359 17.859 1 98.88 70 ASP B N 1
ATOM 2990 C CA . ASP B 1 70 ? 2.312 18.984 17.406 1 98.88 70 ASP B CA 1
ATOM 2991 C C . ASP B 1 70 ? 0.926 18.422 17.734 1 98.88 70 ASP B C 1
ATOM 2993 O O . ASP B 1 70 ? 0.475 18.5 18.875 1 98.88 70 ASP B O 1
ATOM 2997 N N . PHE B 1 71 ? 0.274 17.891 16.75 1 98.75 71 PHE B N 1
ATOM 2998 C CA . PHE B 1 71 ? -0.927 17.125 17.094 1 98.75 71 PHE B CA 1
ATOM 2999 C C . PHE B 1 71 ? -0.593 15.969 18.016 1 98.75 71 PHE B C 1
ATOM 3001 O O . PHE B 1 71 ? 0.536 15.477 18.016 1 98.75 71 PHE B O 1
ATOM 3008 N N . ARG B 1 72 ? -1.586 15.547 18.875 1 98.56 72 ARG B N 1
ATOM 3009 C CA . ARG B 1 72 ? -1.403 14.266 19.547 1 98.56 72 ARG B CA 1
ATOM 3010 C C . ARG B 1 72 ? -0.958 13.188 18.562 1 98.56 72 ARG B C 1
ATOM 3012 O O . ARG B 1 72 ? -1.414 13.164 17.406 1 98.56 72 ARG B O 1
ATOM 3019 N N . GLY B 1 73 ? -0.011 12.359 19.031 1 98.25 73 GLY B N 1
ATOM 3020 C CA . GLY B 1 73 ? 0.489 11.305 18.156 1 98.25 73 GLY B CA 1
ATOM 3021 C C . GLY B 1 73 ? 1.702 11.727 17.359 1 98.25 73 GLY B C 1
ATOM 3022 O O . GLY B 1 73 ? 2.355 10.891 16.719 1 98.25 73 GLY B O 1
ATOM 3023 N N . PHE B 1 74 ? 2.094 13 17.422 1 98.5 74 PHE B N 1
ATOM 3024 C CA . PHE B 1 74 ? 3.184 13.508 16.609 1 98.5 74 PHE B CA 1
ATOM 3025 C C . PHE B 1 74 ? 4.234 14.203 17.469 1 98.5 74 PHE B C 1
ATOM 3027 O O . PHE B 1 74 ? 3.918 14.719 18.531 1 98.5 74 PHE B O 1
ATOM 3034 N N . GLY B 1 75 ? 5.43 14.203 16.953 1 98.06 75 GLY B N 1
ATOM 3035 C CA . GLY B 1 75 ? 6.488 15 17.547 1 98.06 75 GLY B CA 1
ATOM 3036 C C . GLY B 1 75 ? 6.648 14.758 19.031 1 98.06 75 GLY B C 1
ATOM 3037 O O . GLY B 1 75 ? 6.785 13.609 19.469 1 98.06 75 GLY B O 1
ATOM 3038 N N . ALA B 1 76 ? 6.551 15.844 19.812 1 98.06 76 ALA B N 1
ATOM 3039 C CA . ALA B 1 76 ? 6.82 15.75 21.234 1 98.06 76 ALA B CA 1
ATOM 3040 C C . ALA B 1 76 ? 5.52 15.742 22.047 1 98.06 76 ALA B C 1
ATOM 3042 O O . ALA B 1 76 ? 5.543 15.719 23.281 1 98.06 76 ALA B O 1
ATOM 3043 N N . SER B 1 77 ? 4.371 15.758 21.344 1 98.56 77 SER B N 1
ATOM 3044 C CA . SER B 1 77 ? 3.092 15.625 22.031 1 98.56 77 SER B CA 1
ATOM 3045 C C . SER B 1 77 ? 2.859 14.195 22.5 1 98.56 77 SER B C 1
ATOM 3047 O O . SER B 1 77 ? 3.52 13.266 22.031 1 98.56 77 SER B O 1
ATOM 3049 N N . ASP B 1 78 ? 1.905 14.055 23.422 1 98.06 78 ASP B N 1
ATOM 3050 C CA . ASP B 1 78 ? 1.529 12.727 23.906 1 98.06 78 ASP B CA 1
ATOM 3051 C C . ASP B 1 78 ? 1.021 11.852 22.766 1 98.06 78 ASP B C 1
ATOM 3053 O O . ASP B 1 78 ? 0.488 12.352 21.766 1 98.06 78 ASP B O 1
ATOM 3057 N N . LYS B 1 79 ? 1.185 10.562 22.969 1 97.62 79 LYS B N 1
ATOM 3058 C CA . LYS B 1 79 ? 0.711 9.516 22.062 1 97.62 79 LYS B CA 1
ATOM 3059 C C . LYS B 1 79 ? -0.14 8.492 22.797 1 97.62 79 LYS B C 1
ATOM 3061 O O . LYS B 1 79 ? 0.286 7.352 23 1 97.62 79 LYS B O 1
ATOM 3066 N N . PRO B 1 80 ? -1.316 8.992 23.109 1 95.81 80 PRO B N 1
ATOM 3067 C CA . PRO B 1 80 ? -2.146 8.125 23.938 1 95.81 80 PRO B CA 1
ATOM 3068 C C . PRO B 1 80 ? -2.494 6.801 23.266 1 95.81 80 PRO B C 1
ATOM 3070 O O . PRO B 1 80 ? -2.801 6.773 22.078 1 95.81 80 PRO B O 1
ATOM 3073 N N . ASP B 1 81 ? -2.404 5.758 24.031 1 94.88 81 ASP B N 1
ATOM 3074 C CA . ASP B 1 81 ? -2.752 4.422 23.547 1 94.88 81 ASP B CA 1
ATOM 3075 C C . ASP B 1 81 ? -4.266 4.211 23.562 1 94.88 81 ASP B C 1
ATOM 3077 O O . ASP B 1 81 ? -4.789 3.508 24.422 1 94.88 81 ASP B O 1
ATOM 3081 N N . LEU B 1 82 ? -4.969 4.781 22.688 1 94.69 82 LEU B N 1
ATOM 3082 C CA . LEU B 1 82 ? -6.414 4.695 22.516 1 94.69 82 LEU B CA 1
ATOM 3083 C C . LEU B 1 82 ? -6.77 4.137 21.141 1 94.69 82 LEU B C 1
ATOM 3085 O O . LEU B 1 82 ? -6.008 4.301 20.188 1 94.69 82 LEU B O 1
ATOM 3089 N N . PRO B 1 83 ? -7.973 3.482 21.094 1 94.5 83 PRO B N 1
ATOM 3090 C CA . PRO B 1 83 ? -8.43 3.145 19.75 1 94.5 83 PRO B CA 1
ATOM 3091 C C . PRO B 1 83 ? -8.492 4.359 18.828 1 94.5 83 PRO B C 1
ATOM 3093 O O . PRO B 1 83 ? -8.961 5.426 19.234 1 94.5 83 PRO B O 1
ATOM 3096 N N . PRO B 1 84 ? -7.992 4.152 17.672 1 94.19 84 PRO B N 1
ATOM 3097 C CA . PRO B 1 84 ? -7.918 5.297 16.766 1 94.19 84 PRO B CA 1
ATOM 3098 C C . PRO B 1 84 ? -9.25 6.023 16.609 1 94.19 84 PRO B C 1
ATOM 3100 O O . PRO B 1 84 ? -9.297 7.258 16.641 1 94.19 84 PRO B O 1
ATOM 3103 N N . ALA B 1 85 ? -10.328 5.371 16.547 1 92.81 85 ALA B N 1
ATOM 3104 C CA . ALA B 1 85 ? -11.656 5.953 16.344 1 92.81 85 ALA B CA 1
ATOM 3105 C C . ALA B 1 85 ? -12.062 6.809 17.531 1 92.81 85 ALA B C 1
ATOM 3107 O O . ALA B 1 85 ? -12.977 7.633 17.422 1 92.81 85 ALA B O 1
ATOM 3108 N N . GLU B 1 86 ? -11.367 6.711 18.641 1 92 86 GLU B N 1
ATOM 3109 C CA . GLU B 1 86 ? -11.68 7.461 19.844 1 92 86 GLU B CA 1
ATOM 3110 C C . GLU B 1 86 ? -10.648 8.562 20.094 1 92 86 GLU B C 1
ATOM 3112 O O . GLU B 1 86 ? -10.992 9.633 20.594 1 92 86 GLU B O 1
ATOM 3117 N N . GLY B 1 87 ? -9.508 8.297 19.609 1 95.19 87 GLY B N 1
ATOM 3118 C CA . GLY B 1 87 ? -8.445 9.164 20.094 1 95.19 87 GLY B CA 1
ATOM 3119 C C . GLY B 1 87 ? -7.805 9.992 19 1 95.19 87 GLY B C 1
ATOM 3120 O O . GLY B 1 87 ? -7.098 10.961 19.281 1 95.19 87 GLY B O 1
ATOM 3121 N N . TYR B 1 88 ? -8.078 9.672 17.75 1 97.5 88 TYR B N 1
ATOM 3122 C CA . TYR B 1 88 ? -7.254 10.305 16.719 1 97.5 88 TYR B CA 1
ATOM 3123 C C . TYR B 1 88 ? -8.109 10.812 15.57 1 97.5 88 TYR B C 1
ATOM 3125 O O . TYR B 1 88 ? -7.652 10.891 14.43 1 97.5 88 TYR B O 1
ATOM 3133 N N . THR B 1 89 ? -9.375 11.125 15.844 1 96.25 89 THR B N 1
ATOM 3134 C CA . THR B 1 89 ? -10.281 11.719 14.867 1 96.25 89 THR B CA 1
ATOM 3135 C C . THR B 1 89 ? -9.984 13.211 14.695 1 96.25 89 THR B C 1
ATOM 3137 O O . THR B 1 89 ? -9.312 13.812 15.539 1 96.25 89 THR B O 1
ATOM 3140 N N . PRO B 1 90 ? -10.508 13.781 13.633 1 96.31 90 PRO B N 1
ATOM 3141 C CA . PRO B 1 90 ? -10.383 15.234 13.492 1 96.31 90 PRO B CA 1
ATOM 3142 C C . PRO B 1 90 ? -10.961 15.992 14.688 1 96.31 90 PRO B C 1
ATOM 3144 O O . PRO B 1 90 ? -10.406 17.016 15.102 1 96.31 90 PRO B O 1
ATOM 3147 N N . GLN B 1 91 ? -11.977 15.508 15.25 1 96.06 91 GLN B N 1
ATOM 3148 C CA . GLN B 1 91 ? -12.609 16.141 16.406 1 96.06 91 GLN B CA 1
ATOM 3149 C C . GLN B 1 91 ? -11.703 16.078 17.625 1 96.06 91 GLN B C 1
ATOM 3151 O O . GLN B 1 91 ? -11.602 17.047 18.391 1 96.06 91 GLN B O 1
ATOM 3156 N N . ALA B 1 92 ? -11.078 14.945 17.797 1 97 92 ALA B N 1
ATOM 3157 C CA . ALA B 1 92 ? -10.164 14.797 18.922 1 97 92 ALA B CA 1
ATOM 3158 C C . ALA B 1 92 ? -8.984 15.758 18.812 1 97 92 ALA B C 1
ATOM 3160 O O . ALA B 1 92 ? -8.609 16.422 19.781 1 97 92 ALA B O 1
ATOM 3161 N N . LEU B 1 93 ? -8.43 15.805 17.656 1 98.31 93 LEU B N 1
ATOM 3162 C CA . LEU B 1 93 ? -7.305 16.703 17.422 1 98.31 93 LEU B CA 1
ATOM 3163 C C . LEU B 1 93 ? -7.73 18.156 17.578 1 98.31 93 LEU B C 1
ATOM 3165 O O . LEU B 1 93 ? -7.027 18.953 18.203 1 98.31 93 LEU B O 1
ATOM 3169 N N . ALA B 1 94 ? -8.898 18.5 17.047 1 98.25 94 ALA B N 1
ATOM 3170 C CA . ALA B 1 94 ? -9.438 19.859 17.172 1 98.25 94 ALA B CA 1
ATOM 3171 C C . ALA B 1 94 ? -9.672 20.219 18.641 1 98.25 94 ALA B C 1
ATOM 3173 O O . ALA B 1 94 ? -9.453 21.359 19.062 1 98.25 94 ALA B O 1
ATOM 3174 N N . GLY B 1 95 ? -10.109 19.234 19.375 1 98.12 95 GLY B N 1
ATOM 3175 C CA . GLY B 1 95 ? -10.305 19.438 20.797 1 98.12 95 GLY B CA 1
ATOM 3176 C C . GLY B 1 95 ? -9.039 19.828 21.531 1 98.12 95 GLY B C 1
ATOM 3177 O O . GLY B 1 95 ? -9.062 20.672 22.422 1 98.12 95 GLY B O 1
ATOM 3178 N N . ASP B 1 96 ? -7.961 19.203 21.188 1 98.62 96 ASP B N 1
ATOM 3179 C CA . ASP B 1 96 ? -6.68 19.562 21.781 1 98.62 96 ASP B CA 1
ATOM 3180 C C . ASP B 1 96 ? -6.293 21 21.453 1 98.62 96 ASP B C 1
ATOM 3182 O O . ASP B 1 96 ? -5.812 21.734 22.312 1 98.62 96 ASP B O 1
ATOM 3186 N N . ILE B 1 97 ? -6.512 21.359 20.203 1 98.81 97 ILE B N 1
ATOM 3187 C CA . ILE B 1 97 ? -6.172 22.719 19.781 1 98.81 97 ILE B CA 1
ATOM 3188 C C . ILE B 1 97 ? -7.086 23.719 20.469 1 98.81 97 ILE B C 1
ATOM 3190 O O . ILE B 1 97 ? -6.656 24.812 20.828 1 98.81 97 ILE B O 1
ATOM 3194 N N . LEU B 1 98 ? -8.336 23.375 20.641 1 98.56 98 LEU B N 1
ATOM 3195 C CA . LEU B 1 98 ? -9.273 24.203 21.391 1 98.56 98 LEU B CA 1
ATOM 3196 C C . LEU B 1 98 ? -8.758 24.469 22.812 1 98.56 98 LEU B C 1
ATOM 3198 O O . LEU B 1 98 ? -8.805 25.594 23.297 1 98.56 98 LEU B O 1
ATOM 3202 N N . SER B 1 99 ? -8.281 23.453 23.438 1 98.62 99 SER B N 1
ATOM 3203 C CA . SER B 1 99 ? -7.691 23.609 24.766 1 98.62 99 SER B CA 1
ATOM 3204 C C . SER B 1 99 ? -6.527 24.594 24.75 1 98.62 99 SER B C 1
ATOM 3206 O O . SER B 1 99 ? -6.379 25.406 25.656 1 98.62 99 SER B O 1
ATOM 3208 N N . LEU B 1 100 ? -5.711 24.453 23.719 1 98.75 100 LEU B N 1
ATOM 3209 C CA . LEU B 1 100 ? -4.566 25.344 23.578 1 98.75 100 LEU B CA 1
ATOM 3210 C C . LEU B 1 100 ? -5.02 26.797 23.453 1 98.75 100 LEU B C 1
ATOM 3212 O O . LEU B 1 100 ? -4.477 27.672 24.109 1 98.75 100 LEU B O 1
ATOM 3216 N N . ILE B 1 101 ? -6.02 27.078 22.641 1 98.62 101 ILE B N 1
ATOM 3217 C CA . ILE B 1 101 ? -6.559 28.422 22.406 1 98.62 101 ILE B CA 1
ATOM 3218 C C . ILE B 1 101 ? -7.098 28.984 23.719 1 98.62 101 ILE B C 1
ATOM 3220 O O . ILE B 1 101 ? -6.824 30.141 24.062 1 98.62 101 ILE B O 1
ATOM 3224 N N . HIS B 1 102 ? -7.785 28.156 24.438 1 98.19 102 HIS B N 1
ATOM 3225 C CA . HIS B 1 102 ? -8.383 28.594 25.703 1 98.19 102 HIS B CA 1
ATOM 3226 C C . HIS B 1 102 ? -7.316 28.906 26.75 1 98.19 102 HIS B C 1
ATOM 3228 O O . HIS B 1 102 ? -7.352 29.953 27.375 1 98.19 102 HIS B O 1
ATOM 3234 N N . GLN B 1 103 ? -6.441 28.031 26.891 1 98.31 103 GLN B N 1
ATOM 3235 C CA . GLN B 1 103 ? -5.449 28.141 27.953 1 98.31 103 GLN B CA 1
ATOM 3236 C C . GLN B 1 103 ? -4.488 29.297 27.688 1 98.31 103 GLN B C 1
ATOM 3238 O O . GLN B 1 103 ? -3.998 29.938 28.625 1 98.31 103 GLN B O 1
ATOM 3243 N N . LEU B 1 104 ? -4.238 29.578 26.422 1 98.25 104 LEU B N 1
ATOM 3244 C CA . LEU B 1 104 ? -3.354 30.672 26.078 1 98.25 104 LEU B CA 1
ATOM 3245 C C . LEU B 1 104 ? -4.141 31.969 25.922 1 98.25 104 LEU B C 1
ATOM 3247 O O . LEU B 1 104 ? -3.572 33 25.578 1 98.25 104 LEU B O 1
ATOM 3251 N N . ASN B 1 105 ? -5.43 31.922 26.078 1 97.75 105 ASN B N 1
ATOM 3252 C CA . ASN B 1 105 ? -6.324 33.062 25.984 1 97.75 105 ASN B CA 1
ATOM 3253 C C . ASN B 1 105 ? -6.207 33.75 24.641 1 97.75 105 ASN B C 1
ATOM 3255 O O . ASN B 1 105 ? -6.062 34.969 24.562 1 97.75 105 ASN B O 1
ATOM 3259 N N . LEU B 1 106 ? -6.184 33 23.625 1 97.94 106 LEU B N 1
ATOM 3260 C CA . LEU B 1 106 ? -6.066 33.562 22.281 1 97.94 106 LEU B CA 1
ATOM 3261 C C . LEU B 1 106 ? -7.426 34 21.75 1 97.94 106 LEU B C 1
ATOM 3263 O O . LEU B 1 106 ? -8.438 33.344 22 1 97.94 106 LEU B O 1
ATOM 3267 N N . GLU B 1 107 ? -7.465 35.094 21.078 1 96.06 107 GLU B N 1
ATOM 3268 C CA . GLU B 1 107 ? -8.641 35.656 20.406 1 96.06 107 GLU B CA 1
ATOM 3269 C C . GLU B 1 107 ? -8.32 36.031 18.969 1 96.06 107 GLU B C 1
ATOM 3271 O O . GLU B 1 107 ? -7.18 36.375 18.656 1 96.06 107 GLU B O 1
ATOM 3276 N N . ASN B 1 108 ? -9.391 35.969 18.094 1 96.38 108 ASN B N 1
ATOM 3277 C CA . ASN B 1 108 ? -9.227 36.344 16.703 1 96.38 108 ASN B CA 1
ATOM 3278 C C . ASN B 1 108 ? -8.047 35.656 16.047 1 96.38 108 ASN B C 1
ATOM 3280 O O . ASN B 1 108 ? -7.168 36.281 15.469 1 96.38 108 ASN B O 1
ATOM 3284 N N . VAL B 1 109 ? -8.047 34.344 16.156 1 98.12 109 VAL B N 1
ATOM 3285 C CA . VAL B 1 109 ? -6.926 33.531 15.75 1 98.12 109 VAL B CA 1
ATOM 3286 C C . VAL B 1 109 ? -6.965 33.281 14.234 1 98.12 109 VAL B C 1
ATOM 3288 O O . VAL B 1 109 ? -8.031 33.031 13.672 1 98.12 109 VAL B O 1
ATOM 3291 N N . MET B 1 110 ? -5.871 33.438 13.586 1 98.56 110 MET B N 1
ATOM 3292 C C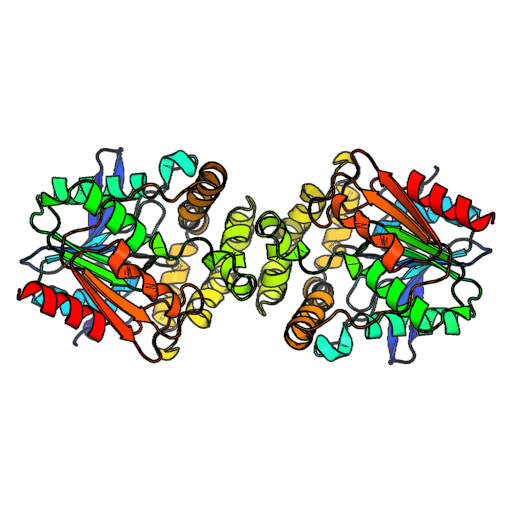A . MET B 1 110 ? -5.707 32.969 12.219 1 98.56 110 MET B CA 1
ATOM 3293 C C . MET B 1 110 ? -5.188 31.531 12.219 1 98.56 110 MET B C 1
ATOM 3295 O O . MET B 1 110 ? -4.211 31.219 12.898 1 98.56 110 MET B O 1
ATOM 3299 N N . LEU B 1 111 ? -5.859 30.641 11.477 1 98.81 111 LE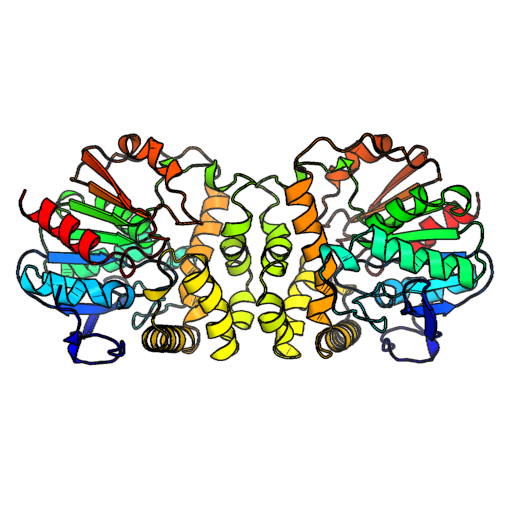U B N 1
ATOM 3300 C CA . LEU B 1 111 ? -5.414 29.266 11.328 1 98.81 111 LEU B CA 1
ATOM 3301 C C . LEU B 1 111 ? -4.688 29.078 10 1 98.81 111 LEU B C 1
ATOM 3303 O O . LEU B 1 111 ? -5.23 29.391 8.938 1 98.81 111 LEU B O 1
ATOM 3307 N N . VAL B 1 112 ? -3.473 28.641 10.039 1 98.88 112 VAL B N 1
ATOM 3308 C CA . V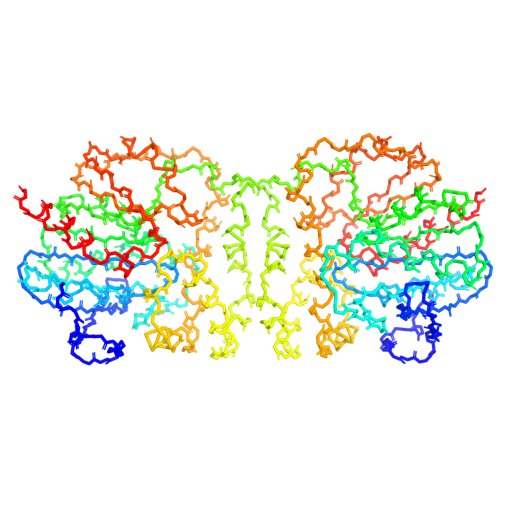AL B 1 112 ? -2.711 28.203 8.883 1 98.88 112 VAL B CA 1
ATOM 3309 C C . VAL B 1 112 ? -2.498 26.688 8.945 1 98.88 112 VAL B C 1
ATOM 3311 O O . VAL B 1 112 ? -1.846 26.188 9.859 1 98.88 112 VAL B O 1
ATOM 3314 N N . ALA B 1 113 ? -3.031 25.969 7.938 1 98.94 113 ALA B N 1
ATOM 3315 C CA . ALA B 1 113 ? -3.154 24.531 8.133 1 98.94 113 ALA B CA 1
ATOM 3316 C C . ALA B 1 113 ? -2.83 23.766 6.848 1 98.94 113 ALA B C 1
ATOM 3318 O O . ALA B 1 113 ? -3.287 24.156 5.766 1 98.94 113 ALA B O 1
ATOM 3319 N N . HIS B 1 114 ? -2.072 22.734 7 1 98.88 114 HIS B N 1
ATOM 3320 C CA . HIS B 1 114 ? -1.592 21.922 5.883 1 98.88 114 HIS B CA 1
ATOM 3321 C C . HIS B 1 114 ? -2.154 20.516 5.945 1 98.88 114 HIS B C 1
ATOM 3323 O O . HIS B 1 114 ? -2.088 19.859 6.988 1 98.88 114 HIS B O 1
ATOM 3329 N N . ASP B 1 115 ? -2.746 20.016 4.793 1 98.19 115 ASP B N 1
ATOM 3330 C CA . ASP B 1 115 ? -3.105 18.609 4.641 1 98.19 115 ASP B CA 1
ATOM 3331 C C . ASP B 1 115 ? -4.062 18.172 5.75 1 98.19 115 ASP B C 1
ATOM 3333 O O . ASP B 1 115 ? -5.117 18.766 5.941 1 98.19 115 ASP B O 1
ATOM 3337 N N . ILE B 1 116 ? -3.791 17.219 6.625 1 97.56 116 ILE B N 1
ATOM 3338 C CA . ILE B 1 116 ? -4.711 16.766 7.664 1 97.56 116 ILE B CA 1
ATOM 3339 C C . ILE B 1 116 ? -4.984 17.906 8.641 1 97.56 116 ILE B C 1
ATOM 3341 O O . ILE B 1 116 ? -6.074 17.984 9.219 1 97.56 116 ILE B O 1
ATOM 3345 N N . GLY B 1 117 ? -4.004 18.766 8.766 1 98.69 117 GLY B N 1
ATOM 3346 C CA . GLY B 1 117 ? -4.238 19.953 9.578 1 98.69 117 GLY B CA 1
ATOM 3347 C C . GLY B 1 117 ? -5.371 20.812 9.055 1 98.69 117 GLY B C 1
ATOM 3348 O O . GLY B 1 117 ? -6.086 21.453 9.828 1 98.69 117 GLY B O 1
ATOM 3349 N N . ALA B 1 118 ? -5.508 20.844 7.746 1 98.62 118 ALA B N 1
ATOM 3350 C CA . ALA B 1 118 ? -6.594 21.609 7.148 1 98.62 118 ALA B CA 1
ATOM 3351 C C . ALA B 1 118 ? -7.953 21.016 7.516 1 98.62 118 ALA B C 1
ATOM 3353 O O . ALA B 1 118 ? -8.922 21.75 7.703 1 98.62 118 ALA B O 1
ATOM 3354 N N . THR B 1 119 ? -8.023 19.719 7.574 1 97.31 119 THR B N 1
ATOM 3355 C CA . THR B 1 119 ? -9.25 19.078 8.039 1 97.31 119 THR B CA 1
ATOM 3356 C C . THR B 1 119 ? -9.539 19.469 9.484 1 97.31 119 THR B C 1
ATOM 3358 O O . THR B 1 119 ? -10.672 19.828 9.82 1 97.31 119 THR B O 1
ATOM 3361 N N . VAL B 1 120 ? -8.555 19.484 10.281 1 98.12 120 VAL B N 1
ATOM 3362 C CA . VAL B 1 120 ? -8.688 19.828 11.695 1 98.12 120 VAL B CA 1
ATOM 3363 C C . VAL B 1 120 ? -9.078 21.297 11.836 1 98.12 120 VAL B C 1
ATOM 3365 O O . VAL B 1 120 ? -9.938 21.641 12.641 1 98.12 120 VAL B O 1
ATOM 3368 N N . ALA B 1 121 ? -8.477 22.141 11.031 1 98.75 121 ALA B N 1
ATOM 3369 C CA . ALA B 1 121 ? -8.781 23.578 11.055 1 98.75 121 ALA B CA 1
ATOM 3370 C C . ALA B 1 121 ? -10.242 23.828 10.695 1 98.75 121 ALA B C 1
ATOM 3372 O O . ALA B 1 121 ? -10.914 24.656 11.328 1 98.75 121 ALA B O 1
ATOM 3373 N N . GLN B 1 122 ? -10.719 23.156 9.688 1 97.94 122 GLN B N 1
ATOM 3374 C CA . GLN B 1 122 ? -12.117 23.281 9.297 1 97.94 122 GLN B CA 1
ATOM 3375 C C . GLN B 1 122 ? -13.047 22.828 10.414 1 97.94 122 GLN B C 1
ATOM 3377 O O . GLN B 1 122 ? -14.039 23.5 10.711 1 97.94 122 GLN B O 1
ATOM 3382 N N . THR B 1 123 ? -12.703 21.75 11.023 1 96.81 123 THR B N 1
ATOM 3383 C CA . THR B 1 123 ? -13.477 21.234 12.148 1 96.81 123 THR B CA 1
ATOM 3384 C C . THR B 1 123 ? -13.492 22.234 13.305 1 96.81 123 THR B C 1
ATOM 3386 O O . THR B 1 123 ? -14.555 22.547 13.836 1 96.81 123 THR B O 1
ATOM 3389 N N . LEU B 1 124 ? -12.336 22.719 13.602 1 97.75 124 LEU B N 1
ATOM 3390 C CA . LEU B 1 124 ? -12.195 23.672 14.695 1 97.75 124 LEU B CA 1
ATOM 3391 C C . LEU B 1 124 ? -12.984 24.953 14.414 1 97.75 124 LEU B C 1
ATOM 3393 O O . LEU B 1 124 ? -13.648 25.484 15.305 1 97.75 124 LEU B O 1
ATOM 3397 N N . THR B 1 125 ? -12.922 25.453 13.203 1 97.94 125 THR B N 1
ATOM 3398 C CA . THR B 1 125 ? -13.617 26.672 12.812 1 97.94 125 THR B CA 1
ATOM 3399 C C . THR B 1 125 ? -15.125 26.516 12.984 1 97.94 125 THR B C 1
ATOM 3401 O O . THR B 1 125 ? -15.805 27.438 13.438 1 97.94 125 THR B O 1
ATOM 3404 N N . ARG B 1 126 ? -15.625 25.375 12.695 1 95.06 126 ARG B N 1
ATOM 3405 C CA . ARG B 1 126 ? -17.047 25.125 12.844 1 95.06 126 ARG B CA 1
ATOM 3406 C C . ARG B 1 126 ? -17.438 25 14.32 1 95.06 126 ARG B C 1
ATOM 3408 O O . ARG B 1 126 ? -18.547 25.328 14.711 1 95.06 126 ARG B O 1
ATOM 3415 N N . MET B 1 127 ? -16.516 24.625 15.117 1 94.44 127 MET B N 1
ATOM 3416 C CA . MET B 1 127 ? -16.734 24.484 16.547 1 94.44 127 MET B CA 1
ATOM 3417 C C . MET B 1 127 ? -16.766 25.844 17.234 1 94.44 127 MET B C 1
ATOM 3419 O O . MET B 1 127 ? -17.547 26.062 18.172 1 94.44 127 MET B O 1
ATOM 3423 N N . ILE B 1 128 ? -15.906 26.75 16.812 1 96.62 128 ILE B N 1
ATOM 3424 C CA . ILE B 1 128 ? -15.773 28.047 17.484 1 96.62 128 ILE B CA 1
ATOM 3425 C C . ILE B 1 128 ? -15.602 29.156 16.469 1 96.62 128 ILE B C 1
ATOM 3427 O O . ILE B 1 128 ? -14.625 29.906 16.516 1 96.62 128 ILE B O 1
ATOM 3431 N N . PRO B 1 129 ? -16.547 29.328 15.625 1 96.19 129 PRO B N 1
ATOM 3432 C CA . PRO B 1 129 ? -16.391 30.312 14.547 1 96.19 129 PRO B CA 1
ATOM 3433 C C . PRO B 1 129 ? -16.078 31.703 15.062 1 96.19 129 PRO B C 1
ATOM 3435 O O . PRO B 1 129 ? -15.367 32.469 14.406 1 96.19 129 PRO B O 1
ATOM 3438 N N . GLU B 1 130 ? -16.484 32.062 16.219 1 96.44 130 GLU B N 1
ATOM 3439 C CA . GLU B 1 130 ? -16.359 33.406 16.75 1 96.44 130 GLU B CA 1
ATOM 3440 C C . GLU B 1 130 ? -14.914 33.719 17.156 1 96.44 130 GLU B C 1
ATOM 3442 O O . GLU B 1 130 ? -14.516 34.875 17.266 1 96.44 130 GLU B O 1
ATOM 3447 N N . LYS B 1 131 ? -14.109 32.688 17.344 1 97.44 131 LYS B N 1
ATOM 3448 C CA . LYS B 1 131 ? -12.727 32.875 17.781 1 97.44 131 LYS B CA 1
ATOM 3449 C C . LYS B 1 131 ? -11.766 32.875 16.594 1 97.44 131 LYS B C 1
ATOM 3451 O O . LYS B 1 131 ? -10.602 33.25 16.719 1 97.44 131 LYS B O 1
ATOM 3456 N N . ILE B 1 132 ? -12.266 32.469 15.469 1 98.06 132 ILE B N 1
ATOM 3457 C CA . ILE B 1 132 ? -11.398 32.312 14.305 1 98.06 132 ILE B CA 1
ATOM 3458 C C . ILE B 1 132 ? -11.547 33.5 13.375 1 98.06 132 ILE B C 1
ATOM 3460 O O . ILE B 1 132 ? -12.664 33.844 12.961 1 98.06 132 ILE B O 1
ATOM 3464 N N . ASP B 1 133 ? -10.438 34.094 13.109 1 97.75 133 ASP B N 1
ATOM 3465 C CA . ASP B 1 133 ? -10.422 35.312 12.281 1 97.75 133 ASP B CA 1
ATOM 3466 C C . ASP B 1 133 ? -10.383 34.969 10.797 1 97.75 133 ASP B C 1
ATOM 3468 O O . ASP B 1 133 ? -11.062 35.594 9.984 1 97.75 133 ASP B O 1
ATOM 3472 N N . SER B 1 134 ? -9.578 34.094 10.422 1 98.31 134 SER B N 1
ATOM 3473 C CA . SER B 1 134 ? -9.32 33.719 9.031 1 98.31 134 SER B CA 1
ATOM 3474 C C . SER B 1 134 ? -8.547 32.406 8.938 1 98.31 134 SER B C 1
ATOM 3476 O O . SER B 1 134 ? -8.07 31.906 9.945 1 98.31 134 SER B O 1
ATOM 3478 N N . LEU B 1 135 ? -8.508 31.875 7.695 1 98.62 135 LEU B N 1
ATOM 3479 C CA . LEU B 1 135 ? -7.785 30.641 7.449 1 98.62 135 LEU B CA 1
ATOM 3480 C C . LEU B 1 135 ? -6.867 30.781 6.238 1 98.62 135 LEU B C 1
ATOM 3482 O O . LEU B 1 135 ? -7.23 31.406 5.25 1 98.62 135 LEU B O 1
ATOM 3486 N N . VAL B 1 136 ? -5.715 30.188 6.312 1 98.88 136 VAL B N 1
ATOM 3487 C CA . VAL B 1 136 ? -4.859 29.859 5.18 1 98.88 136 VAL B CA 1
ATOM 3488 C C . VAL B 1 136 ? -4.688 28.359 5.078 1 98.88 136 VAL B C 1
ATOM 3490 O O . VAL B 1 136 ? -4.094 27.734 5.957 1 98.88 136 VAL B O 1
ATOM 3493 N N . LEU B 1 137 ? -5.227 27.766 4.035 1 98.88 137 LEU B N 1
ATOM 3494 C CA . LEU B 1 137 ? -5.211 26.312 3.871 1 98.88 137 LEU B CA 1
ATOM 3495 C C . LEU B 1 137 ? -4.25 25.906 2.758 1 98.88 137 LEU B C 1
ATOM 3497 O O . LEU B 1 137 ? -4.293 26.469 1.66 1 98.88 137 LEU B O 1
ATOM 3501 N N . LEU B 1 138 ? -3.379 24.953 3.1 1 98.88 138 LEU B N 1
ATOM 3502 C CA . LEU B 1 138 ? -2.355 24.484 2.172 1 98.88 138 LEU B CA 1
ATOM 3503 C C . LEU B 1 138 ? -2.637 23.062 1.728 1 98.88 138 LEU B C 1
ATOM 3505 O O . LEU B 1 138 ? -2.604 22.125 2.543 1 98.88 138 LEU B O 1
ATOM 3509 N N . ASN B 1 139 ? -2.855 22.812 0.399 1 98.25 139 ASN B N 1
ATOM 3510 C CA . ASN B 1 139 ? -3.24 21.516 -0.149 1 98.25 139 ASN B CA 1
ATOM 3511 C C . ASN B 1 139 ? -4.281 20.828 0.725 1 98.25 139 ASN B C 1
ATOM 3513 O O . ASN B 1 139 ? -4.074 19.688 1.171 1 98.25 139 ASN B O 1
ATOM 3517 N N . PRO B 1 140 ? -5.449 21.5 0.864 1 98.12 140 PRO B N 1
ATOM 3518 C CA . PRO B 1 140 ? -6.398 21.031 1.881 1 98.12 140 PRO B CA 1
ATOM 3519 C C . PRO B 1 140 ? -7.309 19.906 1.373 1 98.12 140 PRO B C 1
ATOM 3521 O O . PRO B 1 140 ? -7.922 20.047 0.312 1 98.12 140 PRO B O 1
ATOM 3524 N N . PRO B 1 141 ? -7.41 18.812 2.143 1 96.12 141 PRO B N 1
ATOM 3525 C CA . PRO B 1 141 ? -8.648 18.047 1.989 1 96.12 141 PRO B CA 1
ATOM 3526 C C . PRO B 1 141 ? -9.891 18.844 2.361 1 96.12 141 PRO B C 1
ATOM 3528 O O . PRO B 1 141 ? -9.852 19.656 3.287 1 96.12 141 PRO B O 1
ATOM 3531 N N . TYR B 1 142 ? -10.945 18.719 1.625 1 95 142 TYR B N 1
ATOM 3532 C CA . TYR B 1 142 ? -12.242 19.328 1.912 1 95 142 TYR B CA 1
ATOM 3533 C C . TYR B 1 142 ? -13.375 18.5 1.294 1 95 142 TYR B C 1
ATOM 3535 O O . TYR B 1 142 ? -13.141 17.703 0.392 1 95 142 TYR B O 1
ATOM 3543 N N . PRO B 1 143 ? -14.531 18.625 1.801 1 91.81 143 PRO B N 1
ATOM 3544 C CA . PRO B 1 143 ? -15.625 17.734 1.41 1 91.81 143 PRO B CA 1
ATOM 3545 C C . PRO B 1 143 ? -15.914 17.766 -0.089 1 91.81 143 PRO B C 1
ATOM 3547 O O . PRO B 1 143 ? -16.391 16.781 -0.656 1 91.81 143 PRO B O 1
ATOM 3550 N N . GLY B 1 144 ? -15.562 18.781 -0.755 1 93.31 144 GLY B N 1
ATOM 3551 C CA . GLY B 1 144 ? -15.867 18.938 -2.168 1 93.31 144 GLY B CA 1
ATOM 3552 C C . GLY B 1 144 ? -15.07 18 -3.059 1 93.31 144 GLY B C 1
ATOM 3553 O O . GLY B 1 144 ? -15.398 17.828 -4.234 1 93.31 144 GLY B O 1
ATOM 3554 N N . ILE B 1 145 ? -14.016 17.438 -2.551 1 93.5 145 ILE B N 1
ATOM 3555 C CA . ILE B 1 145 ? -13.258 16.438 -3.309 1 93.5 145 ILE B CA 1
ATOM 3556 C C . ILE B 1 145 ? -14.125 15.219 -3.576 1 93.5 145 ILE B C 1
ATOM 3558 O O . ILE B 1 145 ? -14.078 14.641 -4.664 1 93.5 145 ILE B O 1
ATOM 3562 N N . GLY B 1 146 ? -14.875 14.805 -2.598 1 87.94 146 GLY B N 1
ATOM 3563 C CA . GLY B 1 146 ? -15.875 13.758 -2.756 1 87.94 146 GLY B CA 1
ATOM 3564 C C . GLY B 1 146 ? -15.281 12.438 -3.227 1 87.94 146 GLY B C 1
ATOM 3565 O O . GLY B 1 146 ? -14.227 12.023 -2.752 1 87.94 146 GLY B O 1
ATOM 3566 N N . SER B 1 147 ? -15.922 11.82 -4.227 1 85.62 147 SER B N 1
ATOM 3567 C CA . SER B 1 147 ? -15.57 10.469 -4.652 1 85.62 147 SER B CA 1
ATOM 3568 C C . SER B 1 147 ? -14.398 10.484 -5.633 1 85.62 147 SER B C 1
ATOM 3570 O O . SER B 1 147 ? -13.898 9.43 -6.027 1 85.62 147 SER B O 1
ATOM 3572 N N . ARG B 1 148 ? -13.953 11.664 -5.953 1 88.75 148 ARG B N 1
ATOM 3573 C CA . ARG B 1 148 ? -12.859 11.758 -6.91 1 88.75 148 ARG B CA 1
ATOM 3574 C C . ARG B 1 148 ? -11.594 11.109 -6.363 1 88.75 148 ARG B C 1
ATOM 3576 O O . ARG B 1 148 ? -10.727 10.688 -7.129 1 88.75 148 ARG B O 1
ATOM 3583 N N . ARG B 1 149 ? -11.523 11.016 -5.059 1 86.5 149 ARG B N 1
ATOM 3584 C CA . ARG B 1 149 ? -10.367 10.391 -4.426 1 86.5 149 ARG B CA 1
ATOM 3585 C C . ARG B 1 149 ? -10.352 8.891 -4.676 1 86.5 149 ARG B C 1
ATOM 3587 O O . ARG B 1 149 ? -9.352 8.219 -4.422 1 86.5 149 ARG B O 1
ATOM 3594 N N . PHE B 1 150 ? -11.445 8.406 -5.25 1 83.62 150 PHE B N 1
ATOM 3595 C CA . PHE B 1 150 ? -11.531 6.98 -5.531 1 83.62 150 PHE B CA 1
ATOM 3596 C C . PHE B 1 150 ? -11.344 6.707 -7.02 1 83.62 150 PHE B C 1
ATOM 3598 O O . PHE B 1 150 ? -11.445 5.562 -7.461 1 83.62 150 PHE B O 1
ATOM 3605 N N . ASP B 1 151 ? -11.094 7.746 -7.773 1 86.19 151 ASP B N 1
ATOM 3606 C CA . ASP B 1 151 ? -10.82 7.559 -9.195 1 86.19 151 ASP B CA 1
ATOM 3607 C C . ASP B 1 151 ? -9.641 6.613 -9.414 1 86.19 151 ASP B C 1
ATOM 3609 O O . ASP B 1 151 ? -8.578 6.785 -8.805 1 86.19 151 ASP B O 1
ATOM 3613 N N . PRO B 1 152 ? -9.797 5.625 -10.305 1 81.75 152 PRO B N 1
ATOM 3614 C CA . PRO B 1 152 ? -8.719 4.668 -10.562 1 81.75 152 PRO B CA 1
ATOM 3615 C C . PRO B 1 152 ? -7.406 5.348 -10.961 1 81.75 152 PRO B C 1
ATOM 3617 O O . PRO B 1 152 ? -6.328 4.852 -10.633 1 81.75 152 PRO B O 1
ATOM 3620 N N . ALA B 1 153 ? -7.473 6.434 -11.594 1 83.25 153 ALA B N 1
ATOM 3621 C CA . ALA B 1 153 ? -6.293 7.117 -12.117 1 83.25 153 ALA B CA 1
ATOM 3622 C C . ALA B 1 153 ? -5.414 7.637 -10.984 1 83.25 153 ALA B C 1
ATOM 3624 O O . ALA B 1 153 ? -4.223 7.883 -11.18 1 83.25 153 ALA B O 1
ATOM 3625 N N . VAL B 1 154 ? -5.992 7.746 -9.758 1 87 154 VAL B N 1
ATOM 3626 C CA . VAL B 1 154 ? -5.227 8.367 -8.68 1 87 154 VAL B CA 1
ATOM 3627 C C . VAL B 1 154 ? -4.938 7.34 -7.59 1 87 154 VAL B C 1
ATOM 3629 O O . VAL B 1 154 ? -4.23 7.633 -6.625 1 87 154 VAL B O 1
ATOM 3632 N N . GLN B 1 155 ? -5.402 6.145 -7.734 1 84.25 155 GLN B N 1
ATOM 3633 C CA . GLN B 1 155 ? -5.324 5.152 -6.672 1 84.25 155 GLN B CA 1
ATOM 3634 C C . GLN B 1 155 ? -3.873 4.77 -6.379 1 84.25 155 GLN B C 1
ATOM 3636 O O . GLN B 1 155 ? -3.535 4.418 -5.246 1 84.25 155 GLN B O 1
ATOM 3641 N N . GLY B 1 156 ? -3.035 4.906 -7.402 1 86.75 156 GLY B N 1
ATOM 3642 C CA . GLY B 1 156 ? -1.627 4.602 -7.195 1 86.75 156 GLY B CA 1
ATOM 3643 C C . GLY B 1 156 ? -0.97 5.492 -6.16 1 86.75 156 GLY B C 1
ATOM 3644 O O . GLY B 1 156 ? 0.071 5.141 -5.602 1 86.75 156 GLY B O 1
ATOM 3645 N N . GLN B 1 157 ? -1.646 6.59 -5.855 1 90.19 157 GLN B N 1
ATOM 3646 C CA . GLN B 1 157 ? -1.073 7.551 -4.918 1 90.19 157 GLN B CA 1
ATOM 3647 C C . GLN B 1 157 ? -1.606 7.328 -3.506 1 90.19 157 GLN B C 1
ATOM 3649 O O . GLN B 1 157 ? -1.09 7.902 -2.545 1 90.19 157 GLN B O 1
ATOM 3654 N N . PHE B 1 158 ? -2.607 6.422 -3.311 1 90.12 158 PHE B N 1
ATOM 3655 C CA . PHE B 1 158 ? -3.291 6.32 -2.027 1 90.12 158 PHE B CA 1
ATOM 3656 C C . PHE B 1 158 ? -3.02 4.973 -1.373 1 90.12 158 PHE B C 1
ATOM 3658 O O . PHE B 1 158 ? -3.643 4.625 -0.367 1 90.12 158 PHE B O 1
ATOM 3665 N N . TRP B 1 159 ? -2.045 4.27 -1.923 1 91.56 159 TRP B N 1
ATOM 3666 C CA . TRP B 1 159 ? -1.71 2.943 -1.416 1 91.56 159 TRP B CA 1
ATOM 3667 C C . TRP B 1 159 ? -1.398 2.994 0.076 1 91.56 159 TRP B C 1
ATOM 3669 O O . TRP B 1 159 ? -1.77 2.088 0.826 1 91.56 159 TRP B O 1
ATOM 3679 N N . TYR B 1 160 ? -0.768 4.051 0.558 1 94.75 160 TYR B N 1
ATOM 3680 C CA . TYR B 1 160 ? -0.26 4.16 1.921 1 94.75 160 TYR B CA 1
ATOM 3681 C C . TYR B 1 160 ? -1.403 4.219 2.926 1 94.75 160 TYR B C 1
ATOM 3683 O O . TYR B 1 160 ? -1.254 3.789 4.074 1 94.75 160 TYR B O 1
ATOM 3691 N N . GLN B 1 161 ? -2.57 4.77 2.514 1 93.19 161 GLN B N 1
ATOM 3692 C CA . GLN B 1 161 ? -3.701 4.836 3.432 1 93.19 161 GLN B CA 1
ATOM 3693 C C . GLN B 1 161 ? -4.234 3.441 3.752 1 93.19 161 GLN B C 1
ATOM 3695 O O . GLN B 1 161 ? -4.625 3.166 4.891 1 93.19 161 GLN B O 1
ATOM 3700 N N . HIS B 1 162 ? -4.234 2.59 2.807 1 91.44 162 HIS B N 1
ATOM 3701 C CA . HIS B 1 162 ? -4.641 1.206 3.027 1 91.44 162 HIS B CA 1
ATOM 3702 C C . HIS B 1 162 ? -3.553 0.426 3.762 1 91.44 162 HIS B C 1
ATOM 3704 O O . HIS B 1 162 ? -3.85 -0.354 4.668 1 91.44 162 HIS B O 1
ATOM 3710 N N . PHE B 1 163 ? -2.283 0.684 3.363 1 95.31 163 PHE B N 1
ATOM 3711 C CA . PHE B 1 163 ? -1.142 0.057 4.02 1 95.31 163 PHE B CA 1
ATOM 3712 C C . PHE B 1 163 ? -1.106 0.411 5.5 1 95.31 163 PHE B C 1
ATOM 3714 O O . PHE B 1 163 ? -0.896 -0.46 6.348 1 95.31 163 PHE B O 1
ATOM 3721 N N . HIS B 1 164 ? -1.423 1.658 5.828 1 96.25 164 HIS B N 1
ATOM 3722 C CA . HIS B 1 164 ? -1.384 2.145 7.203 1 96.25 164 HIS B CA 1
ATOM 3723 C C . HIS B 1 164 ? -2.432 1.448 8.062 1 96.25 164 HIS B C 1
ATOM 3725 O O . HIS B 1 164 ? -2.32 1.431 9.297 1 96.25 164 HIS B O 1
ATOM 3731 N N . ASN B 1 165 ? -3.439 0.969 7.496 1 92.31 165 ASN B N 1
ATOM 3732 C CA . ASN B 1 165 ? -4.523 0.358 8.258 1 92.31 165 ASN B CA 1
ATOM 3733 C C . ASN B 1 165 ? -4.211 -1.092 8.617 1 92.31 165 ASN B C 1
ATOM 3735 O O . ASN B 1 165 ? -4.969 -1.733 9.344 1 92.31 165 ASN B O 1
ATOM 3739 N N . LEU B 1 166 ? -3.062 -1.579 8.094 1 92.06 166 LEU B N 1
ATOM 3740 C CA . LEU B 1 166 ? -2.631 -2.924 8.461 1 92.06 166 LEU B CA 1
ATOM 3741 C C . LEU B 1 166 ? -1.916 -2.918 9.812 1 92.06 166 LEU B C 1
ATOM 3743 O O . LEU B 1 166 ? -1.008 -2.113 10.031 1 92.06 166 LEU B O 1
ATOM 3747 N N . PRO B 1 167 ? -2.254 -3.785 10.695 1 85.75 167 PRO B N 1
ATOM 3748 C CA . PRO B 1 167 ? -1.707 -3.756 12.055 1 85.75 167 PRO B CA 1
ATOM 3749 C C . PRO B 1 167 ? -0.187 -3.9 12.086 1 85.75 167 PRO B C 1
ATOM 3751 O O . PRO B 1 167 ? 0.474 -3.338 12.961 1 85.75 167 PRO B O 1
ATOM 3754 N N . TRP B 1 168 ? 0.371 -4.547 11.148 1 91.81 168 TRP B N 1
ATOM 3755 C CA . TRP B 1 168 ? 1.801 -4.836 11.18 1 91.81 168 TRP B CA 1
ATOM 3756 C C . TRP B 1 168 ? 2.588 -3.76 10.438 1 91.81 168 TRP B C 1
ATOM 3758 O O . TRP B 1 168 ? 3.822 -3.779 10.43 1 91.81 168 TRP B O 1
ATOM 3768 N N . ALA B 1 169 ? 1.911 -2.863 9.766 1 94.38 169 ALA B N 1
ATOM 3769 C CA . ALA B 1 169 ? 2.586 -1.811 9.008 1 94.38 169 ALA B CA 1
ATOM 3770 C C . ALA B 1 169 ? 3.49 -0.98 9.922 1 94.38 169 ALA B C 1
ATOM 3772 O O . ALA B 1 169 ? 4.609 -0.628 9.539 1 94.38 169 ALA B O 1
ATOM 3773 N N . GLU B 1 170 ? 2.934 -0.699 11.133 1 94.62 170 GLU B N 1
ATOM 3774 C CA . GLU B 1 170 ? 3.703 0.088 12.094 1 94.62 170 GLU B CA 1
ATOM 3775 C C . GLU B 1 170 ? 4.969 -0.648 12.523 1 94.62 170 GLU B C 1
ATOM 3777 O O . GLU B 1 170 ? 6 -0.025 12.773 1 94.62 170 GLU B O 1
ATOM 3782 N N . GLU B 1 171 ? 4.879 -1.983 12.578 1 94.94 171 GLU B N 1
ATOM 3783 C CA . GLU B 1 171 ? 6.035 -2.783 12.969 1 94.94 171 GLU B CA 1
ATOM 3784 C C . GLU B 1 171 ? 7.07 -2.844 11.852 1 94.94 171 GLU B C 1
ATOM 3786 O O . GLU B 1 171 ? 8.273 -2.746 12.102 1 94.94 171 GLU B O 1
ATOM 3791 N N . LEU B 1 172 ? 6.566 -3.008 10.625 1 96.56 172 LEU B N 1
ATOM 3792 C CA . LEU B 1 172 ? 7.461 -3.098 9.477 1 96.56 172 LEU B CA 1
ATOM 3793 C C . LEU B 1 172 ? 8.227 -1.793 9.273 1 96.56 172 LEU B C 1
ATOM 3795 O O . LEU B 1 172 ? 9.453 -1.796 9.188 1 96.56 172 LEU B O 1
ATOM 3799 N N . VAL B 1 173 ? 7.504 -0.67 9.281 1 97.19 173 VAL B N 1
ATOM 3800 C CA . VAL B 1 173 ? 8.109 0.631 9.023 1 97.19 173 VAL B CA 1
ATOM 3801 C C . VAL B 1 173 ? 8.922 1.07 10.242 1 97.19 173 VAL B C 1
ATOM 3803 O O . VAL B 1 173 ? 10.023 1.614 10.102 1 97.19 173 VAL B O 1
ATOM 3806 N N . GLY B 1 174 ? 8.367 0.834 11.445 1 96.25 174 GLY B N 1
ATOM 3807 C CA . GLY B 1 174 ? 9 1.256 12.68 1 96.25 174 GLY B CA 1
ATOM 3808 C C . GLY B 1 174 ? 10.055 0.281 13.172 1 96.25 174 GLY B C 1
ATOM 3809 O O . GLY B 1 174 ? 10.484 0.351 14.32 1 96.25 174 GLY B O 1
ATOM 3810 N N . TYR B 1 175 ? 10.422 -0.759 12.312 1 94.19 175 TYR B N 1
ATOM 3811 C CA . TYR B 1 175 ? 11.352 -1.811 12.703 1 94.19 175 TYR B CA 1
ATOM 3812 C C . TYR B 1 175 ? 12.648 -1.219 13.234 1 94.19 175 TYR B C 1
ATOM 3814 O O . TYR B 1 175 ? 13.125 -1.606 14.312 1 94.19 175 TYR B O 1
ATOM 3822 N N . ASP B 1 176 ? 13.227 -0.22 12.609 1 95.31 176 ASP B N 1
ATOM 3823 C CA . ASP B 1 176 ? 14.352 0.571 13.086 1 95.31 176 ASP B CA 1
ATOM 3824 C C . ASP B 1 176 ? 14.461 1.886 12.32 1 95.31 176 ASP B C 1
ATOM 3826 O O . ASP B 1 176 ? 13.586 2.223 11.523 1 95.31 176 ASP B O 1
ATOM 3830 N N . ARG B 1 177 ? 15.461 2.672 12.586 1 97.62 177 ARG B N 1
ATOM 3831 C CA . ARG B 1 177 ? 15.617 4.004 12.008 1 97.62 177 ARG B CA 1
ATOM 3832 C C . ARG B 1 177 ? 15.734 3.932 10.492 1 97.62 177 ARG B C 1
ATOM 3834 O O . ARG B 1 177 ? 15.219 4.801 9.781 1 97.62 177 ARG B O 1
ATOM 3841 N N . ASN B 1 178 ? 16.406 2.902 9.938 1 96.75 178 ASN B N 1
ATOM 3842 C CA . ASN B 1 178 ? 16.625 2.787 8.5 1 96.75 178 ASN B CA 1
ATOM 3843 C C . ASN B 1 178 ? 15.328 2.5 7.754 1 96.75 178 ASN B C 1
ATOM 3845 O O . ASN B 1 178 ? 15.094 3.039 6.672 1 96.75 178 ASN B O 1
ATOM 3849 N N . THR B 1 179 ? 14.484 1.586 8.289 1 97.12 179 THR B N 1
ATOM 3850 C CA . THR B 1 179 ? 13.203 1.291 7.645 1 97.12 179 THR B CA 1
ATOM 3851 C C . THR B 1 179 ? 12.281 2.506 7.688 1 97.12 179 THR B C 1
ATOM 3853 O O . THR B 1 179 ? 11.562 2.775 6.73 1 97.12 179 THR B O 1
ATOM 3856 N N . VAL B 1 180 ? 12.359 3.316 8.789 1 98.25 180 VAL B N 1
ATOM 3857 C CA . VAL B 1 180 ? 11.602 4.562 8.875 1 98.25 180 VAL B CA 1
ATOM 3858 C C . VAL B 1 180 ? 12.086 5.535 7.805 1 98.25 180 VAL B C 1
ATOM 3860 O O . VAL B 1 180 ? 11.281 6.137 7.09 1 98.25 180 VAL B O 1
ATOM 3863 N N . LYS B 1 181 ? 13.391 5.633 7.676 1 98.12 181 LYS B N 1
ATOM 3864 C CA . LYS B 1 181 ? 13.992 6.531 6.695 1 98.12 181 LYS B CA 1
ATOM 3865 C C . LYS B 1 181 ? 13.586 6.145 5.273 1 98.12 181 LYS B C 1
ATOM 3867 O O . LYS B 1 181 ? 13.211 7.008 4.477 1 98.12 181 LYS B O 1
ATOM 3872 N N . MET B 1 182 ? 13.625 4.848 4.945 1 96.62 182 MET B N 1
ATOM 3873 C CA . MET B 1 182 ? 13.25 4.363 3.617 1 96.62 182 MET B CA 1
ATOM 3874 C C . MET B 1 182 ? 11.805 4.723 3.295 1 96.62 182 MET B C 1
ATOM 3876 O O . MET B 1 182 ? 11.516 5.207 2.199 1 96.62 182 MET B O 1
ATOM 3880 N N . TYR B 1 183 ? 10.945 4.516 4.262 1 98 183 TYR B N 1
ATOM 3881 C CA . TYR B 1 183 ? 9.523 4.75 4.043 1 98 183 TYR B CA 1
ATOM 3882 C C . TYR B 1 183 ? 9.234 6.238 3.889 1 98 183 TYR B C 1
ATOM 3884 O O . TYR B 1 183 ? 8.562 6.648 2.941 1 98 183 TYR B O 1
ATOM 3892 N N . LEU B 1 184 ? 9.781 7.078 4.766 1 98.12 184 LEU B N 1
ATOM 3893 C CA . LEU B 1 184 ? 9.523 8.516 4.734 1 98.12 184 LEU B CA 1
ATOM 3894 C C . LEU B 1 184 ? 10.148 9.148 3.496 1 98.12 184 LEU B C 1
ATOM 3896 O O . LEU B 1 184 ? 9.609 10.117 2.953 1 98.12 184 LEU B O 1
ATOM 3900 N N . SER B 1 185 ? 11.281 8.617 3.084 1 97.31 185 SER B N 1
ATOM 3901 C CA . SER B 1 185 ? 11.977 9.156 1.919 1 97.31 185 SER B CA 1
ATOM 3902 C C . SER B 1 185 ? 11.07 9.164 0.692 1 97.31 185 SER B C 1
ATOM 3904 O O . SER B 1 185 ? 11.125 10.094 -0.116 1 97.31 185 SER B O 1
ATOM 3906 N N . HIS B 1 186 ? 10.227 8.188 0.594 1 96.06 186 HIS B N 1
ATOM 3907 C CA . HIS B 1 186 ? 9.305 8.141 -0.538 1 96.06 186 HIS B CA 1
ATOM 3908 C C . HIS B 1 186 ? 8.406 9.375 -0.566 1 96.06 186 HIS B C 1
ATOM 3910 O O . HIS B 1 186 ? 8.312 10.055 -1.59 1 96.06 186 HIS B O 1
ATOM 3916 N N . PHE B 1 187 ? 7.836 9.68 0.518 1 97.25 187 PHE B N 1
ATOM 3917 C CA . PHE B 1 187 ? 6.859 10.766 0.562 1 97.25 187 PHE B CA 1
ATOM 3918 C C . PHE B 1 187 ? 7.539 12.117 0.385 1 97.25 187 PHE B C 1
ATOM 3920 O O . PHE B 1 187 ? 7.074 12.953 -0.387 1 97.25 187 PHE B O 1
ATOM 3927 N N . TYR B 1 188 ? 8.641 12.328 1.068 1 96.88 188 TYR B N 1
ATOM 3928 C CA . TYR B 1 188 ? 9.32 13.617 1.027 1 96.88 188 TYR B CA 1
ATOM 3929 C C . TYR B 1 188 ? 9.969 13.844 -0.332 1 96.88 188 TYR B C 1
ATOM 3931 O O . TYR B 1 188 ? 10.273 14.984 -0.698 1 96.88 188 TYR B O 1
ATOM 3939 N N . HIS B 1 189 ? 10.148 12.836 -1.108 1 95.06 189 HIS B N 1
ATOM 3940 C CA . HIS B 1 189 ? 10.703 13.008 -2.447 1 95.06 189 HIS B CA 1
ATOM 3941 C C . HIS B 1 189 ? 9.609 12.984 -3.506 1 95.06 189 HIS B C 1
ATOM 3943 O O . HIS B 1 189 ? 9.516 13.898 -4.328 1 95.06 189 HIS B O 1
ATOM 3949 N N . HIS B 1 190 ? 8.742 12.016 -3.449 1 96.06 190 HIS B N 1
ATOM 3950 C CA . HIS B 1 190 ? 7.719 11.82 -4.469 1 96.06 190 HIS B CA 1
ATOM 3951 C C . HIS B 1 190 ? 6.68 12.938 -4.426 1 96.06 190 HIS B C 1
ATOM 3953 O O . HIS B 1 190 ? 6.168 13.359 -5.465 1 96.06 190 HIS B O 1
ATOM 3959 N N . TRP B 1 191 ? 6.367 13.445 -3.229 1 97.88 191 TRP B N 1
ATOM 3960 C CA . TRP B 1 191 ? 5.293 14.414 -3.07 1 97.88 191 TRP B CA 1
ATOM 3961 C C . TRP B 1 191 ? 5.816 15.836 -3.232 1 97.88 191 TRP B C 1
ATOM 3963 O O . TRP B 1 191 ? 5.031 16.797 -3.301 1 97.88 191 TRP B O 1
ATOM 3973 N N . THR B 1 192 ? 7.117 16 -3.324 1 98.19 192 THR B N 1
ATOM 3974 C CA . THR B 1 192 ? 7.738 17.328 -3.396 1 98.19 192 THR B CA 1
ATOM 3975 C C . THR B 1 192 ? 7.938 17.75 -4.848 1 98.19 192 THR B C 1
ATOM 3977 O O . THR B 1 192 ? 8.375 16.953 -5.68 1 98.19 192 THR B O 1
ATOM 3980 N N . GLY B 1 193 ? 7.527 18.953 -5.176 1 98.06 193 GLY B N 1
ATOM 3981 C CA . GLY B 1 193 ? 7.816 19.531 -6.48 1 98.06 193 GLY B CA 1
ATOM 3982 C C . GLY B 1 193 ? 9.227 20.078 -6.59 1 98.06 193 GLY B C 1
ATOM 3983 O O . GLY B 1 193 ? 10.008 19.641 -7.438 1 98.06 193 GLY B O 1
ATOM 3984 N N . LYS B 1 194 ? 9.586 20.922 -5.621 1 97.25 194 LYS B N 1
ATOM 3985 C CA . LYS B 1 194 ? 10.922 21.5 -5.543 1 97.25 194 LYS B CA 1
ATOM 3986 C C . LYS B 1 194 ? 11.859 20.609 -4.727 1 97.25 194 LYS B C 1
ATOM 3988 O O . LYS B 1 194 ? 12.031 20.828 -3.525 1 97.25 194 LYS B O 1
ATOM 3993 N N . LYS B 1 195 ? 12.539 19.781 -5.395 1 95.88 195 LYS B N 1
ATOM 3994 C CA . LYS B 1 195 ? 13.312 18.719 -4.734 1 95.88 195 LYS B CA 1
ATOM 3995 C C . LYS B 1 195 ? 14.367 19.312 -3.801 1 95.88 195 LYS B C 1
ATOM 3997 O O . LYS B 1 195 ? 14.695 18.719 -2.771 1 95.88 195 LYS B O 1
ATOM 4002 N N . GLU B 1 196 ? 14.828 20.5 -4.094 1 93.94 196 GLU B N 1
ATOM 4003 C CA . GLU B 1 196 ? 15.867 21.141 -3.297 1 93.94 196 GLU B CA 1
ATOM 4004 C C . GLU B 1 196 ? 15.336 21.578 -1.939 1 93.94 196 GLU B C 1
ATOM 4006 O O . GLU B 1 196 ? 16.109 21.875 -1.028 1 93.94 196 GLU B O 1
ATOM 4011 N N . ALA B 1 197 ? 14.055 21.641 -1.787 1 93.25 197 ALA B N 1
ATOM 4012 C CA . ALA B 1 197 ? 13.445 22.062 -0.53 1 93.25 197 ALA B CA 1
ATOM 4013 C C . ALA B 1 197 ? 13.617 21 0.547 1 93.25 197 ALA B C 1
ATOM 4015 O O . ALA B 1 197 ? 13.461 21.281 1.738 1 93.25 197 ALA B O 1
ATOM 4016 N N . VAL B 1 198 ? 13.867 19.781 0.134 1 93.88 198 VAL B N 1
ATOM 4017 C CA . VAL B 1 198 ? 14.141 18.703 1.084 1 93.88 198 VAL B CA 1
ATOM 4018 C C . VAL B 1 198 ? 15.641 18.625 1.361 1 93.88 198 VAL B C 1
ATOM 4020 O O . VAL B 1 198 ? 16.375 17.922 0.66 1 93.88 198 VAL B O 1
ATOM 4023 N N . ARG B 1 199 ? 16.016 19.266 2.357 1 94.81 199 ARG B N 1
ATOM 4024 C CA . ARG B 1 199 ? 17.438 19.281 2.701 1 94.81 199 ARG B CA 1
ATOM 4025 C C . ARG B 1 199 ? 17.812 18.031 3.508 1 94.81 199 ARG B C 1
ATOM 4027 O O . ARG B 1 199 ? 17.156 17.703 4.496 1 94.81 199 ARG B O 1
ATOM 4034 N N . PRO B 1 200 ? 18.906 17.422 3.145 1 95.75 200 PRO B N 1
ATOM 4035 C CA . PRO B 1 200 ? 19.266 16.156 3.77 1 95.75 200 PRO B CA 1
ATOM 4036 C C . PRO B 1 200 ? 19.391 16.25 5.289 1 95.75 200 PRO B C 1
ATOM 4038 O O . PRO B 1 200 ? 18.906 15.391 6.012 1 95.75 200 PRO B O 1
ATOM 4041 N N . ALA B 1 201 ? 20.031 17.312 5.812 1 95.69 201 ALA B N 1
ATOM 4042 C CA . ALA B 1 201 ? 20.219 17.469 7.254 1 95.69 201 ALA B CA 1
ATOM 4043 C C . ALA B 1 201 ? 18.875 17.578 7.969 1 95.69 201 ALA B C 1
ATOM 4045 O O . ALA B 1 201 ? 18.688 16.984 9.031 1 95.69 201 ALA B O 1
ATOM 4046 N N . GLU B 1 202 ? 17.969 18.359 7.402 1 96.5 202 GLU B N 1
ATOM 4047 C CA . GLU B 1 202 ? 16.641 18.547 7.977 1 96.5 202 GLU B CA 1
ATOM 4048 C C . GLU B 1 202 ? 15.844 17.25 7.93 1 96.5 202 GLU B C 1
ATOM 4050 O O . GLU B 1 202 ? 15.125 16.922 8.875 1 96.5 202 GLU B O 1
ATOM 4055 N N . PHE B 1 203 ? 16 16.531 6.781 1 97.62 203 PHE B N 1
ATOM 4056 C CA . PHE B 1 203 ? 15.297 15.258 6.633 1 97.62 203 PHE B CA 1
ATOM 4057 C C . PHE B 1 203 ? 15.766 14.25 7.676 1 97.62 203 PHE B C 1
ATOM 4059 O O . PHE B 1 203 ? 14.961 13.492 8.227 1 97.62 203 PHE B O 1
ATOM 4066 N N . GLU B 1 204 ? 17.047 14.234 7.957 1 97.94 204 GLU B N 1
ATOM 4067 C CA . GLU B 1 204 ? 17.578 13.336 8.984 1 97.94 204 GLU B CA 1
ATOM 4068 C C . GLU B 1 204 ? 16.953 13.625 10.344 1 97.94 204 GLU B C 1
ATOM 4070 O O . GLU B 1 204 ? 16.656 12.703 11.109 1 97.94 204 GLU B O 1
ATOM 4075 N N . HIS B 1 205 ? 16.734 14.914 10.664 1 97.5 205 HIS B N 1
ATOM 4076 C CA . HIS B 1 205 ? 16.078 15.281 11.922 1 97.5 205 HIS B CA 1
ATOM 4077 C C . HIS B 1 205 ? 14.648 14.766 11.977 1 97.5 205 HIS B C 1
ATOM 4079 O O . HIS B 1 205 ? 14.188 14.312 13.023 1 97.5 205 HIS B O 1
ATOM 4085 N N . ILE B 1 206 ? 13.992 14.859 10.852 1 98.19 206 ILE B N 1
ATOM 4086 C CA . ILE B 1 206 ? 12.617 14.375 10.766 1 98.19 206 ILE B CA 1
ATOM 4087 C C . ILE B 1 206 ? 12.578 12.867 10.992 1 98.19 206 ILE B C 1
ATOM 4089 O O . ILE B 1 206 ? 11.758 12.367 11.766 1 98.19 206 ILE B O 1
ATOM 4093 N N . VAL B 1 207 ? 13.516 12.141 10.352 1 98.56 207 VAL B N 1
ATOM 4094 C CA . VAL B 1 207 ? 13.609 10.695 10.5 1 98.56 207 VAL B CA 1
ATOM 4095 C C . VAL B 1 207 ? 13.828 10.336 11.961 1 98.56 207 VAL B C 1
ATOM 4097 O O . VAL B 1 207 ? 13.203 9.406 12.484 1 98.56 207 VAL B O 1
ATOM 4100 N N . ASP B 1 208 ? 14.688 11.078 12.648 1 98.25 208 ASP B N 1
ATOM 4101 C CA . ASP B 1 208 ? 14.984 10.812 14.055 1 98.25 208 ASP B CA 1
ATOM 4102 C C . ASP B 1 208 ? 13.719 10.883 14.906 1 98.25 208 ASP B C 1
ATOM 4104 O O . ASP B 1 208 ? 13.516 10.062 15.797 1 98.25 208 ASP B O 1
ATOM 4108 N N . VAL B 1 209 ? 12.891 11.836 14.617 1 98.38 209 VAL B N 1
ATOM 4109 C CA . VAL B 1 209 ? 11.672 12.039 15.398 1 98.38 209 VAL B CA 1
ATOM 4110 C C . VAL B 1 209 ? 10.703 10.883 15.148 1 98.38 209 VAL B C 1
ATOM 4112 O O . VAL B 1 209 ? 10.117 10.352 16.094 1 98.38 209 VAL B O 1
ATOM 4115 N N . TYR B 1 210 ? 10.609 10.414 13.922 1 98.5 210 TYR B N 1
ATOM 4116 C CA . TYR B 1 210 ? 9.68 9.344 13.57 1 98.5 210 TYR B CA 1
ATOM 4117 C C . TYR B 1 210 ? 10.234 7.984 13.984 1 98.5 210 TYR B C 1
ATOM 4119 O O . TYR B 1 210 ? 9.484 7.012 14.094 1 98.5 210 TYR B O 1
ATOM 4127 N N . ALA B 1 211 ? 11.562 7.898 14.172 1 98.12 211 ALA B N 1
ATOM 4128 C CA . ALA B 1 211 ? 12.195 6.625 14.5 1 98.12 211 ALA B CA 1
ATOM 4129 C C . ALA B 1 211 ? 12.156 6.367 16 1 98.12 211 ALA B C 1
ATOM 4131 O O . ALA B 1 211 ? 12.516 5.277 16.469 1 98.12 211 ALA B O 1
ATOM 4132 N N . ALA B 1 212 ? 11.742 7.406 16.781 1 97.31 212 ALA B N 1
ATOM 4133 C CA . ALA B 1 212 ? 11.578 7.184 18.203 1 97.31 212 ALA B CA 1
ATOM 4134 C C . ALA B 1 212 ? 10.57 6.07 18.484 1 97.31 212 ALA B C 1
ATOM 4136 O O . ALA B 1 212 ? 9.727 5.77 17.625 1 97.31 212 ALA B O 1
ATOM 4137 N N . PRO B 1 213 ? 10.672 5.402 19.594 1 94.25 213 PRO B N 1
ATOM 4138 C CA . PRO B 1 213 ? 9.781 4.277 19.891 1 94.25 213 PRO B CA 1
ATOM 4139 C C . PRO B 1 213 ? 8.305 4.621 19.719 1 94.25 213 PRO B C 1
ATOM 4141 O O . PRO B 1 213 ? 7.816 5.578 20.312 1 94.25 213 PRO B O 1
ATOM 4144 N N . GLN B 1 214 ? 7.637 3.975 18.828 1 93.69 214 GLN B N 1
ATOM 4145 C CA . GLN B 1 214 ? 6.199 3.982 18.578 1 93.69 214 GLN B CA 1
ATOM 4146 C C . GLN B 1 214 ? 5.77 5.281 17.891 1 93.69 214 GLN B C 1
ATOM 4148 O O . GLN B 1 214 ? 4.578 5.531 17.734 1 93.69 214 GLN B O 1
ATOM 4153 N N . ALA B 1 215 ? 6.719 6.172 17.594 1 97.31 215 ALA B N 1
ATOM 4154 C CA . ALA B 1 215 ? 6.375 7.457 16.984 1 97.31 215 ALA B CA 1
ATOM 4155 C C . ALA B 1 215 ? 5.66 7.262 15.656 1 97.31 215 ALA B C 1
ATOM 4157 O O . ALA B 1 215 ? 4.617 7.875 15.406 1 97.31 215 ALA B O 1
ATOM 4158 N N . PHE B 1 216 ? 6.215 6.359 14.844 1 97.94 216 PHE B N 1
ATOM 4159 C CA . PHE B 1 216 ? 5.562 6.125 13.562 1 97.94 216 PHE B CA 1
ATOM 4160 C C . PHE B 1 216 ? 4.172 5.539 13.758 1 97.94 216 PHE B C 1
ATOM 4162 O O . PHE B 1 216 ? 3.213 5.965 13.109 1 97.94 216 PHE B O 1
ATOM 4169 N N . LYS B 1 217 ? 4.059 4.613 14.672 1 96.56 217 LYS B N 1
ATOM 4170 C CA . LYS B 1 217 ? 2.791 3.951 14.961 1 96.56 217 LYS B CA 1
ATOM 4171 C C . LYS B 1 217 ? 1.683 4.973 15.211 1 96.56 217 LYS B C 1
ATOM 4173 O O . LYS B 1 217 ? 0.627 4.918 14.578 1 96.56 217 LYS B O 1
ATOM 4178 N N . TRP B 1 218 ? 1.941 5.906 16.016 1 97.25 218 TRP B N 1
ATOM 4179 C CA . TRP B 1 218 ? 0.881 6.812 16.438 1 97.25 218 TRP B CA 1
ATOM 4180 C C . TRP B 1 218 ? 0.671 7.922 15.414 1 97.25 218 TRP B C 1
ATOM 4182 O O . TRP B 1 218 ? -0.427 8.477 15.305 1 97.25 218 TRP B O 1
ATOM 4192 N N . SER B 1 219 ? 1.717 8.219 14.609 1 97.88 219 SER B N 1
ATOM 4193 C CA . SER B 1 219 ? 1.585 9.227 13.562 1 97.88 219 SER B CA 1
ATOM 4194 C C . SER B 1 219 ? 0.554 8.805 12.516 1 97.88 219 SER B C 1
ATOM 4196 O O . SER B 1 219 ? -0.039 9.648 11.844 1 97.88 219 SER B O 1
ATOM 4198 N N . ILE B 1 220 ? 0.323 7.457 12.383 1 97.88 220 ILE B N 1
ATOM 4199 C CA . ILE B 1 220 ? -0.579 7 11.336 1 97.88 220 ILE B CA 1
ATOM 4200 C C . ILE B 1 220 ? -1.933 6.637 11.938 1 97.88 220 ILE B C 1
ATOM 4202 O O . ILE B 1 220 ? -2.83 6.172 11.227 1 97.88 220 ILE B O 1
ATOM 4206 N N . ALA B 1 221 ? -2.154 6.918 13.25 1 97.25 221 ALA B N 1
ATOM 4207 C CA . ALA B 1 221 ? -3.412 6.602 13.922 1 97.25 221 ALA B CA 1
ATOM 4208 C C . ALA B 1 221 ? -4.555 7.445 13.367 1 97.25 221 ALA B C 1
ATOM 4210 O O . ALA B 1 221 ? -5.711 7.012 13.352 1 97.25 221 ALA B O 1
ATOM 4211 N N . TYR B 1 222 ? -4.223 8.625 12.898 1 95.69 222 TYR B N 1
ATOM 4212 C CA . TYR B 1 222 ? -5.215 9.469 12.242 1 95.69 222 TYR B CA 1
ATOM 4213 C C . TYR B 1 222 ? -5.844 8.758 11.047 1 95.69 222 TYR B C 1
ATOM 4215 O O . TYR B 1 222 ? -7.062 8.766 10.883 1 95.69 222 TYR B O 1
ATOM 4223 N N . TYR B 1 223 ? -5.023 8.156 10.234 1 94.5 223 TYR B N 1
ATOM 4224 C CA . TYR B 1 223 ? -5.512 7.445 9.055 1 94.5 223 TYR B CA 1
ATOM 4225 C C . TYR B 1 223 ? -6.344 6.234 9.453 1 94.5 223 TYR B C 1
ATOM 4227 O O . TYR B 1 223 ? -7.332 5.906 8.797 1 94.5 223 TYR B O 1
ATOM 4235 N N . ARG B 1 224 ? -5.961 5.586 10.484 1 94.94 224 ARG B N 1
ATOM 4236 C CA . ARG B 1 224 ? -6.727 4.453 10.992 1 94.94 224 ARG B CA 1
ATOM 4237 C C . ARG B 1 224 ? -8.094 4.898 11.508 1 94.94 224 ARG B C 1
ATOM 4239 O O . ARG B 1 224 ? -9.094 4.207 11.305 1 94.94 224 ARG B O 1
ATOM 4246 N N . ALA B 1 225 ? -8.133 6.051 12.094 1 94.75 225 ALA B N 1
ATOM 4247 C CA . ALA B 1 225 ? -9.398 6.613 12.57 1 94.75 225 ALA B CA 1
ATOM 4248 C C . ALA B 1 225 ? -10.32 6.953 11.406 1 94.75 225 ALA B C 1
ATOM 4250 O O . ALA B 1 225 ? -11.531 6.695 11.469 1 94.75 225 ALA B O 1
ATOM 4251 N N . ARG B 1 226 ? -9.758 7.48 10.359 1 90.62 226 ARG B N 1
ATOM 4252 C CA . ARG B 1 226 ? -10.539 7.914 9.203 1 90.62 226 ARG B CA 1
ATOM 4253 C C . ARG B 1 226 ? -11.102 6.719 8.445 1 90.62 226 ARG B C 1
ATOM 4255 O O . ARG B 1 226 ? -12.211 6.785 7.902 1 90.62 226 ARG B O 1
ATOM 4262 N N . ALA B 1 227 ? -10.336 5.723 8.289 1 82.94 227 ALA B N 1
ATOM 4263 C CA . ALA B 1 227 ? -10.781 4.52 7.602 1 82.94 227 ALA B CA 1
ATOM 4264 C C . ALA B 1 227 ? -12.008 3.914 8.289 1 82.94 227 ALA B C 1
ATOM 4266 O O . ALA B 1 227 ? -12.945 3.475 7.625 1 82.94 227 ALA B O 1
ATOM 4267 N N . GLY B 1 228 ? -12.016 3.938 9.531 1 72.62 228 GLY B N 1
ATOM 4268 C CA . GLY B 1 228 ? -13.156 3.439 10.273 1 72.62 228 GLY B CA 1
ATOM 4269 C C . GLY B 1 228 ? -14.414 4.258 10.055 1 72.62 228 GLY B C 1
ATOM 4270 O O . GLY B 1 228 ? -15.516 3.701 9.938 1 72.62 228 GLY B O 1
ATOM 4271 N N . ALA B 1 229 ? -14.211 5.504 9.914 1 69.81 229 ALA B N 1
ATOM 4272 C CA . ALA B 1 229 ? -15.336 6.41 9.727 1 69.81 229 ALA B CA 1
ATOM 4273 C C . ALA B 1 229 ? -15.93 6.266 8.328 1 69.81 229 ALA B C 1
ATOM 4275 O O . ALA B 1 229 ? -17.156 6.305 8.156 1 69.81 229 ALA B O 1
ATOM 4276 N N . ARG B 1 230 ? -15.102 6.254 7.398 1 62.59 230 ARG B N 1
ATOM 4277 C CA . ARG B 1 230 ? -15.539 6.098 6.016 1 62.59 230 ARG B CA 1
ATOM 4278 C C . ARG B 1 230 ? -16.406 4.855 5.859 1 62.59 230 ARG B C 1
ATOM 4280 O O . ARG B 1 230 ? -17.391 4.871 5.117 1 62.59 230 ARG B O 1
ATOM 4287 N N . ALA B 1 231 ? -15.906 3.881 6.465 1 53.34 231 ALA B N 1
ATOM 4288 C CA . ALA B 1 231 ? -16.656 2.629 6.379 1 53.34 231 ALA B CA 1
ATOM 4289 C C . ALA B 1 231 ? -18.062 2.797 6.926 1 53.34 231 ALA B C 1
ATOM 4291 O O . ALA B 1 231 ? -19 2.127 6.473 1 53.34 231 ALA B O 1
ATOM 4292 N N . LYS B 1 232 ? -18.172 3.77 7.73 1 51.06 232 LYS B N 1
ATOM 4293 C CA . LYS B 1 232 ? -19.469 4.02 8.359 1 51.06 232 LYS B CA 1
ATOM 4294 C C . LYS B 1 232 ? -20.281 5.039 7.566 1 51.06 232 LYS B C 1
ATOM 4296 O O . LYS B 1 232 ? -21.516 5.023 7.609 1 51.06 232 LYS B O 1
ATOM 4301 N N . GLU B 1 233 ? -19.734 6.07 7.031 1 48.75 233 GLU B N 1
ATOM 4302 C CA . GLU B 1 233 ? -20.438 7.215 6.445 1 48.75 233 GLU B CA 1
ATOM 4303 C C . GLU B 1 233 ? -20.625 7.039 4.941 1 48.75 233 GLU B C 1
ATOM 4305 O O . GLU B 1 233 ? -20.094 7.828 4.148 1 48.75 233 GLU B O 1
ATOM 4310 N N . ALA B 1 234 ? -20.469 5.832 4.379 1 46.53 234 ALA B N 1
ATOM 4311 C CA . ALA B 1 234 ? -20.672 5.754 2.934 1 46.53 234 ALA B CA 1
ATOM 4312 C C . ALA B 1 234 ? -21.641 6.824 2.455 1 46.53 234 ALA B C 1
ATOM 4314 O O . ALA B 1 234 ? -21.891 6.949 1.255 1 46.53 234 ALA B O 1
ATOM 4315 N N . GLY B 1 235 ? -22.438 7.352 3.197 1 40.44 235 GLY B N 1
ATOM 4316 C CA . GLY B 1 235 ? -23.516 8.211 2.76 1 40.44 235 GLY B CA 1
ATOM 4317 C C . GLY B 1 235 ? -23.078 9.617 2.418 1 40.44 235 GLY B C 1
ATOM 4318 O O . GLY B 1 235 ? -21.891 9.938 2.514 1 40.44 235 GLY B O 1
ATOM 4319 N N . ALA B 1 236 ? -24.141 10.578 2.059 1 42.72 236 ALA B N 1
ATOM 4320 C CA . ALA B 1 236 ? -24.219 11.961 1.609 1 42.72 236 ALA B CA 1
ATOM 4321 C C . ALA B 1 236 ? -23.422 12.891 2.523 1 42.72 236 ALA B C 1
ATOM 4323 O O . ALA B 1 236 ? -23.438 12.727 3.746 1 42.72 236 ALA B O 1
ATOM 4324 N N . ALA B 1 237 ? -22.344 13.453 1.98 1 49.66 237 ALA B N 1
ATOM 4325 C CA . ALA B 1 237 ? -21.75 14.609 2.645 1 49.66 237 ALA B CA 1
ATOM 4326 C C . ALA B 1 237 ? -22.781 15.375 3.459 1 49.66 237 ALA B C 1
ATOM 4328 O O . ALA B 1 237 ? -23.797 15.82 2.918 1 49.66 237 ALA B O 1
ATOM 4329 N N . PRO B 1 238 ? -22.828 15.133 4.707 1 49.91 238 PRO B N 1
ATOM 4330 C CA . PRO B 1 238 ? -23.781 15.984 5.41 1 49.91 238 PRO B CA 1
ATOM 4331 C C . PRO B 1 238 ? -23.766 17.438 4.934 1 49.91 238 PRO B C 1
ATOM 4333 O O . PRO B 1 238 ? -22.734 17.891 4.406 1 49.91 238 PRO B O 1
ATOM 4336 N N . GLU B 1 239 ? -24.922 18 4.789 1 54.38 239 GLU B N 1
ATOM 4337 C CA . GLU B 1 239 ? -25.047 19.438 4.617 1 54.38 239 GLU B CA 1
ATOM 4338 C C . GLU B 1 239 ? -24.109 20.188 5.562 1 54.38 239 GLU B C 1
ATOM 4340 O O . GLU B 1 239 ? -24.344 20.219 6.773 1 54.38 239 GLU B O 1
ATOM 4345 N N . THR B 1 240 ? -22.703 20.25 5.219 1 74.06 240 THR B N 1
ATOM 4346 C CA . THR B 1 240 ? -21.75 20.984 6.059 1 74.06 240 THR B CA 1
ATOM 4347 C C . THR B 1 240 ? -21.922 22.484 5.863 1 74.06 240 THR B C 1
ATOM 4349 O O . THR B 1 240 ? -22.031 22.953 4.73 1 74.06 240 THR B O 1
ATOM 4352 N N . MET B 1 241 ? -22.188 23.203 6.941 1 85.06 241 MET B N 1
ATOM 4353 C CA . MET B 1 241 ? -22.25 24.672 6.902 1 85.06 241 MET B CA 1
ATOM 4354 C C . MET B 1 241 ? -20.969 25.25 6.336 1 85.06 241 MET B C 1
ATOM 4356 O O . MET B 1 241 ? -19.875 24.797 6.68 1 85.06 241 MET B O 1
ATOM 4360 N N . LYS B 1 242 ? -21.156 26.219 5.508 1 94.69 242 LYS B N 1
ATOM 4361 C CA . LYS B 1 242 ? -20.016 26.906 4.918 1 94.69 242 LYS B CA 1
ATOM 4362 C C . LYS B 1 242 ? -19.219 27.641 5.984 1 94.69 242 LYS B C 1
ATOM 4364 O O . LYS B 1 242 ? -19.781 28.188 6.934 1 94.69 242 LYS B O 1
ATOM 4369 N N . ILE B 1 243 ? -17.953 27.609 5.82 1 97.38 243 ILE B N 1
ATOM 4370 C CA . ILE B 1 243 ? -17.094 28.484 6.605 1 97.38 243 ILE B CA 1
ATOM 4371 C C . ILE B 1 243 ? -17.188 29.906 6.074 1 97.38 243 ILE B C 1
ATOM 4373 O O . ILE B 1 243 ? -16.953 30.156 4.887 1 97.38 243 ILE B O 1
ATOM 4377 N N . VAL B 1 244 ? -17.484 30.844 6.961 1 96.94 244 VAL B N 1
ATOM 4378 C CA . VAL B 1 244 ? -17.797 32.188 6.512 1 96.94 244 VAL B CA 1
ATOM 4379 C C . VAL B 1 244 ? -16.562 33.094 6.617 1 96.94 244 VAL B C 1
ATOM 4381 O O . VAL B 1 244 ? -16.5 34.156 5.992 1 96.94 244 VAL B O 1
ATOM 4384 N N . GLN B 1 245 ? -15.602 32.719 7.465 1 97.25 245 GLN B N 1
ATOM 4385 C CA . GLN B 1 245 ? -14.367 33.5 7.613 1 97.25 245 GLN B CA 1
ATOM 4386 C C . GLN B 1 245 ? -13.617 33.594 6.285 1 97.25 245 GLN B C 1
ATOM 4388 O O . GLN B 1 245 ? -13.758 32.719 5.422 1 97.25 245 GLN B O 1
ATOM 4393 N N . PRO B 1 246 ? -12.828 34.688 6.098 1 98 246 PRO B N 1
ATOM 4394 C CA . PRO B 1 246 ? -11.953 34.75 4.926 1 98 246 PRO B CA 1
ATOM 4395 C C . PRO B 1 246 ? -10.969 33.562 4.867 1 98 246 PRO B C 1
ATOM 4397 O O . PRO B 1 246 ? -10.359 33.219 5.883 1 98 246 PRO B O 1
ATOM 4400 N N . VAL B 1 247 ? -10.867 32.938 3.646 1 98.38 247 VAL B N 1
ATOM 4401 C CA . VAL B 1 247 ? -9.984 31.797 3.463 1 98.38 247 VAL B CA 1
ATOM 4402 C C . VAL B 1 247 ? -9.078 32.031 2.256 1 98.38 247 VAL B C 1
ATOM 4404 O O . VAL B 1 247 ? -9.547 32.438 1.187 1 98.38 247 VAL B O 1
ATOM 4407 N N . SER B 1 248 ? -7.82 31.938 2.42 1 98.56 248 SER B N 1
ATOM 4408 C CA . SER B 1 248 ? -6.859 31.812 1.326 1 98.56 248 SER B CA 1
ATOM 4409 C C . SER B 1 248 ? -6.371 30.375 1.167 1 98.56 248 SER B C 1
ATOM 4411 O O . SER B 1 248 ? -5.922 29.766 2.135 1 98.56 248 SER B O 1
ATOM 4413 N N . VAL B 1 2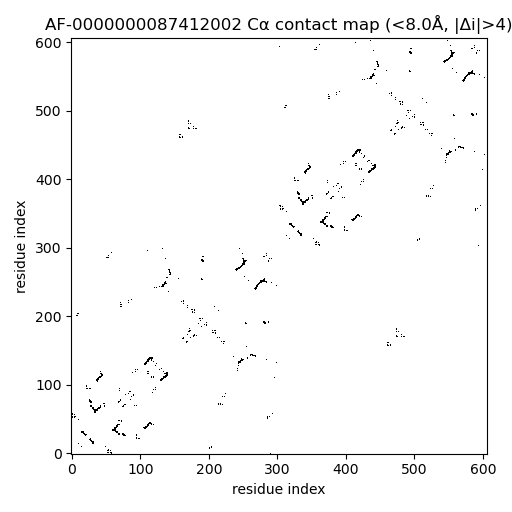49 ? -6.484 29.828 -0.03 1 98.81 249 VAL B N 1
ATOM 4414 C CA . VAL B 1 249 ? -6.016 28.484 -0.303 1 98.81 249 VAL B CA 1
ATOM 4415 C C . VAL B 1 249 ? -4.773 28.531 -1.19 1 98.81 249 VAL B C 1
ATOM 4417 O O . VAL B 1 249 ? -4.793 29.141 -2.26 1 98.81 249 VAL B O 1
ATOM 4420 N N . LEU B 1 250 ? -3.689 28.016 -0.729 1 98.88 250 LEU B N 1
ATOM 4421 C CA . LEU B 1 250 ? -2.482 27.781 -1.515 1 98.88 250 LEU B CA 1
ATOM 4422 C C . LEU B 1 250 ? -2.371 26.312 -1.922 1 98.88 250 LEU B C 1
ATOM 4424 O O . LEU B 1 250 ? -2.326 25.422 -1.063 1 98.88 250 LEU B O 1
ATOM 4428 N N . TRP B 1 251 ? -2.316 26.062 -3.199 1 98.81 251 TRP B N 1
ATOM 4429 C CA . TRP B 1 251 ? -2.375 24.703 -3.715 1 98.81 251 TRP B CA 1
ATOM 4430 C C . TRP B 1 251 ? -1.196 24.406 -4.637 1 98.81 251 TRP B C 1
ATOM 4432 O O . TRP B 1 251 ? -1.083 25 -5.711 1 98.81 251 TRP B O 1
ATOM 4442 N N . GLY B 1 252 ? -0.302 23.531 -4.18 1 98.75 252 GLY B N 1
ATOM 4443 C CA . GLY B 1 252 ? 0.793 23.125 -5.047 1 98.75 252 GLY B CA 1
ATOM 4444 C C . GLY B 1 252 ? 0.328 22.406 -6.293 1 98.75 252 GLY B C 1
ATOM 4445 O O . GLY B 1 252 ? -0.319 21.359 -6.203 1 98.75 252 GLY B O 1
ATOM 4446 N N . GLU B 1 253 ? 0.668 22.844 -7.414 1 98.38 253 GLU B N 1
ATOM 4447 C CA . GLU B 1 253 ? 0.223 22.281 -8.688 1 98.38 253 GLU B CA 1
ATOM 4448 C C . GLU B 1 253 ? 0.796 20.891 -8.906 1 98.38 253 GLU B C 1
ATOM 4450 O O . GLU B 1 253 ? 0.131 20.031 -9.484 1 98.38 253 GLU B O 1
ATOM 4455 N N . ALA B 1 254 ? 1.926 20.672 -8.406 1 98.06 254 ALA B N 1
ATOM 4456 C CA . ALA B 1 254 ? 2.639 19.422 -8.664 1 98.06 254 ALA B CA 1
ATOM 4457 C C . ALA B 1 254 ? 2.326 18.375 -7.598 1 98.06 254 ALA B C 1
ATOM 4459 O O . ALA B 1 254 ? 2.963 17.328 -7.547 1 98.06 254 ALA B O 1
ATOM 4460 N N . ASP B 1 255 ? 1.375 18.672 -6.715 1 98 255 ASP B N 1
ATOM 4461 C CA . ASP B 1 255 ? 0.955 17.703 -5.703 1 98 255 ASP B CA 1
ATOM 4462 C C . ASP B 1 255 ? 0.345 16.453 -6.348 1 98 255 ASP B C 1
ATOM 4464 O O . ASP B 1 255 ? -0.715 16.531 -6.973 1 98 255 ASP B O 1
ATOM 4468 N N . PRO B 1 256 ? 0.934 15.328 -6.18 1 96.31 256 PRO B N 1
ATOM 4469 C CA . PRO B 1 256 ? 0.406 14.117 -6.816 1 96.31 256 PRO B CA 1
ATOM 4470 C C . PRO B 1 256 ? -0.709 13.461 -6.004 1 96.31 256 PRO B C 1
ATOM 4472 O O . PRO B 1 256 ? -1.371 12.539 -6.488 1 96.31 256 PRO B O 1
ATOM 4475 N N . VAL B 1 257 ? -0.958 13.891 -4.816 1 95.38 257 VAL B N 1
ATOM 4476 C CA . VAL B 1 257 ? -1.886 13.219 -3.91 1 95.38 257 VAL B CA 1
ATOM 4477 C C . VAL B 1 257 ? -3.221 13.961 -3.896 1 95.38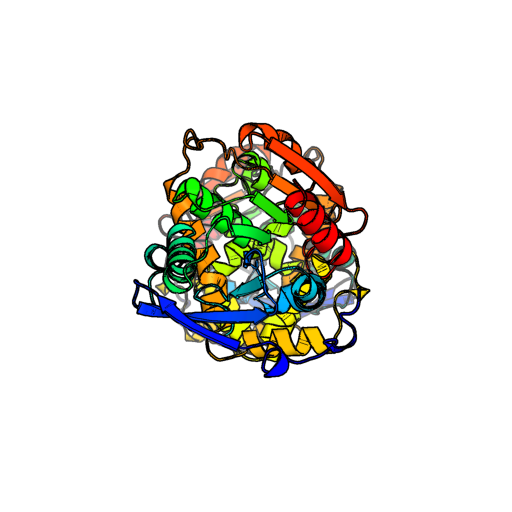 257 VAL B C 1
ATOM 4479 O O . VAL B 1 257 ? -4.277 13.352 -4.074 1 95.38 257 VAL B O 1
ATOM 4482 N N . ILE B 1 258 ? -3.133 15.219 -3.59 1 96.62 258 ILE B N 1
ATOM 4483 C CA . ILE B 1 258 ? -4.32 16.062 -3.664 1 96.62 258 ILE B CA 1
ATOM 4484 C C . ILE B 1 258 ? -4.211 17 -4.867 1 96.62 258 ILE B C 1
ATOM 4486 O O . ILE B 1 258 ? -3.623 18.078 -4.773 1 96.62 258 ILE B O 1
ATOM 4490 N N . LEU B 1 259 ? -4.867 16.672 -5.883 1 97.38 259 LEU B N 1
ATOM 4491 C CA . LEU B 1 259 ? -4.68 17.312 -7.18 1 97.38 259 LEU B CA 1
ATOM 4492 C C . LEU B 1 259 ? -5.246 18.734 -7.164 1 97.38 259 LEU B C 1
ATOM 4494 O O . LEU B 1 259 ? -6.32 18.969 -6.613 1 97.38 259 LEU B O 1
ATOM 4498 N N . ALA B 1 260 ? -4.516 19.578 -7.805 1 97.56 260 ALA B N 1
ATOM 4499 C CA . ALA B 1 260 ? -4.953 20.969 -7.883 1 97.56 260 ALA B CA 1
ATOM 4500 C C . ALA B 1 260 ? -6.309 21.094 -8.578 1 97.56 260 ALA B C 1
ATOM 4502 O O . ALA B 1 260 ? -7.113 21.969 -8.25 1 97.56 260 ALA B O 1
ATOM 4503 N N . SER B 1 261 ? -6.617 20.172 -9.492 1 97.19 261 SER B N 1
ATOM 4504 C CA . SER B 1 261 ? -7.879 20.188 -10.227 1 97.19 261 SER B CA 1
ATOM 4505 C C . SER B 1 261 ? -9.062 19.938 -9.297 1 97.19 261 SER B C 1
ATOM 4507 O O . SER B 1 261 ? -10.211 20.219 -9.648 1 97.19 261 SER B O 1
ATOM 4509 N N . TRP B 1 262 ? -8.789 19.453 -8.102 1 97.06 262 TRP B N 1
ATOM 4510 C CA . TRP B 1 262 ? -9.852 19.188 -7.145 1 97.06 262 TRP B CA 1
ATOM 4511 C C . TRP B 1 262 ? -10.266 20.453 -6.406 1 97.06 262 TRP B C 1
ATOM 4513 O O . TRP B 1 262 ? -11.148 20.406 -5.543 1 97.06 262 TRP B O 1
ATOM 4523 N N . SER B 1 263 ? -9.742 21.594 -6.715 1 98 263 SER B N 1
ATOM 4524 C CA . SER B 1 263 ? -10.062 22.859 -6.066 1 98 263 SER B CA 1
ATOM 4525 C C . SER B 1 263 ? -11.297 23.5 -6.684 1 98 263 SER B C 1
ATOM 4527 O O . SER B 1 263 ? -11.68 24.609 -6.309 1 98 263 SER B O 1
ATOM 4529 N N . ASP B 1 264 ? -11.945 22.828 -7.57 1 97.75 264 ASP B N 1
ATOM 4530 C CA . ASP B 1 264 ? -13 23.406 -8.406 1 97.75 264 ASP B CA 1
ATOM 4531 C C . ASP B 1 264 ? -14.281 23.609 -7.605 1 97.75 264 ASP B C 1
ATOM 4533 O O . ASP B 1 264 ? -15.18 24.328 -8.039 1 97.75 264 ASP B O 1
ATOM 4537 N N . ARG B 1 265 ? -14.406 23.125 -6.352 1 96.75 265 ARG B N 1
ATOM 4538 C CA . ARG B 1 265 ? -15.664 23.203 -5.605 1 96.75 265 ARG B CA 1
ATOM 4539 C C . ARG B 1 265 ? -15.469 23.922 -4.281 1 96.75 265 ARG B C 1
ATOM 4541 O O . ARG B 1 265 ? -16.297 23.828 -3.381 1 96.75 265 ARG B O 1
ATOM 4548 N N . LEU B 1 266 ? -14.406 24.625 -4.121 1 97.81 266 LEU B N 1
ATOM 4549 C CA . LEU B 1 266 ? -14.109 25.312 -2.873 1 97.81 266 LEU B CA 1
ATOM 4550 C C . LEU B 1 266 ? -15.25 26.266 -2.496 1 97.81 266 LEU B C 1
ATOM 4552 O O . LEU B 1 266 ? -15.617 26.359 -1.323 1 97.81 266 LEU B O 1
ATOM 4556 N N . HIS B 1 267 ? -15.883 26.922 -3.404 1 97 267 HIS B N 1
ATOM 4557 C CA . HIS B 1 267 ? -16.906 27.938 -3.166 1 97 267 HIS B CA 1
ATOM 4558 C C . HIS B 1 267 ? -18.156 27.312 -2.562 1 97 267 HIS B C 1
ATOM 4560 O O . HIS B 1 267 ? -19.016 28.031 -2.031 1 97 267 HIS B O 1
ATOM 4566 N N . GLU B 1 268 ? -18.281 26.016 -2.682 1 95.94 268 GLU B N 1
ATOM 4567 C CA . GLU B 1 268 ? -19.422 25.328 -2.1 1 95.94 268 GLU B CA 1
ATOM 4568 C C . GLU B 1 268 ? -19.266 25.172 -0.59 1 95.94 268 GLU B C 1
ATOM 4570 O O . GLU B 1 268 ? -20.25 24.953 0.124 1 95.94 268 GLU B O 1
ATOM 4575 N N . TYR B 1 269 ? -18.062 25.422 -0.077 1 96.44 269 TYR B N 1
ATOM 4576 C CA . TYR B 1 269 ? -17.812 25.094 1.321 1 96.44 269 TYR B CA 1
ATOM 4577 C C . TYR B 1 269 ? -17.203 26.281 2.059 1 96.44 269 TYR B C 1
ATOM 4579 O O . TYR B 1 269 ? -17.156 26.297 3.291 1 96.44 269 TYR B O 1
ATOM 4587 N N . PHE B 1 270 ? -16.719 27.234 1.299 1 97.56 270 PHE B N 1
ATOM 4588 C CA . PHE B 1 270 ? -16.141 28.453 1.837 1 97.56 270 PHE B CA 1
ATOM 4589 C C . PHE B 1 270 ? -16.812 29.688 1.214 1 97.56 270 PHE B C 1
ATOM 4591 O O . PHE B 1 270 ? -16.812 29.844 -0.009 1 97.56 270 PHE B O 1
ATOM 4598 N N . SER B 1 271 ? -17.312 30.609 2.045 1 97.38 271 SER B N 1
ATOM 4599 C CA . SER B 1 271 ? -18.094 31.75 1.562 1 97.38 271 SER B CA 1
ATOM 4600 C C . SER B 1 271 ? -17.188 32.812 0.945 1 97.38 271 SER B C 1
ATOM 4602 O O . SER B 1 271 ? -17.578 33.5 -0.001 1 97.38 271 SER B O 1
ATOM 4604 N N . ASP B 1 272 ? -16.047 33.031 1.534 1 97.5 272 ASP B N 1
ATOM 4605 C CA . ASP B 1 272 ? -15.039 34 1.09 1 97.5 272 ASP B CA 1
ATOM 4606 C C . ASP B 1 272 ? -13.68 33.312 0.913 1 97.5 272 ASP B C 1
ATOM 4608 O O . ASP B 1 272 ? -12.867 33.281 1.841 1 97.5 272 ASP B O 1
ATOM 4612 N N . VAL B 1 273 ? -13.414 32.812 -0.36 1 98.06 273 VAL B N 1
ATOM 4613 C CA . VAL B 1 273 ? -12.219 32 -0.574 1 98.06 273 VAL B CA 1
ATOM 4614 C C . VAL B 1 273 ? -11.445 32.531 -1.782 1 98.06 273 VAL B C 1
ATOM 4616 O O . VAL B 1 273 ? -12.047 32.906 -2.793 1 98.06 273 VAL B O 1
ATOM 4619 N N . ARG B 1 274 ? -10.211 32.688 -1.641 1 97.88 274 ARG B N 1
ATOM 4620 C CA . ARG B 1 274 ? -9.273 32.969 -2.721 1 97.88 274 ARG B CA 1
ATOM 4621 C C . ARG B 1 274 ? -8.305 31.828 -2.939 1 97.88 274 ARG B C 1
ATOM 4623 O O . ARG B 1 274 ? -7.68 31.344 -1.993 1 97.88 274 ARG B O 1
ATOM 4630 N N . LEU B 1 275 ? -8.203 31.391 -4.191 1 98.5 275 LEU B N 1
ATOM 4631 C CA . LEU B 1 275 ? -7.355 30.266 -4.555 1 98.5 275 LEU B CA 1
ATOM 4632 C C . LEU B 1 275 ? -6.074 30.734 -5.234 1 98.5 275 LEU B C 1
ATOM 4634 O O . LEU B 1 275 ? -6.117 31.562 -6.145 1 98.5 275 LEU B O 1
ATOM 4638 N N . HIS B 1 276 ? -4.957 30.266 -4.793 1 98.56 276 HIS B N 1
ATOM 4639 C CA . HIS B 1 276 ? -3.654 30.484 -5.406 1 98.56 276 HIS B CA 1
ATOM 4640 C C . HIS B 1 276 ? -3 29.172 -5.797 1 98.56 276 HIS B C 1
ATOM 4642 O O . HIS B 1 276 ? -2.59 28.391 -4.926 1 98.56 276 HIS B O 1
ATOM 4648 N N . ILE B 1 277 ? -2.844 28.891 -7.066 1 98.69 277 ILE B N 1
ATOM 4649 C CA . ILE B 1 277 ? -2.127 27.719 -7.559 1 98.69 277 ILE B CA 1
ATOM 4650 C C . ILE B 1 277 ? -0.632 28.031 -7.633 1 98.69 277 ILE B C 1
ATOM 4652 O O . ILE B 1 277 ? -0.225 29.031 -8.219 1 98.69 277 ILE B O 1
ATOM 4656 N N . LEU B 1 278 ? 0.158 27.219 -7.043 1 98.75 278 LEU B N 1
ATOM 4657 C CA . LEU B 1 278 ? 1.6 27.438 -6.98 1 98.75 278 LEU B CA 1
ATOM 4658 C C . LEU B 1 278 ? 2.326 26.562 -7.988 1 98.75 278 LEU B C 1
ATOM 4660 O O . LEU B 1 278 ? 2.41 25.344 -7.809 1 98.75 278 LEU B O 1
ATOM 4664 N N . ASN B 1 279 ? 2.9 27.156 -8.977 1 97.88 279 ASN B N 1
ATOM 4665 C CA . ASN B 1 279 ? 3.586 26.438 -10.039 1 97.88 279 ASN B CA 1
ATOM 4666 C C . ASN B 1 279 ? 4.855 25.75 -9.531 1 97.88 279 ASN B C 1
ATOM 4668 O O . ASN B 1 279 ? 5.672 26.391 -8.852 1 97.88 279 ASN B O 1
ATOM 4672 N N . GLY B 1 280 ? 4.992 24.5 -9.859 1 97.81 280 GLY B N 1
ATOM 4673 C CA . GLY B 1 280 ? 6.191 23.734 -9.539 1 97.81 280 GLY B CA 1
ATOM 4674 C C . GLY B 1 280 ? 6.246 23.297 -8.094 1 97.81 280 GLY B C 1
ATOM 4675 O O . GLY B 1 280 ? 7.18 22.594 -7.688 1 97.81 280 GLY B O 1
ATOM 4676 N N . VAL B 1 281 ? 5.312 23.672 -7.281 1 98.62 281 VAL B N 1
ATOM 4677 C CA . VAL B 1 281 ? 5.277 23.328 -5.863 1 98.62 281 VAL B CA 1
ATOM 4678 C C . VAL B 1 281 ? 4.461 22.062 -5.66 1 98.62 281 VAL B C 1
ATOM 4680 O O . VAL B 1 281 ? 3.418 21.875 -6.289 1 98.62 281 VAL B O 1
ATOM 4683 N N . GLY B 1 282 ? 4.965 21.172 -4.82 1 98.69 282 GLY B N 1
ATOM 4684 C CA . GLY B 1 282 ? 4.297 19.906 -4.539 1 98.69 282 GLY B CA 1
ATOM 4685 C C . GLY B 1 282 ? 3.402 19.969 -3.316 1 98.69 282 GLY B C 1
ATOM 4686 O O . GLY B 1 282 ? 2.678 20.953 -3.115 1 98.69 282 GLY B O 1
ATOM 4687 N N . HIS B 1 283 ? 3.35 18.844 -2.588 1 98.5 283 HIS B N 1
ATOM 4688 C CA . HIS B 1 283 ? 2.426 18.656 -1.474 1 98.5 283 HIS B CA 1
ATOM 4689 C C . HIS B 1 283 ? 2.871 19.469 -0.253 1 98.5 283 HIS B C 1
ATOM 4691 O O . HIS B 1 283 ? 2.041 19.891 0.547 1 98.5 283 HIS B O 1
ATOM 4697 N N . PHE B 1 284 ? 4.164 19.719 -0.114 1 98.62 284 PHE B N 1
ATOM 4698 C CA . PHE B 1 284 ? 4.703 20.328 1.1 1 98.62 284 PHE B CA 1
ATOM 4699 C C . PHE B 1 284 ? 4.898 21.828 0.921 1 98.62 284 PHE B C 1
ATOM 4701 O O . PHE B 1 284 ? 6.012 22.328 1.06 1 98.62 284 PHE B O 1
ATOM 4708 N N . VAL B 1 285 ? 3.832 22.5 0.845 1 98.62 285 VAL B N 1
ATOM 4709 C CA . VAL B 1 285 ? 3.795 23.938 0.577 1 98.62 285 VAL B CA 1
ATOM 4710 C C . VAL B 1 285 ? 4.516 24.688 1.691 1 98.62 285 VAL B C 1
ATOM 4712 O O . VAL B 1 285 ? 5.254 25.641 1.429 1 98.62 285 VAL B O 1
ATOM 4715 N N . PRO B 1 286 ? 4.453 24.328 2.994 1 97.88 286 PRO B N 1
ATOM 4716 C CA . PRO B 1 286 ? 5.086 25.078 4.074 1 97.88 286 PRO B CA 1
ATOM 4717 C C . PRO B 1 286 ? 6.578 25.297 3.844 1 97.88 286 PRO B C 1
ATOM 4719 O O . PRO B 1 286 ? 7.102 26.375 4.137 1 97.88 286 PRO B O 1
ATOM 4722 N N . PHE B 1 287 ? 7.285 24.266 3.277 1 95.94 287 PHE B N 1
ATOM 4723 C CA . PHE B 1 287 ? 8.719 24.484 3.158 1 95.94 287 PHE B CA 1
ATOM 4724 C C . PHE B 1 287 ? 9.141 24.547 1.693 1 95.94 287 PHE B C 1
ATOM 4726 O O . PHE B 1 287 ? 10.258 24.953 1.382 1 95.94 287 PHE B O 1
ATOM 4733 N N . GLU B 1 288 ? 8.227 24.234 0.742 1 97.62 288 GLU B N 1
ATOM 4734 C CA . GLU B 1 288 ? 8.531 24.391 -0.676 1 97.62 288 GLU B CA 1
ATOM 4735 C C . GLU B 1 288 ? 8.297 25.828 -1.137 1 97.62 288 GLU B C 1
ATOM 4737 O O . GLU B 1 288 ? 8.953 26.297 -2.068 1 97.62 288 GLU B O 1
ATOM 4742 N N . ALA B 1 289 ? 7.297 26.469 -0.481 1 97.81 289 ALA B N 1
ATOM 4743 C CA . ALA B 1 289 ? 6.969 27.844 -0.84 1 97.81 289 ALA B CA 1
ATOM 4744 C C . ALA B 1 289 ? 6.684 28.688 0.402 1 97.81 289 ALA B C 1
ATOM 4746 O O . ALA B 1 289 ? 5.645 29.344 0.49 1 97.81 289 ALA B O 1
ATOM 4747 N N . PRO B 1 290 ? 7.633 28.75 1.292 1 96.75 290 PRO B N 1
ATOM 4748 C CA . PRO B 1 290 ? 7.414 29.469 2.549 1 96.75 290 PRO B CA 1
ATOM 4749 C C . PRO B 1 290 ? 7.121 30.953 2.338 1 96.75 290 PRO B C 1
ATOM 4751 O O . PRO B 1 290 ? 6.336 31.547 3.082 1 96.75 290 PRO B O 1
ATOM 4754 N N . ASP B 1 291 ? 7.676 31.562 1.344 1 96.06 291 ASP B N 1
ATOM 4755 C CA . ASP B 1 291 ? 7.453 33 1.079 1 96.06 291 ASP B CA 1
ATOM 4756 C C . ASP B 1 291 ? 6 33.25 0.692 1 96.06 291 ASP B C 1
ATOM 4758 O O . ASP B 1 291 ? 5.422 34.25 1.093 1 96.06 291 ASP B O 1
ATOM 4762 N N . LYS B 1 292 ? 5.461 32.312 -0.1 1 97.81 292 LYS B N 1
ATOM 4763 C CA . LYS B 1 292 ? 4.066 32.469 -0.5 1 97.81 292 LYS B CA 1
ATOM 4764 C C . LYS B 1 292 ? 3.129 32.281 0.69 1 97.81 292 LYS B C 1
ATOM 4766 O O . LYS B 1 292 ? 2.084 32.938 0.774 1 97.81 292 LYS B O 1
ATOM 4771 N N . VAL B 1 293 ? 3.502 31.406 1.567 1 98.06 293 VAL B N 1
ATOM 4772 C CA . VAL B 1 293 ? 2.729 31.203 2.787 1 98.06 293 VAL B CA 1
ATOM 4773 C C . VAL B 1 293 ? 2.734 32.469 3.627 1 98.06 293 VAL B C 1
ATOM 4775 O O . VAL B 1 293 ? 1.677 32.969 4.039 1 98.06 293 VAL B O 1
ATOM 4778 N N . VAL B 1 294 ? 3.902 33.062 3.855 1 96.5 294 VAL B N 1
ATOM 4779 C CA . VAL B 1 294 ? 4.035 34.281 4.656 1 96.5 294 VAL B CA 1
ATOM 4780 C C . VAL B 1 294 ? 3.27 35.406 3.99 1 96.5 294 VAL B C 1
ATOM 4782 O O . VAL B 1 294 ? 2.59 36.188 4.668 1 96.5 294 VAL B O 1
ATOM 4785 N N . GLU B 1 295 ? 3.326 35.469 2.703 1 96.5 295 GLU B N 1
ATOM 4786 C CA . GLU B 1 295 ? 2.605 36.5 1.956 1 96.5 295 GLU B CA 1
ATOM 4787 C C . GLU B 1 295 ? 1.097 36.375 2.15 1 96.5 295 GLU B C 1
ATOM 4789 O O . GLU B 1 295 ? 0.402 37.375 2.357 1 96.5 295 GLU B O 1
ATOM 4794 N N . ALA B 1 296 ? 0.592 35.156 2.035 1 97.06 296 ALA B N 1
ATOM 4795 C CA . ALA B 1 296 ? -0.84 34.906 2.201 1 97.06 296 ALA B CA 1
ATOM 4796 C C . ALA B 1 296 ? -1.3 35.281 3.604 1 97.06 296 ALA B C 1
ATOM 4798 O O . ALA B 1 296 ? -2.367 35.875 3.771 1 97.06 296 ALA B O 1
ATOM 4799 N N . ILE B 1 297 ? -0.51 34.969 4.59 1 96.5 297 ILE B N 1
ATOM 4800 C CA . ILE B 1 297 ? -0.823 35.281 5.98 1 96.5 297 ILE B CA 1
ATOM 4801 C C . ILE B 1 297 ? -0.852 36.781 6.172 1 96.5 297 ILE B C 1
ATOM 4803 O O . ILE B 1 297 ? -1.809 37.344 6.73 1 96.5 297 ILE B O 1
ATOM 4807 N N . THR B 1 298 ? 0.124 37.5 5.66 1 92.88 298 THR B N 1
ATOM 4808 C CA . THR B 1 298 ? 0.26 38.938 5.859 1 92.88 298 THR B CA 1
ATOM 4809 C C . THR B 1 298 ? -0.838 39.688 5.117 1 92.88 298 THR B C 1
ATOM 4811 O O . THR B 1 298 ? -1.311 40.719 5.586 1 92.88 298 THR B O 1
ATOM 4814 N N . SER B 1 299 ? -1.213 39.125 3.998 1 91.06 299 SER B N 1
ATOM 4815 C CA . SER B 1 299 ? -2.266 39.75 3.209 1 91.06 299 SER B CA 1
ATOM 4816 C C . SER B 1 299 ? -3.604 39.719 3.941 1 91.06 299 SER B C 1
ATOM 4818 O O . SER B 1 299 ? -4.395 40.656 3.848 1 91.06 299 SER B O 1
ATOM 4820 N N . LEU B 1 300 ? -3.902 38.688 4.602 1 87.56 300 LEU B N 1
ATOM 4821 C CA . LEU B 1 300 ? -5.152 38.531 5.34 1 87.56 300 LEU B CA 1
ATOM 4822 C C . LEU B 1 300 ? -5.109 39.312 6.645 1 87.56 300 LEU B C 1
ATOM 4824 O O . LEU B 1 300 ? -6.145 39.75 7.148 1 87.56 300 LEU B O 1
ATOM 4828 N N . HIS B 1 301 ? -3.982 39.5 7.246 1 80.44 301 HIS B N 1
ATOM 4829 C CA . HIS B 1 301 ? -3.797 40.25 8.477 1 80.44 301 HIS B CA 1
ATOM 4830 C C . HIS B 1 301 ? -4.125 41.719 8.273 1 80.44 301 HIS B C 1
ATOM 4832 O O . HIS B 1 301 ? -4.68 42.375 9.172 1 80.44 301 HIS B O 1
ATOM 4838 N N . SER B 1 302 ? -3.875 42.219 7.184 1 70.31 302 SER B N 1
ATOM 4839 C CA . SER B 1 302 ? -4.059 43.625 6.887 1 70.31 302 SER B CA 1
ATOM 4840 C C . SER B 1 302 ? -5.52 43.938 6.578 1 70.31 302 SER B C 1
ATOM 4842 O O . SER B 1 302 ? -5.922 45.094 6.57 1 70.31 302 SER B O 1
ATOM 4844 N N . LYS B 1 303 ? -6.277 43.031 6.496 1 63.59 303 LYS B N 1
ATOM 4845 C CA . LYS B 1 303 ? -7.699 43.281 6.25 1 63.59 303 LYS B CA 1
ATOM 4846 C C . LYS B 1 303 ? -8.484 43.312 7.559 1 63.59 303 LYS B C 1
ATOM 4848 O O . LYS B 1 303 ? -9.398 44.125 7.719 1 63.59 303 LYS B O 1
#

Sequence (606 aa):
MNYDKFLDLAPSDERWGHNEIVCDSGIKLHYVRQGAGKPVLLLHGWPGFWYDWRRVIPALAEKADVIAPDFRGFGASDKPDLPPAEGYTPQALAGDILSLIHQLNLENVMLVAHDIGATVAQTLTRMIPEKIDSLVLLNPPYPGIGSRRFDPAVQGQFWYQHFHNLPWAEELVGYDRNTVKMYLSHFYHHWTGKKEAVRPAEFEHIVDVYAAPQAFKWSIAYYRARAGARAKEAGAAPETMKIVQPVSVLWGEADPVILASWSDRLHEYFSDVRLHILNGVGHFVPFEAPDKVVEAITSLHSKMNYDKFLDLAPSDERWGHNEIVCDSGIKLHYVRQGAGKPVLLLHGWPGFWYDWRRVIPALAEKADVIAPDFRGFGASDKPDLPPAEGYTPQALAGDILSLIHQLNLENVMLVAHDIGATVAQTLTRMIPEKIDSLVLLNPPYPGIGSRRFDPAVQGQFWYQHFHNLPWAEELVGYDRNTVKMYLSHFYHHWTGKKEAVRPAEFEHIVDVYAAPQAFKWSIAYYRARAGARAKEAGAAPETMKIVQPVSVLWGEADPVILASWSDRLHEYFSDVRLHILNGVGHFVPFEAPDKVVEAITSLHSK

InterPro domains:
  IPR000073 Alpha/beta hydrolase fold-1 [PF00561] (38-290)
  IPR000073 Alpha/beta hydrolase fold-1 [PR00111] (63-78)
  IPR000073 Alpha/beta hydrolase fold-1 [PR00111] (111-124)
  IPR000073 Alpha/beta hydrolase fold-1 [PR00111] (125-138)
  IPR000639 Epoxide hydrolase-like [PR00412] (44-62)
  IPR000639 Epoxide hydrolase-like [PR00412] (111-124)
  IPR000639 Epoxide hydrolase-like [PR00412] (125-138)
  IPR000639 Epoxide hydrolase-like [PR00412] (278-300)
  IPR029058 Alpha/Beta hydrolase fold [G3DSA:3.40.50.1820] (14-300)
  IPR029058 Alpha/Beta hydrolase fold [SSF53474] (25-298)

Radius of gyration: 28.06 Å; Cα contacts (8 Å, |Δi|>4): 1171; chains: 2; bounding box: 45×86×60 Å

Solvent-accessible surface area (backbone atoms only — not comparable to full-atom values): 31498 Å² total; per-residue (Å²): 127,75,26,66,87,54,58,74,58,52,84,80,45,67,90,59,34,76,48,73,48,68,27,90,86,62,47,42,38,24,28,30,45,41,56,50,71,60,38,34,40,41,34,41,31,79,86,63,28,41,68,49,36,57,50,34,50,58,50,44,21,79,70,15,19,34,34,26,37,22,54,72,19,22,76,82,15,38,62,77,95,51,60,29,74,73,55,32,32,55,65,44,48,24,49,46,51,50,34,51,37,59,76,67,65,61,60,55,28,31,42,34,16,25,30,62,18,20,44,22,48,53,52,37,38,73,73,42,50,88,43,43,49,32,38,38,31,29,47,51,62,57,78,66,44,61,71,62,75,53,36,69,91,51,43,72,62,49,26,60,59,47,45,54,59,37,84,57,40,41,52,54,36,53,64,41,56,66,35,32,39,58,58,50,47,49,52,64,51,70,30,35,42,46,64,80,55,60,42,69,69,50,48,52,48,52,37,54,56,44,41,38,89,63,29,44,45,36,55,41,26,41,53,40,13,48,54,58,46,48,74,66,52,75,63,77,78,66,92,65,79,54,43,68,47,50,32,40,35,43,28,19,52,47,13,71,73,63,48,50,80,53,58,79,39,49,71,75,46,28,70,37,67,46,81,43,78,34,84,61,24,9,57,53,42,49,53,58,39,27,67,60,52,51,48,54,53,54,60,60,69,74,106,125,74,26,68,89,54,60,75,58,51,87,81,45,69,90,58,34,75,47,73,48,69,27,88,87,65,47,41,38,23,31,29,46,42,57,50,71,61,39,34,39,41,33,41,32,79,85,63,28,40,68,48,36,58,50,34,50,58,49,44,22,79,69,15,20,35,35,26,36,21,54,72,19,22,77,82,13,38,62,79,96,53,61,30,75,72,56,31,31,56,66,45,49,23,48,46,50,49,34,50,37,58,76,68,65,63,60,55,29,31,42,34,16,25,31,63,17,20,45,22,47,53,51,38,38,71,73,41,52,87,42,43,51,31,39,38,31,30,48,53,61,56,79,65,44,61,70,62,76,54,35,68,90,50,41,71,61,49,25,61,63,47,46,54,60,37,85,57,40,40,52,54,36,51,65,41,55,66,37,32,38,58,59,50,48,48,53,64,51,70,30,34,40,47,65,79,54,61,43,67,70,48,50,51,48,54,38,54,57,42,41,37,90,62,30,43,44,38,55,42,26,40,55,41,12,47,54,58,45,50,74,67,53,76,61,78,77,67,91,65,80,56,44,68,48,49,32,40,34,44,29,20,52,48,12,70,73,62,47,49,81,55,59,80,41,51,71,76,44,28,72,37,67,45,82,42,77,34,84,60,25,9,57,54,42,49,54,58,38,25,67,59,52,52,48,54,53,54,59,58,68,75,104

Secondary structure (DSSP, 8-state):
---GGGTT--TT-GGG-EEEEE-TTS-EEEEEEEE-SSEEEEE--SS--GGGGTTTHHHHTTTSEEEEEPPTTSTTS------HHHHSSHHHHHHHHHHHHHHTT--SEEEEEETHHHHHHHHHHHH-GGGEEEEEEES---GGGGGGGG-GGGGGG-HHHHHTTSTTHHHHHTTSHHHHHHHHHHHHHHT-SSGGGS-HHHHHHHHHHHHSTTHHHHHTHHHHHHHHHHHH--S----PPPEEEEEEEEEETT-SSS-GGGGGGGGGTEEEEEEEEETT--S-HHHHSHHHHHHHHHHHHT-/---GGGTT--TT-GGG-EEEEE-TTS-EEEEEEEE-SSEEEEE--SS--GGGGTTTHHHHTTTSEEEEEPPTTSTTS------HHHHSSHHHHHHHHHHHHHHTT--SEEEEEETHHHHHHHHHHHH-GGGEEEEEEES---GGGGGGGG-GGGGGG-HHHHHTTSTTHHHHHTTSHHHHHHHHHHHHHHT-SSGGGS-HHHHHHHHHHHHSTTHHHHHTHHHHHHHHHHHH--S----PPPEEEEEEEEEETT-SSS-GGGGGGGGGTEEEEEEEEETT--S-HHHHSHHHHHHHHHHHHT-

Organism: NCBI:txid267746

pLDDT: mean 93.64, std 10.16, range [40.12, 98.94]

=== Feature glossary ===
A reading guide for the features in this record.

Start from the sequence.

  · Sequence gives the chain of amino acids in standard one-letter code (A=alanine, C=cysteine, …, Y=tyrosine), read N→C. It is the only feature that is directly encoded by the gene; all structural features are derived from the folded form of this sequence.

Fold it, and you get atomic coordinates and the backbone conformation that goes with them.

  · Structure coordinates are given as an mmCIF _atom_site loop: one row per atom with element, residue name, chain id, sequence number, and x/y/z position in Å. Only the four main-chain atoms per residue are included here; side chains are omitted to keep the record compact.

  · Backbone dihedral angles. Every residue except chain termini has a φ (preceding-C → N → Cα → C) and a ψ (N → Cα → C → next-N). They are reported in degrees following the IUPAC sign convention. Secondary structure is essentially a statement about which (φ, ψ) basin each residue occupies.

  · Eight-state secondary structure (DSSP): H is the canonical α-helix, G the tighter 3₁₀-helix, I the wider π-helix; E/B are β-structure, T and S are turns and bends, and '-' is everything else. DSSP derives these from the pattern of main-chain N–H···O=C hydrogen bonds, not from the sequence.

  · SS3 is a coarse helix/strand/coil call (letters a/b/c) made by the P-SEA algorithm from inter-Cα distances and dihedrals. It is less detailed than DSSP but needs only Cα positions.

Summarize the fold with a handful of shape descriptors and a per-residue structural alphabet.

  · Radius of gyration (Rg) is the root-mean-square distance of Cα atoms from their centroid — a single number for overall size and compactness. A globular domain of N residues has Rg ≈ 2.2·N^0.38 Å; an extended or disordered chain has a much larger Rg. The Cα contact count is the number of residue pairs whose Cα atoms are within 8 Å and are more than four positions apart in sequence — a standard proxy for tertiary packing density. The bounding box is the smallest axis-aligned box enclosing all Cα atoms.

  · 3Di is Foldseek's structural alphabet. Each residue is assigned one of twenty discrete states based on how its Cα sits relative to its spatial (not sequential) neighbors. Aligning 3Di strings finds structural homologs roughly as well as full 3D superposition, but orders of magnitude faster.

  · Solvent-accessible surface area (SASA) is the area in Å² traced out by the centre of a 1.4 Å probe sphere (a water molecule) rolled over the protein's van der Waals surface (Shrake–Rupley / Lee–Richards construction). Buried residues have near-zero SASA; fully exposed residues can exceed 200 Å². The total SASA scales roughly with the number of surface residues.

Ask how reliable the model is.

  · For AlphaFold models, the B-factor field carries pLDDT — the model's own estimate of local accuracy on a 0–100 scale. Regions with pLDDT<50 should be treated as essentially unmodeled; they often correspond to intrinsically disordered segments.

  · For experimental (PDB) structures, the B-factor (temperature factor) quantifies the positional spread of each atom in the crystal — a combination of thermal vibration and static disorder — in units of Å². High B-factors mark flexible loops or poorly resolved regions; low B-factors mark the rigid, well-ordered core.

  · Predicted Aligned Error (PAE) is an AlphaFold confidence matrix: entry (i, j) is the expected error in the position of residue j, in ångströms, when the prediction is superimposed on the true structure at residue i. Low PAE within a block of residues means that block is internally rigid and well-predicted; high PAE between two blocks means their relative placement is uncertain even if each block individually is confident.

Place it in context: what it resembles, what it is annotated as, and how it looks.

  · Structural nearest neighbors (via Foldseek easy-search vs the PDB). Reported per hit: target PDB id, E-value, and alignment TM-score. A TM-score above ~0.5 is the conventional threshold for 'same fold'.

  · Functional annotations link the protein to curated databases. InterPro entries identify conserved domains and families by matching the sequence against member-database signatures (Pfam, PROSITE, CDD, …). Gene Ontology (GO) terms describe molecular function, biological process, and cellular component in a controlled vocabulary. CATH places the structure in a hierarchical fold classification (Class/Architecture/Topology/Homologous-superfamily). The organism is the source species.

  · The contact map is a binary N×N matrix image: pixel (i, j) is dark where Cα_i and Cα_j are within 8 Å and |i−j|>4. Because the |i−j|>4 filter removes local helical contacts, off-diagonal stripes parallel to the main diagonal indicate parallel β-sheets; stripes perpendicular to it indicate antiparallel β-sheets. The Ramachandran plot scatters every residue's (φ, ψ) pair against the sterically allowed regions. The PAE heatmap renders the predicted-aligned-error matrix.

  · Six rendered views show the 3D structure from the faces of a cube — i.e. along ±x, ±y, ±z. Rendering representation is drawn randomly per protein from cartoon (secondary-structure ribbons), sticks (backbone bonds), or molecular surface; coloring is either N→C rainbow (blue at the N-terminus through red at the C-terminus) or one color per chain.